Protein 9K3O (pdb70)

Structure (mmCIF, N/CA/C/O backbone):
data_9K3O
#
_entry.id   9K3O
#
_cell.length_a   68.550
_cell.length_b   88.460
_cell.length_c   95.950
_cell.angle_alpha   90.00
_cell.angle_beta   90.00
_cell.angle_gamma   90.00
#
_symmetry.space_group_name_H-M   'P 21 21 21'
#
loop_
_entity.id
_entity.type
_entity.pdbx_description
1 polymer 'Cysteate synthase'
2 non-polymer '(2S)-2-[(E)-[2-methyl-3-oxidanyl-5-(phosphonooxymethyl)pyridin-4-yl]methylideneamino]-3-phosphonooxy-propanoic acid'
3 water water
#
loop_
_atom_site.group_PDB
_atom_site.id
_atom_site.type_symbol
_atom_site.label_atom_id
_atom_site.label_alt_id
_atom_site.label_comp_id
_atom_site.label_asym_id
_atom_site.label_entity_id
_atom_site.label_seq_id
_atom_site.pdbx_PDB_ins_code
_atom_site.Cartn_x
_atom_site.Cartn_y
_atom_site.Cartn_z
_atom_site.occupancy
_atom_site.B_iso_or_equiv
_atom_site.auth_seq_id
_atom_site.auth_comp_id
_atom_site.auth_asym_id
_atom_site.auth_atom_id
_atom_site.pdbx_PDB_model_num
ATOM 1 N N . MET A 1 1 ? -50.041 -20.112 27.466 1.00 47.30 1 MET A N 1
ATOM 2 C CA . MET A 1 1 ? -49.091 -21.012 26.820 1.00 51.78 1 MET A CA 1
ATOM 3 C C . MET A 1 1 ? -49.747 -22.335 26.419 1.00 51.01 1 MET A C 1
ATOM 4 O O . MET A 1 1 ? -49.132 -23.159 25.740 1.00 46.62 1 MET A O 1
ATOM 9 N N . LYS A 1 2 ? -50.996 -22.529 26.843 1.00 56.17 2 LYS A N 1
ATOM 10 C CA . LYS A 1 2 ? -51.737 -23.757 26.572 1.00 53.42 2 LYS A CA 1
ATOM 11 C C . LYS A 1 2 ? -50.849 -24.996 26.576 1.00 53.76 2 LYS A C 1
ATOM 12 O O . LYS A 1 2 ? -50.499 -25.516 27.634 1.00 53.33 2 LYS A O 1
ATOM 18 N N . ASP A 1 3 ? -50.464 -25.461 25.392 1.00 48.37 3 ASP A N 1
ATOM 19 C CA . ASP A 1 3 ? -49.831 -26.759 25.209 1.00 41.08 3 ASP A CA 1
ATOM 20 C C . ASP A 1 3 ? -48.366 -26.608 24.813 1.00 38.89 3 ASP A C 1
ATOM 21 O O . ASP A 1 3 ? -47.866 -27.361 23.981 1.00 39.07 3 ASP A O 1
ATOM 26 N N . PHE A 1 4 ? -47.655 -25.675 25.419 1.00 27.59 4 PHE A N 1
ATOM 27 C CA . PHE A 1 4 ? -46.297 -25.328 25.012 1.00 23.79 4 PHE A CA 1
ATOM 28 C C . PHE A 1 4 ? -45.304 -25.963 25.982 1.00 20.19 4 PHE A C 1
ATOM 29 O O . PHE A 1 4 ? -45.559 -26.023 27.187 1.00 20.41 4 PHE A O 1
ATOM 37 N N . THR A 1 5 ? -44.175 -26.446 25.458 1.00 16.10 5 THR A N 1
ATOM 38 C CA . THR A 1 5 ? -43.025 -26.810 26.277 1.00 14.89 5 THR A CA 1
ATOM 39 C C . THR A 1 5 ? -41.775 -26.185 25.676 1.00 13.89 5 THR A C 1
ATOM 40 O O . THR A 1 5 ? -41.712 -25.977 24.463 1.00 13.30 5 THR A O 1
ATOM 44 N N . PRO A 1 6 ? -40.774 -25.874 26.498 1.00 13.11 6 PRO A N 1
ATOM 45 C CA . PRO A 1 6 ? -39.546 -25.261 25.975 1.00 13.35 6 PRO A CA 1
ATOM 46 C C . PRO A 1 6 ? -38.945 -26.104 24.863 1.00 11.92 6 PRO A C 1
ATOM 47 O O . PRO A 1 6 ? -38.920 -27.335 24.924 1.00 13.24 6 PRO A O 1
ATOM 51 N N . THR A 1 7 ? -38.457 -25.433 23.832 1.00 11.14 7 THR A N 1
ATOM 52 C CA . THR A 1 7 ? -38.020 -26.153 22.648 1.00 10.23 7 THR A CA 1
ATOM 53 C C . THR A 1 7 ? -36.788 -26.986 22.956 1.00 9.83 7 THR A C 1
ATOM 54 O O . THR A 1 7 ? -35.814 -26.465 23.517 1.00 10.51 7 THR A O 1
ATOM 58 N N . PRO A 1 8 ? -36.779 -28.265 22.589 1.00 9.68 8 PRO A N 1
ATOM 59 C CA . PRO A 1 8 ? -35.601 -29.112 22.819 1.00 10.36 8 PRO A CA 1
ATOM 60 C C . PRO A 1 8 ? -34.576 -28.963 21.701 1.00 9.96 8 PRO A C 1
ATOM 61 O O . PRO A 1 8 ? -34.903 -29.065 20.515 1.00 10.42 8 PRO A O 1
ATOM 65 N N . TYR A 1 9 ? -33.322 -28.726 22.082 1.00 10.29 9 TYR A N 1
ATOM 66 C CA . TYR A 1 9 ? -32.248 -28.626 21.100 1.00 9.30 9 TYR A CA 1
ATOM 67 C C . TYR A 1 9 ? -30.920 -28.866 21.798 1.00 10.52 9 TYR A C 1
ATOM 68 O O . TYR A 1 9 ? -30.818 -28.809 23.030 1.00 10.80 9 TYR A O 1
ATOM 77 N N . THR A 1 10 ? -29.908 -29.154 20.988 1.00 11.55 10 THR A N 1
ATOM 78 C CA . THR A 1 10 ? -28.509 -29.076 21.387 1.00 10.34 10 THR A CA 1
ATOM 79 C C . THR A 1 10 ? -27.815 -28.118 20.433 1.00 11.11 10 THR A C 1
ATOM 80 O O . THR A 1 10 ? -28.414 -27.637 19.470 1.00 10.69 10 THR A O 1
ATOM 84 N N . LEU A 1 11 ? -26.553 -27.815 20.716 1.00 10.72 11 LEU A N 1
ATOM 85 C CA . LEU A 1 11 ? -25.770 -26.939 19.859 1.00 9.39 11 LEU A CA 1
ATOM 86 C C . LEU A 1 11 ? -24.706 -27.745 19.136 1.00 11.01 11 LEU A C 1
ATOM 87 O O . LEU A 1 11 ? -24.189 -28.736 19.661 1.00 10.89 11 LEU A O 1
ATOM 92 N N . GLU A 1 12 ? -24.368 -27.298 17.932 1.00 10.81 12 GLU A N 1
ATOM 93 C CA . GLU A 1 12 ? -23.276 -27.857 17.151 1.00 10.97 12 GLU A CA 1
ATOM 94 C C . GLU A 1 12 ? -22.312 -26.737 16.809 1.00 10.36 12 GLU A C 1
ATOM 95 O O . GLU A 1 12 ? -22.732 -25.653 16.387 1.00 11.53 12 GLU A O 1
ATOM 101 N N . CYS A 1 13 ? -21.026 -26.987 17.005 1.00 9.90 13 CYS A N 1
ATOM 102 C CA . CYS A 1 13 ? -20.010 -26.075 16.499 1.00 10.83 13 CYS A CA 1
ATOM 103 C C . CYS A 1 13 ? -19.892 -26.278 14.991 1.00 10.29 13 CYS A C 1
ATOM 104 O O . CYS A 1 13 ? -19.638 -27.391 14.527 1.00 10.53 13 CYS A O 1
ATOM 107 N N . VAL A 1 14 ? -20.084 -25.219 14.205 1.00 9.71 14 VAL A N 1
ATOM 108 C CA . VAL A 1 14 ? -20.095 -25.409 12.756 1.00 9.74 14 VAL A CA 1
ATOM 109 C C . VAL A 1 14 ? -18.734 -25.894 12.256 1.00 10.35 14 VAL A C 1
ATOM 110 O O . VAL A 1 14 ? -18.661 -26.741 11.360 1.00 12.01 14 VAL A O 1
ATOM 114 N N . ALA A 1 15 ? -17.639 -25.397 12.845 1.00 10.12 15 ALA A N 1
ATOM 115 C CA . ALA A 1 15 ? -16.297 -25.739 12.361 1.00 10.09 15 ALA A CA 1
ATOM 116 C C . ALA A 1 15 ? -15.962 -27.218 12.540 1.00 12.03 15 ALA A C 1
ATOM 117 O O . ALA A 1 15 ? -15.280 -27.803 11.688 1.00 13.74 15 ALA A O 1
ATOM 119 N N . THR A 1 16 ? -16.387 -27.831 13.648 1.00 10.96 16 THR A N 1
ATOM 120 C CA . THR A 1 16 ? -15.957 -29.176 14.015 1.00 12.50 16 THR A CA 1
ATOM 121 C C . THR A 1 16 ? -17.079 -30.193 14.044 1.00 14.37 16 THR A C 1
ATOM 122 O O . THR A 1 16 ? -16.791 -31.399 14.083 1.00 15.88 16 THR A O 1
ATOM 126 N N . GLY A 1 17 ? -18.333 -29.763 14.067 1.00 11.85 17 GLY A N 1
ATOM 127 C CA . GLY A 1 17 ? -19.434 -30.679 14.272 1.00 11.18 17 GLY A CA 1
ATOM 128 C C . GLY A 1 17 ? -19.653 -31.098 15.707 1.00 13.11 17 GLY A C 1
ATOM 129 O O . GLY A 1 17 ? -20.582 -31.876 15.974 1.00 15.03 17 GLY A O 1
ATOM 130 N N . ARG A 1 18 ? -18.848 -30.613 16.646 1.00 11.86 18 ARG A N 1
ATOM 131 C CA . ARG A 1 18 ? -19.010 -31.034 18.032 1.00 11.50 18 ARG A CA 1
ATOM 132 C C . ARG A 1 18 ? -20.390 -30.650 18.553 1.00 11.78 18 ARG A C 1
ATOM 133 O O . ARG A 1 18 ? -20.838 -29.515 18.382 1.00 11.91 18 ARG A O 1
ATOM 141 N N . GLU A 1 19 ? -21.057 -31.596 19.208 1.00 12.32 19 GLU A N 1
ATOM 142 C CA . GLU A 1 19 ? -22.421 -31.416 19.685 1.00 12.41 19 GLU A CA 1
ATOM 143 C C . GLU A 1 19 ? -22.429 -31.386 21.207 1.00 13.08 19 GLU A C 1
ATOM 144 O O . GLU A 1 19 ? -21.819 -32.249 21.852 1.00 14.43 19 GLU A O 1
ATOM 150 N N . PHE A 1 20 ? -23.121 -30.404 21.780 1.00 10.98 20 PHE A N 1
ATOM 151 C CA . PHE A 1 20 ? -23.114 -30.211 23.220 1.00 11.61 20 PHE A CA 1
ATOM 152 C C . PHE A 1 20 ? -24.393 -29.511 23.659 1.00 11.76 20 PHE A C 1
ATOM 153 O O . PHE A 1 20 ? -25.058 -28.823 22.874 1.00 11.99 20 PHE A O 1
ATOM 161 N N . GLU A 1 21 ? -24.733 -29.690 24.935 1.00 10.82 21 GLU A N 1
ATOM 162 C CA . GLU A 1 21 ? -25.876 -28.998 25.513 1.00 11.02 21 GLU A CA 1
ATOM 163 C C . GLU A 1 21 ? -25.586 -27.508 25.667 1.00 12.49 21 GLU A C 1
ATOM 164 O O . GLU A 1 21 ? -24.470 -27.098 26.010 1.00 12.02 21 GLU A O 1
ATOM 170 N N . ASP A 1 22 ? -26.610 -26.688 25.424 1.00 10.79 22 ASP A N 1
ATOM 171 C CA . ASP A 1 22 ? -26.528 -25.260 25.709 1.00 10.84 22 ASP A CA 1
ATOM 172 C C . ASP A 1 22 ? -26.698 -25.077 27.211 1.00 12.96 22 ASP A C 1
ATOM 173 O O . ASP A 1 22 ? -27.804 -25.235 27.738 1.00 16.28 22 ASP A O 1
ATOM 178 N N . THR A 1 23 ? -25.607 -24.737 27.897 1.00 14.62 23 THR A N 1
ATOM 179 C CA . THR A 1 23 ? -25.654 -24.501 29.335 1.00 17.84 23 THR A CA 1
ATOM 180 C C . THR A 1 23 ? -26.353 -23.200 29.689 1.00 18.61 23 THR A C 1
ATOM 181 O O . THR A 1 23 ? -26.584 -22.940 30.876 1.00 23.06 23 THR A O 1
ATOM 185 N N . GLY A 1 24 ? -26.693 -22.383 28.703 1.00 16.09 24 GLY A N 1
ATOM 186 C CA . GLY A 1 24 ? -27.327 -21.115 28.982 1.00 17.27 24 GLY A CA 1
ATOM 187 C C . GLY A 1 24 ? -26.620 -20.006 28.243 1.00 15.75 24 GLY A C 1
ATOM 188 O O . GLY A 1 24 ? -25.517 -19.596 28.615 1.00 19.46 24 GLY A O 1
ATOM 189 N N . TRP A 1 25 ? -27.244 -19.542 27.166 1.00 12.83 25 TRP A N 1
ATOM 190 C CA . TRP A 1 25 ? -26.760 -18.387 26.413 1.00 12.08 25 TRP A CA 1
ATOM 191 C C . TRP A 1 25 ? -25.396 -18.627 25.780 1.00 11.25 25 TRP A C 1
ATOM 192 O O . TRP A 1 25 ? -24.597 -17.695 25.638 1.00 12.99 25 TRP A O 1
ATOM 203 N N . MET A 1 26 ? -25.109 -19.857 25.360 1.00 11.39 26 MET A N 1
ATOM 204 C CA . MET A 1 26 ? -23.838 -20.094 24.688 1.00 10.65 26 MET A CA 1
ATOM 205 C C . MET A 1 26 ? -23.845 -19.430 23.318 1.00 11.79 26 MET A C 1
ATOM 206 O O . MET A 1 26 ? -24.780 -19.617 22.532 1.00 11.28 26 MET A O 1
ATOM 211 N N . LEU A 1 27 ? -22.813 -18.626 23.055 1.00 10.99 27 LEU A N 1
ATOM 212 C CA . LEU A 1 27 ? -22.639 -17.916 21.793 1.00 9.92 27 LEU A CA 1
ATOM 213 C C . LEU A 1 27 ? -21.499 -18.484 20.961 1.00 11.40 27 LEU A C 1
ATOM 214 O O . LEU A 1 27 ? -21.299 -18.048 19.813 1.00 13.02 27 LEU A O 1
ATOM 219 N N . ALA A 1 28 ? -20.760 -19.450 21.498 1.00 11.19 28 ALA A N 1
ATOM 220 C CA . ALA A 1 28 ? -19.609 -20.041 20.836 1.00 11.95 28 ALA A CA 1
ATOM 221 C C . ALA A 1 28 ? -19.313 -21.364 21.523 1.00 11.67 28 ALA A C 1
ATOM 222 O O . ALA A 1 28 ? -19.806 -21.638 22.620 1.00 12.86 28 ALA A O 1
ATOM 224 N N . ASP A 1 29 ? -18.519 -22.195 20.854 1.00 11.47 29 ASP A N 1
ATOM 225 C CA . ASP A 1 29 ? -18.022 -23.421 21.466 1.00 12.10 29 ASP A CA 1
ATOM 226 C C . ASP A 1 29 ? -16.697 -23.091 22.141 1.00 13.33 29 ASP A C 1
ATOM 227 O O . ASP A 1 29 ? -15.726 -22.759 21.442 1.00 12.76 29 ASP A O 1
ATOM 232 N N . PRO A 1 30 ? -16.604 -23.157 23.469 1.00 13.45 30 PRO A N 1
ATOM 233 C CA . PRO A 1 30 ? -15.336 -22.820 24.135 1.00 15.07 30 PRO A CA 1
ATOM 234 C C . PRO A 1 30 ? -14.191 -23.753 23.782 1.00 15.93 30 PRO A C 1
ATOM 235 O O . PRO A 1 30 ? -13.030 -23.400 24.023 1.00 18.79 30 PRO A O 1
ATOM 239 N N . GLN A 1 31 ? -14.474 -24.921 23.212 1.00 13.68 31 GLN A N 1
ATOM 240 C CA . GLN A 1 31 ? -13.448 -25.889 22.842 1.00 14.36 31 GLN A CA 1
ATOM 241 C C . GLN A 1 31 ? -12.923 -25.698 21.425 1.00 16.95 31 GLN A C 1
ATOM 242 O O . GLN A 1 31 ? -11.986 -26.397 21.028 1.00 18.61 31 GLN A O 1
ATOM 248 N N . CYS A 1 32 ? -13.486 -24.768 20.663 1.00 12.82 32 CYS A N 1
ATOM 249 C CA . CYS A 1 32 ? -13.069 -24.509 19.292 1.00 13.07 32 CYS A CA 1
ATOM 250 C C . CYS A 1 32 ? -12.271 -23.213 19.241 1.00 13.33 32 CYS A C 1
ATOM 251 O O . CYS A 1 32 ? -12.753 -22.168 19.688 1.00 15.06 32 CYS A O 1
ATOM 254 N N . LYS A 1 33 ? -11.045 -23.284 18.710 1.00 12.00 33 LYS A N 1
ATOM 255 C CA . LYS A 1 33 ? -10.210 -22.092 18.618 1.00 12.03 33 LYS A CA 1
ATOM 256 C C . LYS A 1 33 ? -10.571 -21.227 17.413 1.00 12.88 33 LYS A C 1
ATOM 257 O O . LYS A 1 33 ? -10.705 -20.005 17.541 1.00 15.71 33 LYS A O 1
ATOM 263 N N . THR A 1 34 ? -10.719 -21.828 16.233 1.00 12.15 34 THR A N 1
ATOM 264 C CA . THR A 1 34 ? -11.025 -21.028 15.053 1.00 12.71 34 THR A CA 1
ATOM 265 C C . THR A 1 34 ? -12.385 -20.350 15.227 1.00 12.69 34 THR A C 1
ATOM 266 O O . THR A 1 34 ? -13.304 -20.939 15.811 1.00 12.24 34 THR A O 1
ATOM 270 N N . PRO A 1 35 ? -12.551 -19.116 14.753 1.00 12.08 35 PRO A N 1
ATOM 271 C CA . PRO A 1 35 ? -13.857 -18.457 14.882 1.00 11.81 35 PRO A CA 1
ATOM 272 C C . PRO A 1 35 ? -14.941 -19.271 14.189 1.00 11.16 35 PRO A C 1
ATOM 273 O O . PRO A 1 35 ? -14.803 -19.668 13.026 1.00 12.15 35 PRO A O 1
ATOM 277 N N . SER A 1 36 ? -16.031 -19.530 14.913 1.00 10.02 36 SER A N 1
ATOM 278 C CA . SER A 1 36 ? -17.090 -20.358 14.363 1.00 9.83 36 SER A CA 1
ATOM 279 C C . SER A 1 36 ? -18.419 -20.013 15.008 1.00 11.14 36 SER A C 1
ATOM 280 O O . SER A 1 36 ? -18.507 -19.845 16.227 1.00 11.38 36 SER A O 1
ATOM 283 N N . LEU A 1 37 ? -19.456 -19.951 14.184 1.00 8.79 37 LEU A N 1
ATOM 284 C CA . LEU A 1 37 ? -20.798 -19.930 14.733 1.00 8.87 37 LEU A CA 1
ATOM 285 C C . LEU A 1 37 ? -21.125 -21.282 15.357 1.00 10.05 37 LEU A C 1
ATOM 286 O O . LEU A 1 37 ? -20.539 -22.320 15.018 1.00 10.26 37 LEU A O 1
ATOM 291 N N . VAL A 1 38 ? -22.068 -21.256 16.293 1.00 9.66 38 VAL A N 1
ATOM 292 C CA . VAL A 1 38 ? -22.752 -22.457 16.763 1.00 9.76 38 VAL A CA 1
ATOM 293 C C . VAL A 1 38 ? -24.154 -22.444 16.176 1.00 9.91 38 VAL A C 1
ATOM 294 O O . VAL A 1 38 ? -24.689 -21.382 15.843 1.00 9.64 38 VAL A O 1
ATOM 298 N N . ARG A 1 39 ? -24.743 -23.629 16.034 1.00 9.01 39 ARG A N 1
ATOM 299 C CA . ARG A 1 39 ? -26.014 -23.796 15.346 1.00 10.31 39 ARG A CA 1
ATOM 300 C C . ARG A 1 39 ? -26.867 -24.795 16.110 1.00 10.51 39 ARG A C 1
ATOM 301 O O . ARG A 1 39 ? -26.368 -25.835 16.554 1.00 10.98 39 ARG A O 1
ATOM 309 N N . ALA A 1 40 ? -28.147 -24.484 16.275 1.00 10.50 40 ALA A N 1
ATOM 310 C CA . ALA A 1 40 ? -29.028 -25.395 16.993 1.00 10.32 40 ALA A CA 1
ATOM 311 C C . ALA A 1 40 ? -29.303 -26.649 16.179 1.00 12.08 40 ALA A C 1
ATOM 312 O O . ALA A 1 40 ? -29.474 -26.603 14.957 1.00 12.72 40 ALA A O 1
ATOM 314 N N . LYS A 1 41 ? -29.331 -27.780 16.871 1.00 12.35 41 LYS A N 1
ATOM 315 C CA . LYS A 1 41 ? -29.834 -29.042 16.340 1.00 11.02 41 LYS A CA 1
ATOM 316 C C . LYS A 1 41 ? -31.138 -29.314 17.083 1.00 10.15 41 LYS A C 1
ATOM 317 O O . LYS A 1 41 ? -31.123 -29.657 18.273 1.00 11.61 41 LYS A O 1
ATOM 323 N N . TYR A 1 42 ? -32.268 -29.108 16.407 1.00 9.49 42 TYR A N 1
ATOM 324 C CA . TYR A 1 42 ? -33.565 -29.226 17.064 1.00 9.07 42 TYR A CA 1
ATOM 325 C C . TYR A 1 42 ? -33.981 -30.690 17.161 1.00 10.56 42 TYR A C 1
ATOM 326 O O . TYR A 1 42 ? -33.872 -31.440 16.188 1.00 12.62 42 TYR A O 1
ATOM 335 N N . ALA A 1 43 ? -34.455 -31.096 18.345 1.00 9.76 43 ALA A N 1
ATOM 336 C CA . ALA A 1 43 ? -34.900 -32.479 18.507 1.00 10.93 43 ALA A CA 1
ATOM 337 C C . ALA A 1 43 ? -36.198 -32.753 17.769 1.00 12.06 43 ALA A C 1
ATOM 338 O O . ALA A 1 43 ? -36.455 -33.907 17.403 1.00 13.16 43 ALA A O 1
ATOM 340 N N . ARG A 1 44 ? -37.019 -31.729 17.538 1.00 10.23 44 ARG A N 1
ATOM 341 C CA . ARG A 1 44 ? -38.220 -31.865 16.717 1.00 10.51 44 ARG A CA 1
ATOM 342 C C . ARG A 1 44 ? -37.781 -31.717 15.268 1.00 12.80 44 ARG A C 1
ATOM 343 O O . ARG A 1 44 ? -37.728 -30.616 14.721 1.00 15.60 44 ARG A 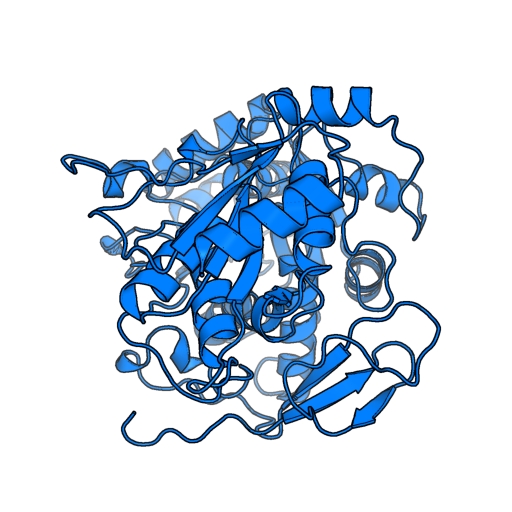O 1
ATOM 351 N N . ARG A 1 45 ? -37.449 -32.845 14.641 1.00 11.53 45 ARG A N 1
ATOM 352 C CA . ARG A 1 45 ? -36.836 -32.838 13.319 1.00 13.01 45 ARG A CA 1
ATOM 353 C C . ARG A 1 45 ? -37.789 -32.343 12.242 1.00 14.35 45 ARG A C 1
ATOM 354 O O . ARG A 1 45 ? -37.348 -31.729 11.261 1.00 14.27 45 ARG A O 1
ATOM 362 N N . GLN A 1 46 ? -39.079 -32.607 12.383 1.00 12.11 46 GLN A N 1
ATOM 363 C CA . GLN A 1 46 ? -40.064 -32.174 11.404 1.00 12.69 46 GLN A CA 1
ATOM 364 C C . GLN A 1 46 ? -40.918 -31.058 11.988 1.00 13.94 46 GLN A C 1
ATOM 365 O O . GLN A 1 46 ? -41.493 -31.201 13.074 1.00 17.59 46 GLN A O 1
ATOM 371 N N . LEU A 1 47 ? -40.992 -29.952 11.254 1.00 12.66 47 LEU A N 1
ATOM 372 C CA . LEU A 1 47 ? -41.668 -28.751 11.718 1.00 12.81 47 LEU A CA 1
ATOM 373 C C . LEU A 1 47 ? -43.179 -28.960 11.742 1.00 13.12 47 LEU A C 1
ATOM 374 O O . LEU A 1 47 ? -43.770 -29.393 10.750 1.00 15.96 47 LEU A O 1
ATOM 379 N N . GLU A 1 48 ? -43.809 -28.631 12.869 1.00 11.06 48 GLU A N 1
ATOM 380 C CA . GLU A 1 48 ? -45.267 -28.610 12.971 1.00 12.70 48 GLU A CA 1
ATOM 381 C C . GLU A 1 48 ? -45.678 -27.185 13.309 1.00 12.73 48 GLU A C 1
ATOM 382 O O . GLU A 1 48 ? -45.476 -26.729 14.439 1.00 14.35 48 GLU A O 1
ATOM 388 N N . VAL A 1 49 ? -46.234 -26.475 12.329 1.00 12.72 49 VAL A N 1
ATOM 389 C CA . VAL A 1 49 ? -46.648 -25.096 12.558 1.00 12.73 49 VAL A CA 1
ATOM 390 C C . VAL A 1 49 ? -47.850 -25.089 13.494 1.00 14.10 49 VAL A C 1
ATOM 391 O O . VAL A 1 49 ? -48.832 -25.815 13.276 1.00 16.43 49 VAL A O 1
ATOM 395 N N . LYS A 1 50 ? -47.768 -24.297 14.554 1.00 13.14 50 LYS A N 1
ATOM 396 C CA . LYS A 1 50 ? -48.846 -24.212 15.531 1.00 13.93 50 LYS A CA 1
ATOM 397 C C . LYS A 1 50 ? -49.947 -23.293 15.015 1.00 15.18 50 LYS A C 1
ATOM 398 O O . LYS A 1 50 ? -49.787 -22.604 14.008 1.00 14.30 50 LYS A O 1
ATOM 404 N N . PRO A 1 51 ? -51.093 -23.264 15.693 1.00 16.25 51 PRO A N 1
ATOM 405 C CA . PRO A 1 51 ? -52.194 -22.403 15.246 1.00 19.21 51 PRO A CA 1
ATOM 406 C C . PRO A 1 51 ? -51.805 -20.930 15.256 1.00 18.56 51 PRO A C 1
ATOM 407 O O . PRO A 1 51 ? -50.872 -20.504 15.940 1.00 18.22 51 PRO A O 1
ATOM 411 N N . ASP A 1 52 ? -52.570 -20.141 14.495 1.00 22.45 52 ASP A N 1
ATOM 412 C CA . ASP A 1 52 ? -52.249 -18.728 14.303 1.00 22.46 52 ASP A CA 1
ATOM 413 C C . ASP A 1 52 ? -52.168 -17.962 15.618 1.00 20.65 52 ASP A C 1
ATOM 414 O O . ASP A 1 52 ? -51.451 -16.958 15.704 1.00 22.52 52 ASP A O 1
ATOM 419 N N . GLU A 1 53 ? -52.898 -18.396 16.645 1.00 21.90 53 GLU A N 1
ATOM 420 C CA . GLU A 1 53 ? -52.886 -17.681 17.918 1.00 21.82 53 GLU A CA 1
ATOM 421 C C . GLU A 1 53 ? -51.504 -17.652 18.562 1.00 19.11 53 GLU A C 1
ATOM 422 O O . GLU A 1 53 ? -51.263 -16.829 19.453 1.00 22.94 53 GLU A O 1
ATOM 428 N N . TYR A 1 54 ? -50.594 -18.532 18.136 1.00 17.06 54 TYR A N 1
ATOM 429 C CA . TYR A 1 54 ? -49.222 -18.500 18.632 1.00 15.99 54 TYR A CA 1
ATOM 430 C C . TYR A 1 54 ? -48.424 -17.331 18.065 1.00 14.47 54 TYR A C 1
ATOM 431 O O . TYR A 1 54 ? -47.328 -17.052 18.561 1.00 14.22 54 TYR A O 1
ATOM 440 N N . GLY A 1 55 ? -48.930 -16.657 17.037 1.00 14.53 55 GLY A N 1
ATOM 441 C CA . GLY A 1 55 ? -48.193 -15.539 16.475 1.00 15.13 55 GLY A CA 1
ATOM 442 C C . GLY A 1 55 ? -46.856 -15.983 15.920 1.00 13.32 55 GLY A C 1
ATOM 443 O O . GLY A 1 55 ? -46.744 -17.013 15.247 1.00 12.94 55 GLY A O 1
ATOM 444 N N . PHE A 1 56 ? -45.820 -15.194 16.216 1.00 11.31 56 PHE A N 1
ATOM 445 C CA . PHE A 1 56 ? -44.474 -15.535 15.769 1.00 11.40 56 PHE A CA 1
ATOM 446 C C . PHE A 1 56 ? -44.063 -16.919 16.256 1.00 11.56 56 PHE A C 1
ATOM 447 O O . PHE A 1 56 ? -43.355 -17.649 15.549 1.00 11.05 56 PHE A O 1
ATOM 455 N N . TYR A 1 57 ? -44.517 -17.309 17.445 1.00 11.10 57 TYR A N 1
ATOM 456 C CA . TYR A 1 57 ? -44.120 -18.580 18.032 1.00 11.32 57 TYR A CA 1
ATOM 457 C C . TYR A 1 57 ? -44.785 -19.782 17.377 1.00 11.33 57 TYR A C 1
ATOM 458 O O . TYR A 1 57 ? -44.550 -20.909 17.831 1.00 11.80 57 TYR A O 1
ATOM 467 N N . LYS A 1 58 ? -45.580 -19.598 16.320 1.00 10.58 58 LYS A N 1
ATOM 468 C CA . LYS A 1 58 ? -46.100 -20.759 15.610 1.00 11.76 58 LYS A CA 1
ATOM 469 C C . LYS A 1 58 ? -44.978 -21.617 15.041 1.00 11.16 58 LYS A C 1
ATOM 470 O O . LYS A 1 58 ? -45.202 -22.794 14.736 1.00 11.38 58 LYS A O 1
ATOM 476 N N . PHE A 1 59 ? -43.774 -21.062 14.907 1.00 9.97 59 PHE A N 1
ATOM 477 C CA . PHE A 1 59 ? -42.606 -21.790 14.426 1.00 9.34 59 PHE A CA 1
ATOM 478 C C . PHE A 1 59 ? -41.699 -22.279 15.557 1.00 10.92 59 PHE A C 1
ATOM 479 O O . PHE A 1 59 ? -40.531 -22.598 15.309 1.00 10.01 59 PHE A O 1
ATOM 487 N N . CYS A 1 60 ? -42.222 -22.372 16.787 1.00 9.24 60 CYS A N 1
ATOM 488 C CA . CYS A 1 60 ? -41.371 -22.609 17.956 1.00 10.35 60 CYS A CA 1
ATOM 489 C C . CYS A 1 60 ? -40.626 -23.942 17.938 1.00 9.61 60 CYS A C 1
ATOM 490 O O . CYS A 1 60 ? -39.665 -24.087 18.695 1.00 10.46 60 CYS A O 1
ATOM 493 N N . ASP A 1 61 ? -41.037 -24.914 17.120 1.00 9.49 61 ASP A N 1
ATOM 494 C CA . ASP A 1 61 ? -40.271 -26.159 17.047 1.00 10.46 61 ASP A CA 1
ATOM 495 C C . ASP A 1 61 ? -38.816 -25.899 16.692 1.00 9.48 61 ASP A C 1
ATOM 496 O O . ASP A 1 61 ? -37.930 -26.669 17.085 1.00 9.93 61 ASP A O 1
ATOM 501 N N . TRP A 1 62 ? -38.551 -24.838 15.924 1.00 9.47 62 TRP A N 1
ATOM 502 C CA . TRP A 1 62 ? -37.215 -24.499 15.453 1.00 9.94 62 TRP A CA 1
ATOM 503 C C . TRP A 1 62 ? -36.809 -23.112 15.938 1.00 9.48 62 TRP A C 1
ATOM 504 O O . TRP A 1 62 ? -36.117 -22.360 15.238 1.00 10.00 62 TRP A O 1
ATOM 515 N N . LEU A 1 63 ? -37.234 -22.763 17.151 1.00 8.86 63 LEU A N 1
ATOM 516 C CA . LEU A 1 63 ? -36.787 -21.564 17.850 1.00 9.25 63 LEU A CA 1
ATOM 517 C C . LEU A 1 63 ? -36.301 -21.971 19.232 1.00 10.52 63 LEU A C 1
ATOM 518 O O . LEU A 1 63 ? -36.927 -22.820 19.876 1.00 10.34 63 LEU A O 1
ATOM 523 N N . PRO A 1 64 ? -35.212 -21.391 19.723 1.00 9.29 64 PRO A N 1
ATOM 524 C CA . PRO A 1 64 ? -34.623 -21.864 20.994 1.00 9.76 64 PRO A CA 1
ATOM 525 C C . PRO A 1 64 ? -35.237 -21.155 22.198 1.00 11.33 64 PRO A C 1
ATOM 526 O O . PRO A 1 64 ? -34.552 -20.481 22.975 1.00 13.81 64 PRO A O 1
ATOM 530 N N . VAL A 1 65 ? -36.545 -21.307 22.356 1.00 11.42 65 VAL A N 1
ATOM 531 C CA . VAL A 1 65 ? -37.314 -20.477 23.276 1.00 11.61 65 VAL A CA 1
ATOM 532 C C . VAL A 1 65 ? -37.728 -21.287 24.497 1.00 12.17 65 VAL A C 1
ATOM 533 O O . VAL A 1 65 ? -38.043 -22.483 24.397 1.00 12.92 65 VAL A O 1
ATOM 537 N N . ARG A 1 66 ? -37.724 -20.627 25.654 1.00 12.88 66 ARG A N 1
ATOM 538 C CA . ARG A 1 66 ? -38.093 -21.245 26.922 1.00 13.53 66 ARG A CA 1
ATOM 539 C C . ARG A 1 66 ? -39.489 -20.851 27.367 1.00 17.69 66 ARG A C 1
ATOM 540 O O . ARG A 1 66 ? -39.998 -21.407 28.348 1.00 17.42 66 ARG A O 1
ATOM 548 N N . ARG A 1 67 ? -40.108 -19.902 26.675 1.00 13.57 67 ARG A N 1
ATOM 549 C CA . ARG A 1 67 ? -41.444 -19.411 26.974 1.00 15.23 67 ARG A CA 1
ATOM 550 C C . ARG A 1 67 ? -41.925 -18.674 25.737 1.00 15.57 67 ARG A C 1
ATOM 551 O O . ARG A 1 67 ? -41.180 -18.498 24.767 1.00 13.72 67 ARG A O 1
ATOM 559 N N . MET A 1 68 ? -43.179 -18.246 25.773 1.00 15.98 68 MET A N 1
ATOM 560 C CA . MET A 1 68 ? -43.739 -17.384 24.748 1.00 15.00 68 MET A CA 1
ATOM 561 C C . MET A 1 68 ? -44.068 -16.043 25.375 1.00 17.11 68 MET A C 1
ATOM 562 O O . MET A 1 68 ? -44.483 -15.977 26.536 1.00 22.56 68 MET A O 1
ATOM 567 N N . LEU A 1 69 ? -43.864 -14.978 24.616 1.00 12.42 69 LEU A N 1
ATOM 568 C CA . LEU A 1 69 ? -44.263 -13.643 25.037 1.00 12.43 69 LEU A CA 1
ATOM 569 C C . LEU A 1 69 ? -45.515 -13.232 24.273 1.00 14.16 69 LEU A C 1
ATOM 570 O O . LEU A 1 69 ? -45.790 -13.731 23.177 1.00 14.84 69 LEU A O 1
ATOM 575 N N . LYS A 1 70 ? -46.288 -12.328 24.864 1.00 14.14 70 LYS A N 1
ATOM 576 C CA . LYS A 1 70 ? -47.564 -11.936 24.287 1.00 14.52 70 LYS A CA 1
ATOM 577 C C . LYS A 1 70 ? -47.385 -10.957 23.133 1.00 13.12 70 LYS A C 1
ATOM 578 O O . LYS A 1 70 ? -46.415 -10.199 23.076 1.00 14.00 70 LYS A O 1
ATOM 584 N N . GLY A 1 71 ? -48.335 -10.997 22.198 1.00 13.92 71 GLY A N 1
ATOM 585 C CA . GLY A 1 71 ? -48.484 -9.933 21.228 1.00 15.38 71 GLY A CA 1
ATOM 586 C C . GLY A 1 71 ? -47.565 -9.988 20.031 1.00 15.29 71 GLY A C 1
ATOM 587 O O . GLY A 1 71 ? -47.342 -8.952 19.400 1.00 16.41 71 GLY A O 1
ATOM 588 N N . SER A 1 72 ? -47.034 -11.156 19.689 1.00 13.90 72 SER A N 1
ATOM 589 C CA . SER A 1 72 ? -46.129 -11.281 18.555 1.00 12.12 72 SER A CA 1
ATOM 590 C C . SER A 1 72 ? -46.898 -11.579 17.272 1.00 12.39 72 SER A C 1
ATOM 591 O O . SER A 1 72 ? -48.052 -12.018 17.289 1.00 14.37 72 SER A O 1
ATOM 594 N N . SER A 1 73 ? -46.218 -11.358 16.147 1.00 13.36 73 SER A N 1
ATOM 595 C CA . SER A 1 73 ? -46.779 -11.579 14.822 1.00 12.45 73 SER A CA 1
ATOM 596 C C . SER A 1 73 ? -45.744 -12.276 13.949 1.00 13.90 73 SER A C 1
ATOM 597 O O . SER A 1 73 ? -44.542 -12.027 14.061 1.00 13.23 73 SER A O 1
ATOM 600 N N . ALA A 1 74 ? -46.221 -13.148 13.073 1.00 13.70 74 ALA A N 1
ATOM 601 C CA . ALA A 1 74 ? -45.340 -13.891 12.183 1.00 13.32 74 ALA A CA 1
ATOM 602 C C . ALA A 1 74 ? -45.208 -13.191 10.840 1.00 12.04 74 ALA A C 1
ATOM 603 O O . ALA A 1 74 ? -46.072 -12.404 10.438 1.00 13.97 74 ALA A O 1
ATOM 605 N N . PRO A 1 75 ? -44.139 -13.480 10.103 1.00 10.60 75 PRO A N 1
ATOM 606 C CA . PRO A 1 75 ? -44.080 -13.060 8.699 1.00 10.40 75 PRO A CA 1
ATOM 607 C C . PRO A 1 75 ? -45.290 -13.582 7.935 1.00 11.60 75 PRO A C 1
ATOM 608 O O . PRO A 1 75 ? -45.891 -14.594 8.301 1.00 15.07 75 PRO A O 1
ATOM 612 N N . VAL A 1 76 ? -45.648 -12.870 6.871 1.00 10.71 76 VAL A N 1
ATOM 613 C CA . VAL A 1 76 ? -46.734 -13.245 5.968 1.00 11.88 76 VAL A CA 1
ATOM 614 C C . VAL A 1 76 ? -46.136 -13.451 4.585 1.00 11.70 76 VAL A C 1
ATOM 615 O O . VAL A 1 76 ? -45.394 -12.592 4.097 1.00 12.49 76 VAL A O 1
ATOM 619 N N . THR A 1 77 ? -46.473 -14.565 3.939 1.00 9.37 77 THR A N 1
ATOM 620 C CA . THR A 1 77 ? -46.066 -14.810 2.561 1.00 9.16 77 THR A CA 1
ATOM 621 C C . THR A 1 77 ? -47.297 -14.880 1.674 1.00 9.66 77 THR A C 1
ATOM 622 O O . THR A 1 77 ? -48.254 -15.596 1.989 1.00 11.25 77 THR A O 1
ATOM 626 N N . TYR A 1 78 ? -47.257 -14.158 0.556 1.00 9.80 78 TYR A N 1
ATOM 627 C CA . TYR A 1 78 ? -48.338 -14.208 -0.418 1.00 10.30 78 TYR A CA 1
ATOM 628 C C . TYR A 1 78 ? -47.748 -14.214 -1.823 1.00 11.22 78 TYR A C 1
ATOM 629 O O . TYR A 1 78 ? -46.592 -13.835 -2.044 1.00 10.53 78 TYR A O 1
ATOM 638 N N . LYS A 1 79 ? -48.549 -14.672 -2.781 1.00 11.69 79 LYS A N 1
ATOM 639 C CA . LYS A 1 79 ? -48.126 -14.732 -4.174 1.00 11.75 79 LYS A CA 1
ATOM 640 C C . LYS A 1 79 ? -48.385 -13.380 -4.832 1.00 11.32 79 LYS A C 1
ATOM 641 O O . LYS A 1 79 ? -49.515 -12.871 -4.806 1.00 12.71 79 LYS A O 1
ATOM 647 N N . SER A 1 80 ? -47.337 -12.791 -5.403 1.00 10.56 80 SER A N 1
ATOM 648 C CA . SER A 1 80 ? -47.456 -11.476 -6.013 1.00 11.10 80 SER A CA 1
ATOM 649 C C . SER A 1 80 ? -48.275 -11.544 -7.296 1.00 10.80 80 SER A C 1
ATOM 650 O O . SER A 1 80 ? -48.107 -12.452 -8.118 1.00 12.22 80 SER A O 1
ATOM 653 N N . LYS A 1 81 ? -49.143 -10.547 -7.473 1.00 12.73 81 LYS A N 1
ATOM 654 C CA . LYS A 1 81 ? -49.840 -10.332 -8.734 1.00 14.91 81 LYS A CA 1
ATOM 655 C C . LYS A 1 81 ? -49.204 -9.192 -9.520 1.00 13.63 81 LYS A C 1
ATOM 656 O O . LYS A 1 81 ? -48.651 -9.418 -10.600 1.00 15.71 81 LYS A O 1
ATOM 662 N N . GLY A 1 82 ? -49.240 -7.976 -8.972 1.00 15.64 82 GLY A N 1
ATOM 663 C CA . GLY A 1 82 ? -48.808 -6.804 -9.726 1.00 15.61 82 GLY A CA 1
ATOM 664 C C . GLY A 1 82 ? -47.313 -6.766 -9.997 1.00 14.99 82 GLY A C 1
ATOM 665 O O . GLY A 1 82 ? -46.883 -6.552 -11.134 1.00 14.67 82 GLY A O 1
ATOM 666 N N . LEU A 1 83 ? -46.495 -6.935 -8.957 1.00 12.36 83 LEU A N 1
ATOM 667 C CA . LEU A 1 83 ? -45.054 -6.918 -9.173 1.00 12.42 83 LEU A CA 1
ATOM 668 C C . LEU A 1 83 ? -44.622 -8.065 -10.075 1.00 11.95 83 LEU A C 1
ATOM 669 O O . LEU A 1 83 ? -43.761 -7.891 -10.947 1.00 13.02 83 LEU A O 1
ATOM 674 N N . ALA A 1 84 ? -45.221 -9.245 -9.895 1.00 10.97 84 ALA A N 1
ATOM 675 C CA . ALA A 1 84 ? -44.864 -10.383 -10.729 1.00 11.62 84 ALA A CA 1
ATOM 676 C C . ALA A 1 84 ? -45.148 -10.093 -12.198 1.00 12.86 84 ALA A C 1
ATOM 677 O O . ALA A 1 84 ? -44.318 -10.387 -13.066 1.00 13.07 84 ALA A O 1
ATOM 679 N N . ARG A 1 85 ? -46.312 -9.507 -12.492 1.00 12.87 85 ARG A N 1
ATOM 680 C CA . ARG A 1 85 ? -46.638 -9.179 -13.876 1.00 14.94 85 ARG A CA 1
ATOM 681 C C . ARG A 1 85 ? -45.660 -8.155 -14.441 1.00 15.29 85 ARG A C 1
ATOM 682 O O . ARG A 1 85 ? -45.221 -8.271 -15.592 1.00 15.91 85 ARG A O 1
ATOM 690 N N . HIS A 1 86 ? -45.285 -7.160 -13.636 1.00 13.40 86 HIS A N 1
ATOM 691 C CA . HIS A 1 86 ? -44.332 -6.156 -14.093 1.00 12.66 86 HIS A CA 1
ATOM 692 C C . HIS A 1 86 ? -43.002 -6.788 -14.486 1.00 14.62 86 HIS A C 1
ATOM 693 O O . HIS A 1 86 ? -42.367 -6.370 -15.465 1.00 16.08 86 HIS A O 1
ATOM 700 N N . LEU A 1 87 ? -42.564 -7.806 -13.739 1.00 13.39 87 LEU A N 1
ATOM 701 C CA . LEU A 1 87 ? -41.284 -8.462 -13.975 1.00 13.82 87 LEU A CA 1
ATOM 702 C C . LEU A 1 87 ? -41.389 -9.651 -14.918 1.00 14.30 87 LEU A C 1
ATOM 703 O O . LEU A 1 87 ? -40.360 -10.248 -15.264 1.00 16.80 87 LEU A O 1
ATOM 708 N N . GLY A 1 88 ? -42.598 -10.014 -15.333 1.00 12.96 88 GLY A N 1
ATOM 709 C CA . GLY A 1 88 ? -42.773 -11.181 -16.176 1.00 15.09 88 GLY A CA 1
ATOM 710 C C . GLY A 1 88 ? -42.564 -12.500 -15.472 1.00 16.67 88 GLY A C 1
ATOM 711 O O . GLY A 1 88 ? -42.223 -13.495 -16.118 1.00 17.45 88 GLY A O 1
ATOM 712 N N . LEU A 1 89 ? -42.771 -12.544 -14.162 1.00 13.99 89 LEU A N 1
ATOM 713 C CA . LEU A 1 89 ? -42.519 -13.745 -13.381 1.00 13.17 89 LEU A CA 1
ATOM 714 C C . LEU A 1 89 ? -43.830 -14.460 -13.082 1.00 12.67 89 LEU A C 1
ATOM 715 O O . LEU A 1 89 ? -44.848 -13.821 -12.795 1.00 15.04 89 LEU A O 1
ATOM 720 N N . GLU A 1 90 ? -43.796 -15.790 -13.144 1.00 11.27 90 GLU A N 1
ATOM 721 C CA . GLU A 1 90 ? -44.975 -16.610 -12.903 1.00 12.98 90 GLU A CA 1
ATOM 722 C C . GLU A 1 90 ? -45.101 -17.089 -11.464 1.00 13.42 90 GLU A C 1
ATOM 723 O O . GLU A 1 90 ? -46.200 -17.468 -11.051 1.00 13.32 90 GLU A O 1
ATOM 729 N N . ASN A 1 91 ? -44.012 -17.093 -10.697 1.00 11.55 91 ASN A N 1
ATOM 730 C CA . ASN A 1 91 ? -43.987 -17.714 -9.374 1.00 11.79 91 ASN A CA 1
ATOM 731 C C . ASN A 1 91 ? -43.222 -16.835 -8.394 1.00 9.89 91 ASN A C 1
ATOM 732 O O . ASN A 1 91 ? -42.298 -17.283 -7.709 1.00 11.18 91 ASN A O 1
ATOM 737 N N . LEU A 1 92 ? -43.608 -15.569 -8.309 1.00 10.32 92 LEU A N 1
ATOM 738 C CA . LEU A 1 92 ? -42.979 -14.632 -7.386 1.00 9.81 92 LEU A CA 1
ATOM 739 C C . LEU A 1 92 ? -43.790 -14.559 -6.105 1.00 10.00 92 LEU A C 1
ATOM 740 O O . LEU A 1 92 ? -44.976 -14.204 -6.131 1.00 11.03 92 LEU A O 1
ATOM 745 N N . TYR A 1 93 ? -43.143 -14.873 -4.988 1.00 9.70 93 TYR A N 1
ATOM 746 C CA . TYR A 1 93 ? -43.755 -14.779 -3.675 1.00 9.31 93 TYR A CA 1
ATOM 747 C C . TYR A 1 93 ? -43.070 -13.691 -2.872 1.00 9.32 93 TYR A C 1
ATOM 748 O O . TYR A 1 93 ? -41.845 -13.535 -2.928 1.00 10.96 93 TYR A O 1
ATOM 757 N N . ILE A 1 94 ? -43.875 -12.932 -2.145 1.00 9.02 94 ILE A N 1
ATOM 758 C CA . ILE A 1 94 ? -43.397 -11.859 -1.287 1.00 8.60 94 ILE A CA 1
ATOM 759 C C . ILE A 1 94 ? -43.588 -12.302 0.151 1.00 9.13 94 ILE A C 1
ATOM 760 O O . ILE A 1 94 ? -44.695 -12.688 0.545 1.00 9.89 94 ILE A O 1
ATOM 765 N N . THR A 1 95 ? -42.511 -12.280 0.929 1.00 8.99 95 THR A N 1
ATOM 766 C CA . THR A 1 95 ? -42.621 -12.453 2.369 1.00 8.92 95 THR A CA 1
ATOM 767 C C . THR A 1 95 ? -42.498 -11.066 2.977 1.00 8.96 95 THR A C 1
ATOM 768 O O . THR A 1 95 ? -41.471 -10.397 2.807 1.00 10.04 95 THR A O 1
ATOM 772 N N . PHE A 1 96 ? -43.562 -10.618 3.627 1.00 9.72 96 PHE A N 1
ATOM 773 C CA . PHE A 1 96 ? -43.670 -9.241 4.078 1.00 9.65 96 PHE A CA 1
ATOM 774 C C . PHE A 1 96 ? -43.582 -9.187 5.595 1.00 10.28 96 PHE A C 1
ATOM 775 O O . PHE A 1 96 ? -44.344 -9.868 6.292 1.00 10.91 96 PHE A O 1
ATOM 783 N N . ASN A 1 97 ? -42.651 -8.372 6.093 1.00 9.55 97 ASN A N 1
ATOM 784 C CA . ASN A 1 97 ? -42.374 -8.234 7.523 1.00 9.37 97 ASN A CA 1
ATOM 785 C C . ASN A 1 97 ? -42.617 -6.785 7.907 1.00 10.38 97 ASN A C 1
ATOM 786 O O . ASN A 1 97 ? -41.735 -5.935 7.745 1.00 12.49 97 ASN A O 1
ATOM 791 N N . GLY A 1 98 ? -43.810 -6.497 8.404 1.00 9.70 98 GLY A N 1
ATOM 792 C CA . GLY A 1 98 ? -44.122 -5.116 8.736 1.00 10.83 98 GLY A CA 1
ATOM 793 C C . GLY A 1 98 ? -45.602 -4.937 8.966 1.00 10.89 98 GLY A C 1
ATOM 794 O O . GLY A 1 98 ? -46.301 -5.872 9.369 1.00 10.67 98 GLY A O 1
ATOM 795 N N . TYR A 1 99 ? -46.072 -3.720 8.702 1.00 12.51 99 TYR A N 1
ATOM 796 C CA . TYR A 1 99 ? -47.447 -3.341 9.001 1.00 11.79 99 TYR A CA 1
ATOM 797 C C . TYR A 1 99 ? -48.222 -3.217 7.698 1.00 11.88 99 TYR A C 1
ATOM 798 O O . TYR A 1 99 ? -48.007 -2.275 6.931 1.00 12.97 99 TYR A O 1
ATOM 807 N N . TYR A 1 100 ? -49.112 -4.168 7.447 1.00 12.22 100 TYR A N 1
ATOM 808 C CA . TYR A 1 100 ? -49.981 -4.149 6.278 1.00 13.25 100 TYR A CA 1
ATOM 809 C C . TYR A 1 100 ? -51.195 -4.997 6.634 1.00 14.39 100 TYR A C 1
ATOM 810 O O . TYR A 1 100 ? -51.278 -6.168 6.243 1.00 14.08 100 TYR A O 1
ATOM 819 N N . PRO A 1 101 ? -52.141 -4.453 7.401 1.00 15.44 101 PRO A N 1
ATOM 820 C CA . PRO A 1 101 ? -53.255 -5.288 7.884 1.00 16.85 101 PRO A CA 1
ATOM 821 C C . PRO A 1 101 ? -54.037 -5.987 6.785 1.00 17.28 101 PRO A C 1
ATOM 822 O O . PRO A 1 101 ? -54.555 -7.086 7.023 1.00 19.18 101 PRO A O 1
ATOM 826 N N . ALA A 1 102 ? -54.125 -5.402 5.588 1.00 18.55 102 ALA A N 1
ATOM 827 C CA . ALA A 1 102 ? -54.926 -6.007 4.525 1.00 20.80 102 ALA A CA 1
ATOM 828 C C . ALA A 1 102 ? -54.408 -7.383 4.127 1.00 19.79 102 ALA A C 1
ATOM 829 O O . ALA A 1 102 ? -55.175 -8.213 3.623 1.00 22.21 102 ALA A O 1
ATOM 831 N N . ILE A 1 103 ? -53.121 -7.653 4.337 1.00 17.28 103 ILE A N 1
ATOM 832 C CA . ILE A 1 103 ? -52.551 -8.964 4.045 1.00 16.66 103 ILE A CA 1
ATOM 833 C C . ILE A 1 103 ? -52.294 -9.772 5.310 1.00 15.47 103 ILE A C 1
ATOM 834 O O . ILE A 1 103 ? -51.702 -10.852 5.242 1.00 18.74 103 ILE A O 1
ATOM 839 N N . GLY A 1 104 ? -52.716 -9.271 6.466 1.00 15.42 104 GLY A N 1
ATOM 840 C CA . GLY A 1 104 ? -52.464 -9.962 7.712 1.00 16.73 104 GLY A CA 1
ATOM 841 C C . GLY A 1 104 ? -51.116 -9.682 8.340 1.00 16.79 104 GLY A C 1
ATOM 842 O O . GLY A 1 104 ? -50.716 -10.405 9.263 1.00 19.75 104 GLY A O 1
ATOM 843 N N . ALA A 1 105 ? -50.394 -8.671 7.862 1.00 13.61 105 ALA A N 1
ATOM 844 C CA . ALA A 1 105 ? -49.078 -8.339 8.392 1.00 13.17 105 ALA A CA 1
ATOM 845 C C . ALA A 1 105 ? -49.248 -7.332 9.520 1.00 11.96 105 ALA A C 1
ATOM 846 O O . ALA A 1 105 ? -49.717 -6.212 9.294 1.00 13.09 105 ALA A O 1
ATOM 848 N N . THR A 1 106 ? -48.873 -7.733 10.731 1.00 11.45 106 THR A N 1
ATOM 849 C CA . THR A 1 106 ? -49.133 -6.918 11.913 1.00 12.37 106 THR A CA 1
ATOM 850 C C . THR A 1 106 ? -47.892 -6.754 12.777 1.00 12.50 106 THR A C 1
ATOM 851 O O . THR A 1 106 ? -47.995 -6.682 14.007 1.00 14.40 106 THR A O 1
ATOM 855 N N . MET A 1 107 ? -46.713 -6.680 12.162 1.00 10.90 107 MET A N 1
ATOM 856 C CA . MET A 1 107 ? -45.505 -6.352 12.916 1.00 11.31 107 MET A CA 1
ATOM 857 C C . MET A 1 107 ? -45.488 -4.843 13.094 1.00 11.20 107 MET A C 1
ATOM 858 O O . MET A 1 107 ? -45.054 -4.102 12.205 1.00 12.42 107 MET A O 1
ATOM 863 N N . SER A 1 108 ? -45.961 -4.387 14.253 1.00 13.37 108 SER A N 1
ATOM 864 C CA . SER A 1 108 ? -46.186 -2.964 14.466 1.00 14.71 108 SER A CA 1
ATOM 865 C C . SER A 1 108 ? -44.901 -2.146 14.476 1.00 12.83 108 SER A C 1
ATOM 866 O O . SER A 1 108 ? -44.968 -0.934 14.230 1.00 14.15 108 SER A O 1
ATOM 869 N N . THR A 1 109 ? -43.747 -2.755 14.768 1.00 12.78 109 THR A N 1
ATOM 870 C CA . THR A 1 109 ? -42.504 -1.996 14.671 1.00 11.71 109 THR A CA 1
ATOM 871 C C . THR A 1 109 ? -41.987 -1.903 13.246 1.00 11.11 109 THR A C 1
ATOM 872 O O . THR A 1 109 ? -41.004 -1.197 13.008 1.00 11.08 109 THR A O 1
ATOM 876 N N . CYS A 1 110 ? -42.633 -2.589 12.306 1.00 10.31 110 CYS A N 1
ATOM 877 C CA . CYS A 1 110 ? -42.477 -2.371 10.871 1.00 10.14 110 CYS A CA 1
ATOM 878 C C . CYS A 1 110 ? -41.240 -3.011 10.257 1.00 9.97 110 CYS A C 1
ATOM 879 O O . CYS A 1 110 ? -40.864 -2.648 9.137 1.00 12.28 110 CYS A O 1
ATOM 882 N N . SER A 1 111 ? -40.618 -3.984 10.915 1.00 9.64 111 SER A N 1
ATOM 883 C CA . SER A 1 111 ? -39.514 -4.690 10.279 1.00 9.74 111 SER A CA 1
ATOM 884 C C . SER A 1 111 ? -39.404 -6.105 10.815 1.00 9.78 111 SER A C 1
ATOM 885 O O . SER A 1 111 ? -39.904 -6.432 11.899 1.00 10.42 111 SER A O 1
ATOM 888 N N . PHE A 1 112 ? -38.694 -6.930 10.042 1.00 9.28 112 PHE A N 1
ATOM 889 C CA . PHE A 1 112 ? -38.446 -8.316 10.422 1.00 9.43 112 PHE A CA 1
ATOM 890 C C . PHE A 1 112 ? -37.560 -8.453 11.641 1.00 11.02 112 PHE A C 1
ATOM 891 O O . PHE A 1 112 ? -37.425 -9.564 12.156 1.00 10.67 112 PHE A O 1
ATOM 899 N N . LYS A 1 113 ? -36.970 -7.364 12.133 1.00 9.54 113 LYS A N 1
ATOM 900 C CA . LYS A 1 113 ? -36.198 -7.479 13.356 1.00 9.70 113 LYS A CA 1
ATOM 901 C C . LYS A 1 113 ? -37.077 -7.758 14.567 1.00 10.20 113 LYS A C 1
ATOM 902 O O . LYS A 1 113 ? -36.556 -8.141 15.616 1.00 9.88 113 LYS A O 1
ATOM 908 N N . GLU A 1 114 ? -38.397 -7.614 14.437 1.00 10.08 114 GLU A N 1
ATOM 909 C CA . GLU A 1 114 ? -39.286 -8.087 15.488 1.00 11.47 114 GLU A CA 1
ATOM 910 C C . GLU A 1 114 ? -39.099 -9.572 15.755 1.00 12.93 114 GLU A C 1
ATOM 911 O O . GLU A 1 114 ? -39.239 -10.017 16.901 1.00 13.54 114 GLU A O 1
ATOM 917 N N . THR A 1 115 ? -38.797 -10.357 14.716 1.00 11.27 115 THR A N 1
ATOM 918 C CA . THR A 1 115 ? -38.573 -11.785 14.929 1.00 10.64 115 THR A CA 1
ATOM 919 C C . THR A 1 115 ? -37.372 -12.019 15.833 1.00 12.96 115 THR A C 1
ATOM 920 O O . THR A 1 115 ? -37.403 -12.908 16.698 1.00 14.63 115 THR A O 1
ATOM 924 N N . GLU A 1 116 ? -36.305 -11.231 15.658 1.00 10.99 116 GLU A N 1
ATOM 925 C CA . GLU A 1 116 ? -35.146 -11.341 16.544 1.00 10.75 116 GLU A CA 1
ATOM 926 C C . GLU A 1 116 ? -35.546 -11.061 17.985 1.00 11.91 116 GLU A C 1
ATOM 927 O O . GLU A 1 116 ? -35.156 -11.786 18.905 1.00 11.35 116 GLU A O 1
ATOM 933 N N . ALA A 1 117 ? -36.294 -9.979 18.205 1.00 10.50 117 ALA A N 1
ATOM 934 C CA . ALA A 1 117 ? -36.627 -9.577 19.568 1.00 10.35 117 ALA A CA 1
ATOM 935 C C . ALA A 1 117 ? -37.460 -10.638 20.275 1.00 10.39 117 ALA A C 1
ATOM 936 O O . ALA A 1 117 ? -37.167 -11.010 21.416 1.00 11.18 117 ALA A O 1
ATOM 938 N N . PHE A 1 118 ? -38.504 -11.136 19.621 1.00 9.66 118 PHE A N 1
ATOM 939 C CA . PHE A 1 118 ? -39.348 -12.129 20.278 1.00 9.43 118 PHE A CA 1
ATOM 940 C C . PHE A 1 118 ? -38.623 -13.454 20.478 1.00 11.25 118 PHE A C 1
ATOM 941 O O . PHE A 1 118 ? -38.906 -14.177 21.440 1.00 12.25 118 PHE A O 1
ATOM 949 N N . SER A 1 119 ? -37.694 -13.794 19.590 1.00 9.20 119 SER A N 1
ATOM 950 C CA . SER A 1 119 ? -36.937 -15.031 19.748 1.00 9.33 119 SER A CA 1
ATOM 951 C C . SER A 1 119 ? -35.887 -14.901 20.847 1.00 9.49 119 SER A C 1
ATOM 952 O O . SER A 1 119 ? -35.853 -15.699 21.788 1.00 9.89 119 SER A O 1
ATOM 955 N N . VAL A 1 120 ? -35.046 -13.872 20.772 1.00 8.75 120 VAL A N 1
ATOM 956 C CA . VAL A 1 120 ? -33.981 -13.696 21.755 1.00 8.87 120 VAL A CA 1
ATOM 957 C C . VAL A 1 120 ? -34.562 -13.508 23.152 1.00 9.72 120 VAL A C 1
ATOM 958 O O . VAL A 1 120 ? -34.089 -14.101 24.131 1.00 11.19 120 VAL A O 1
ATOM 962 N N . CYS A 1 121 ? -35.585 -12.667 23.272 1.00 9.59 121 CYS A N 1
ATOM 963 C CA . CYS A 1 121 ? -36.128 -12.407 24.598 1.00 10.67 121 CYS A CA 1
ATOM 964 C C . CYS A 1 121 ? -36.785 -13.646 25.191 1.00 12.51 121 CYS A C 1
ATOM 965 O O . CYS A 1 121 ? -36.825 -13.788 26.419 1.00 14.93 121 CYS A O 1
ATOM 968 N N . ALA A 1 122 ? -37.291 -14.559 24.356 1.00 10.22 122 ALA A N 1
ATOM 969 C CA . ALA A 1 122 ? -37.873 -15.798 24.862 1.00 10.77 122 ALA A CA 1
ATOM 970 C C . ALA A 1 122 ? -36.841 -16.887 25.111 1.00 11.04 122 ALA A C 1
ATOM 971 O O . ALA A 1 122 ? -37.164 -17.881 25.768 1.00 12.06 122 ALA A O 1
ATOM 973 N N . ARG A 1 123 ? -35.616 -16.727 24.603 1.00 10.65 123 ARG A N 1
ATOM 974 C CA . ARG A 1 123 ? -34.522 -17.616 24.978 1.00 10.53 123 ARG A CA 1
ATOM 975 C C . ARG A 1 123 ? -33.982 -17.268 26.357 1.00 13.46 123 ARG A C 1
ATOM 976 O O . ARG A 1 123 ? -33.480 -18.149 27.063 1.00 13.76 123 ARG A O 1
ATOM 984 N N . ALA A 1 124 ? -34.103 -16.001 26.757 1.00 13.60 124 ALA A N 1
ATOM 985 C CA . ALA A 1 124 ? -33.492 -15.520 27.989 1.00 15.68 124 ALA A CA 1
ATOM 986 C C . ALA A 1 124 ? -34.170 -16.142 29.204 1.00 21.30 124 ALA A C 1
ATOM 987 O O . ALA A 1 124 ? -35.348 -16.505 29.169 1.00 22.74 124 ALA A O 1
ATOM 989 N N . ALA A 1 125 ? -33.408 -16.277 30.285 1.00 22.01 125 ALA A N 1
ATOM 990 C CA . ALA A 1 125 ? -33.985 -16.755 31.535 1.00 29.54 125 ALA A CA 1
ATOM 991 C C . ALA A 1 125 ? -34.855 -15.656 32.128 1.00 30.46 125 ALA A C 1
ATOM 992 O O . ALA A 1 125 ? -34.457 -14.490 32.157 1.00 32.25 125 ALA A O 1
ATOM 994 N N . GLU A 1 126 ? -36.057 -16.009 32.584 1.00 37.11 126 GLU A N 1
ATOM 995 C CA . GLU A 1 126 ? -36.932 -14.971 33.118 1.00 38.15 126 GLU A CA 1
ATOM 996 C C . GLU A 1 126 ? -36.425 -14.448 34.452 1.00 37.25 126 GLU A C 1
ATOM 997 O O . GLU A 1 126 ? -36.735 -13.312 34.834 1.00 39.75 126 GLU A O 1
ATOM 1003 N N . ASP A 1 127 ? -35.683 -15.268 35.185 1.00 36.56 127 ASP A N 1
ATOM 1004 C CA . ASP A 1 127 ? -35.040 -14.832 36.411 1.00 40.03 127 ASP A CA 1
ATOM 1005 C C . ASP A 1 127 ? -33.708 -14.146 36.146 1.00 40.65 127 ASP A C 1
ATOM 1006 O O . ASP A 1 127 ? -32.973 -13.858 37.095 1.00 39.83 127 ASP A O 1
ATOM 1011 N N . GLU A 1 128 ? -33.379 -13.886 34.882 1.00 37.37 128 GLU A N 1
ATOM 1012 C CA . GLU A 1 128 ? -32.123 -13.227 34.549 1.00 29.54 128 GLU A CA 1
ATOM 1013 C C . GLU A 1 128 ? -32.001 -11.902 35.291 1.00 27.05 128 GLU A C 1
ATOM 1014 O O . GLU A 1 128 ? -32.913 -11.071 35.261 1.00 29.34 128 GLU A O 1
ATOM 1020 N N . GLU A 1 129 ? -30.858 -11.699 35.953 1.00 23.36 129 GLU A N 1
ATOM 1021 C CA . GLU A 1 129 ? -30.604 -10.453 36.668 1.00 25.37 129 GLU A CA 1
ATOM 1022 C C . GLU A 1 129 ? -29.650 -9.520 35.936 1.00 22.03 129 GLU A C 1
ATOM 1023 O O . GLU A 1 129 ? -29.564 -8.337 36.293 1.00 21.70 129 GLU A O 1
ATOM 1029 N N . ARG A 1 130 ? -28.928 -10.012 34.935 1.00 18.19 130 ARG A N 1
ATOM 1030 C CA . ARG A 1 130 ? -28.042 -9.146 34.175 1.00 16.93 130 ARG A CA 1
ATOM 1031 C C . ARG A 1 130 ? -28.832 -8.333 33.153 1.00 15.60 130 ARG A C 1
ATOM 1032 O O . ARG A 1 130 ? -29.940 -8.698 32.750 1.00 17.37 130 ARG A O 1
ATOM 1040 N N . VAL A 1 131 ? -28.241 -7.222 32.743 1.00 14.86 131 VAL A N 1
ATOM 1041 C CA . VAL A 1 131 ? -28.807 -6.348 31.716 1.00 13.85 131 VAL A CA 1
ATOM 1042 C C . VAL A 1 131 ? -28.367 -6.860 30.349 1.00 11.62 131 VAL A C 1
ATOM 1043 O O . VAL A 1 131 ? -27.170 -7.031 30.104 1.00 12.94 131 VAL A O 1
ATOM 1047 N N . LEU A 1 132 ? -29.333 -7.102 29.460 1.00 11.50 132 LEU A N 1
ATOM 1048 C CA . LEU A 1 132 ? -29.034 -7.523 28.093 1.00 11.79 132 LEU A CA 1
ATOM 1049 C C . LEU A 1 132 ? -28.537 -6.335 27.279 1.00 11.57 132 LEU A C 1
ATOM 1050 O O . LEU A 1 132 ? -29.145 -5.260 27.310 1.00 11.43 132 LEU A O 1
ATOM 1055 N N . VAL A 1 133 ? -27.456 -6.530 26.528 1.00 10.29 133 VAL A N 1
ATOM 1056 C CA . VAL A 1 133 ? -26.843 -5.467 25.733 1.00 10.75 133 VAL A CA 1
ATOM 1057 C C . VAL A 1 133 ? -27.016 -5.788 24.255 1.00 11.45 133 VAL A C 1
ATOM 1058 O O . VAL A 1 133 ? -26.573 -6.846 23.784 1.00 10.74 133 VAL A O 1
ATOM 1062 N N . VAL A 1 134 ? -27.629 -4.860 23.518 1.00 9.81 134 VAL A N 1
ATOM 1063 C CA . VAL A 1 134 ? -27.891 -5.004 22.089 1.00 9.24 134 VAL A CA 1
ATOM 1064 C C . VAL A 1 134 ? -27.341 -3.783 21.368 1.00 9.66 134 VAL A C 1
ATOM 1065 O O . VAL A 1 134 ? -27.654 -2.649 21.746 1.00 10.68 134 VAL A O 1
ATOM 1069 N N . ALA A 1 135 ? -26.555 -4.007 20.317 1.00 10.13 135 ALA A N 1
ATOM 1070 C CA . ALA A 1 135 ? -26.132 -2.942 19.414 1.00 9.73 135 ALA A CA 1
ATOM 1071 C C . ALA A 1 135 ? -26.947 -3.025 18.134 1.00 10.29 135 ALA A C 1
ATOM 1072 O O . ALA A 1 135 ? -27.255 -4.125 17.663 1.00 11.44 135 ALA A O 1
ATOM 1074 N N . SER A 1 136 ? -27.296 -1.868 17.565 1.00 9.61 136 SER A N 1
ATOM 1075 C CA . SER A 1 136 ? -28.190 -1.869 16.413 1.00 10.71 136 SER A CA 1
ATOM 1076 C C . SER A 1 136 ? -28.046 -0.578 15.621 1.00 11.45 136 SER A C 1
ATOM 1077 O O . SER A 1 136 ? -27.706 0.476 16.169 1.00 11.53 136 SER A O 1
ATOM 1080 N N . ALA A 1 137 ? -28.333 -0.674 14.326 1.00 10.54 137 ALA A N 1
ATOM 1081 C CA . ALA A 1 137 ? -28.446 0.484 13.450 1.00 11.19 137 ALA A CA 1
ATOM 1082 C C . ALA A 1 137 ? -29.835 1.108 13.470 1.00 11.80 137 ALA A C 1
ATOM 1083 O O . ALA A 1 137 ? -30.038 2.149 12.832 1.00 12.70 137 ALA A O 1
ATOM 1085 N N . GLY A 1 138 ? -30.793 0.506 14.171 1.00 10.74 138 GLY A N 1
ATOM 1086 C CA . GLY A 1 138 ? -32.067 1.158 14.407 1.00 11.82 138 GLY A CA 1
ATOM 1087 C C . GLY A 1 138 ? -33.269 0.240 14.513 1.00 10.26 138 GLY A C 1
ATOM 1088 O O . GLY A 1 138 ? -34.109 0.403 15.406 1.00 11.36 138 GLY A O 1
ATOM 1089 N N . ASN A 1 139 ? -33.392 -0.727 13.596 1.00 10.69 139 ASN A N 1
ATOM 1090 C CA . ASN A 1 139 ? -34.623 -1.510 13.544 1.00 10.21 139 ASN A CA 1
ATOM 1091 C C . ASN A 1 139 ? -34.634 -2.615 14.589 1.00 9.32 139 ASN A C 1
ATOM 1092 O O . ASN A 1 139 ? -35.661 -2.848 15.237 1.00 9.61 139 ASN A O 1
ATOM 1097 N N . THR A 1 140 ? -33.503 -3.298 14.766 1.00 9.25 140 THR A N 1
ATOM 1098 C CA . THR A 1 140 ? -33.376 -4.235 15.876 1.00 9.82 140 THR A CA 1
ATOM 1099 C C . THR A 1 140 ? -33.593 -3.519 17.203 1.00 9.46 140 THR A C 1
ATOM 1100 O O . THR A 1 140 ? -34.302 -4.023 18.083 1.00 10.27 140 THR A O 1
ATOM 1104 N N . ALA A 1 141 ? -33.015 -2.322 17.346 1.00 10.01 141 ALA A N 1
ATOM 1105 C CA . ALA A 1 141 ? -33.171 -1.566 18.585 1.00 9.95 141 ALA A CA 1
ATOM 1106 C C . ALA A 1 141 ? -34.633 -1.254 18.866 1.00 9.84 141 ALA A C 1
ATOM 1107 O O . ALA A 1 141 ? -35.103 -1.418 19.995 1.00 10.37 141 ALA A O 1
ATOM 1109 N N . ARG A 1 142 ? -35.373 -0.797 17.853 1.00 8.66 142 ARG A N 1
ATOM 1110 C CA . ARG A 1 142 ? -36.785 -0.495 18.060 1.00 9.24 142 ARG A CA 1
ATOM 1111 C C . ARG A 1 142 ? -37.559 -1.737 18.494 1.00 9.15 142 ARG A C 1
ATOM 1112 O O . ARG A 1 142 ? -38.370 -1.680 19.422 1.00 10.59 142 ARG A O 1
ATOM 1120 N N . ALA A 1 143 ? -37.301 -2.883 17.854 1.00 9.40 143 ALA A N 1
ATOM 1121 C CA . ALA A 1 143 ? -38.020 -4.103 18.206 1.00 9.69 143 ALA A CA 1
ATOM 1122 C C . ALA A 1 143 ? -37.682 -4.549 19.623 1.00 8.80 143 ALA A C 1
ATOM 1123 O O . ALA A 1 143 ? -38.576 -4.857 20.422 1.00 10.96 143 ALA A O 1
ATOM 1125 N N . PHE A 1 144 ? -36.393 -4.591 19.957 1.00 9.11 144 PHE A N 1
ATOM 1126 C CA . PHE A 1 144 ? -36.008 -5.003 21.309 1.00 9.25 144 PHE A CA 1
ATOM 1127 C C . PHE A 1 144 ? -36.533 -4.033 22.361 1.00 9.17 144 PHE A C 1
ATOM 1128 O O . PHE A 1 144 ? -36.975 -4.459 23.432 1.00 10.81 144 PHE A O 1
ATOM 1136 N N . ALA A 1 145 ? -36.459 -2.726 22.094 1.00 9.81 145 ALA A N 1
ATOM 1137 C CA . ALA A 1 145 ? -36.954 -1.759 23.070 1.00 9.51 145 ALA A CA 1
ATOM 1138 C C . ALA A 1 145 ? -38.418 -2.021 23.401 1.00 10.62 145 ALA A C 1
ATOM 1139 O O . ALA A 1 145 ? -38.817 -2.009 24.572 1.00 11.18 145 ALA A O 1
ATOM 1141 N N . LYS A 1 146 ? -39.241 -2.246 22.379 1.00 10.55 146 LYS A N 1
ATOM 1142 C CA . LYS A 1 146 ? -40.662 -2.479 22.615 1.00 11.26 146 LYS A CA 1
ATOM 1143 C C . LYS A 1 146 ? -40.889 -3.767 23.400 1.00 12.31 146 LYS A C 1
ATOM 1144 O O . LYS A 1 146 ? -41.633 -3.784 24.390 1.00 13.10 146 LYS A O 1
ATOM 1150 N N . VAL A 1 147 ? -40.262 -4.867 22.971 1.00 10.75 147 VAL A N 1
ATOM 1151 C CA . VAL A 1 147 ? -40.498 -6.148 23.634 1.00 11.38 147 VAL A CA 1
ATOM 1152 C C . VAL A 1 147 ? -39.961 -6.121 25.059 1.00 11.85 147 VAL A C 1
ATOM 1153 O O . VAL A 1 147 ? -40.611 -6.603 25.997 1.00 12.10 147 VAL A O 1
ATOM 1157 N N . CYS A 1 148 ? -38.775 -5.547 25.254 1.00 11.11 148 CYS A N 1
ATOM 1158 C CA . CYS A 1 148 ? -38.200 -5.501 26.594 1.00 11.08 148 CYS A CA 1
ATOM 1159 C C . CYS A 1 148 ? -38.980 -4.554 27.498 1.00 12.68 148 CYS A C 1
ATOM 1160 O O . CYS A 1 148 ? -39.204 -4.862 28.672 1.00 13.62 148 CYS A O 1
ATOM 1163 N N . SER A 1 149 ? -39.424 -3.411 26.977 1.00 10.99 149 SER A N 1
ATOM 1164 C CA . SER A 1 149 ? -40.256 -2.523 27.787 1.00 14.14 149 SER A CA 1
ATOM 1165 C C . SER A 1 149 ? -41.532 -3.232 28.225 1.00 14.66 149 SER A C 1
ATOM 1166 O O . SER A 1 149 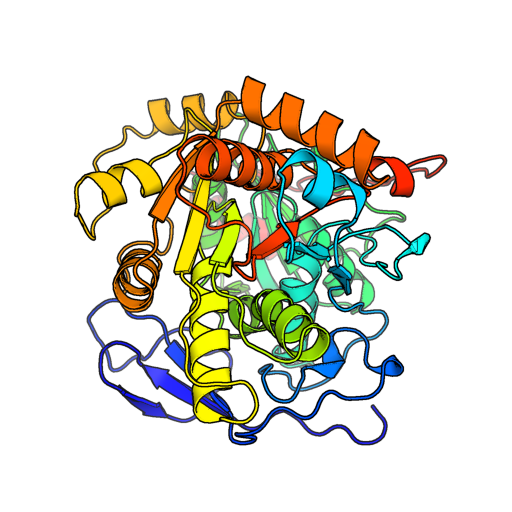? -41.890 -3.224 29.411 1.00 14.93 149 SER A O 1
ATOM 1169 N N . ASP A 1 150 ? -42.219 -3.878 27.279 1.00 12.49 150 ASP A N 1
ATOM 1170 C CA . ASP A 1 150 ? -43.487 -4.529 27.594 1.00 14.20 150 ASP A CA 1
ATOM 1171 C C . ASP A 1 150 ? -43.310 -5.635 28.622 1.00 16.06 150 ASP A C 1
ATOM 1172 O O . ASP A 1 150 ? -44.222 -5.895 29.419 1.00 17.58 150 ASP A O 1
ATOM 1177 N N . ASN A 1 151 ? -42.159 -6.304 28.618 1.00 14.69 151 ASN A N 1
ATOM 1178 C CA . ASN A 1 151 ? -41.924 -7.462 29.469 1.00 13.93 151 ASN A CA 1
ATOM 1179 C C . ASN A 1 151 ? -41.004 -7.174 30.648 1.00 16.91 151 ASN A C 1
ATOM 1180 O O . ASN A 1 151 ? -40.600 -8.108 31.349 1.00 16.03 151 ASN A O 1
ATOM 1185 N N . HIS A 1 152 ? -40.681 -5.905 30.889 1.00 15.11 152 HIS A N 1
ATOM 1186 C CA . HIS A 1 152 ? -39.865 -5.511 32.036 1.00 14.52 152 HIS A CA 1
ATOM 1187 C C . HIS A 1 152 ? -38.513 -6.219 32.035 1.00 16.27 152 HIS A C 1
ATOM 1188 O O . HIS A 1 152 ? -38.018 -6.672 33.071 1.00 18.09 152 HIS A O 1
ATOM 1195 N N . ILE A 1 153 ? -37.909 -6.308 30.851 1.00 13.98 153 ILE A N 1
ATOM 1196 C CA . ILE A 1 153 ? -36.582 -6.883 30.676 1.00 13.46 153 ILE A CA 1
ATOM 1197 C C . ILE A 1 153 ? -35.577 -5.745 30.616 1.00 13.20 153 ILE A C 1
ATOM 1198 O O . ILE A 1 153 ? -35.711 -4.832 29.789 1.00 13.01 153 ILE A O 1
ATOM 1203 N N . LYS A 1 154 ? -34.573 -5.794 31.487 1.00 14.15 154 LYS A N 1
ATOM 1204 C CA . LYS A 1 154 ? -33.549 -4.760 31.497 1.00 13.95 154 LYS A CA 1
ATOM 1205 C C . LYS A 1 154 ? -32.707 -4.859 30.232 1.00 11.93 154 LYS A C 1
ATOM 1206 O O . LYS A 1 154 ? -32.125 -5.913 29.940 1.00 13.24 154 LYS A O 1
ATOM 1212 N N . LEU A 1 155 ? -32.621 -3.748 29.503 1.00 12.00 155 LEU A N 1
ATOM 1213 C CA . LEU A 1 155 ? -31.988 -3.714 28.193 1.00 11.11 155 LEU A CA 1
ATOM 1214 C C . LEU A 1 155 ? -31.189 -2.432 28.048 1.00 11.22 155 LEU A C 1
ATOM 1215 O O . LEU A 1 155 ? -31.716 -1.340 28.284 1.00 12.08 155 LEU A O 1
ATOM 1220 N N . LEU A 1 156 ? -29.932 -2.574 27.637 1.00 10.60 156 LEU A N 1
ATOM 1221 C CA . LEU A 1 156 ? -29.083 -1.460 27.243 1.00 10.61 156 LEU A CA 1
ATOM 1222 C C . LEU A 1 156 ? -28.887 -1.544 25.739 1.00 9.97 156 LEU A C 1
ATOM 1223 O O . LEU A 1 156 ? -28.364 -2.547 25.234 1.00 10.52 156 LEU A O 1
ATOM 1228 N N . LEU A 1 157 ? -29.325 -0.509 25.035 1.00 9.34 157 LEU A N 1
ATOM 1229 C CA . LEU A 1 157 ? -29.163 -0.390 23.593 1.00 8.86 157 LEU A CA 1
ATOM 1230 C C . LEU A 1 157 ? -27.994 0.524 23.277 1.00 11.09 157 LEU A C 1
ATOM 1231 O O . LEU A 1 157 ? -27.782 1.535 23.950 1.00 10.31 157 LEU A O 1
ATOM 1236 N N . SER A 1 158 ? -27.244 0.178 22.237 1.00 10.33 158 SER A N 1
ATOM 1237 C CA . SER A 1 158 ? -26.207 1.041 21.693 1.00 9.43 158 SER A CA 1
ATOM 1238 C C . SER A 1 158 ? -26.536 1.287 20.230 1.00 9.96 158 SER A C 1
ATOM 1239 O O . SER A 1 158 ? -26.523 0.344 19.427 1.00 9.75 158 SER A O 1
ATOM 1242 N N . VAL A 1 159 ? -26.824 2.540 19.884 1.00 9.66 159 VAL A N 1
ATOM 1243 C CA . VAL A 1 159 ? -27.253 2.923 18.538 1.00 9.95 159 VAL A CA 1
ATOM 1244 C C . VAL A 1 159 ? -26.494 4.181 18.132 1.00 10.48 159 VAL A C 1
ATOM 1245 O O . VAL A 1 159 ? -26.332 5.090 18.966 1.00 10.51 159 VAL A O 1
ATOM 1249 N N . PRO A 1 160 ? -26.023 4.302 16.890 1.00 9.58 160 PRO A N 1
ATOM 1250 C CA . PRO A 1 160 ? -25.336 5.540 16.494 1.00 10.10 160 PRO A CA 1
ATOM 1251 C C . PRO A 1 160 ? -26.247 6.745 16.672 1.00 11.26 160 PRO A C 1
ATOM 1252 O O . PRO A 1 160 ? -27.441 6.694 16.368 1.00 10.71 160 PRO A O 1
ATOM 1256 N N . TYR A 1 161 ? -25.664 7.848 17.153 1.00 11.07 161 TYR A N 1
ATOM 1257 C CA . TYR A 1 161 ? -26.450 9.067 17.315 1.00 12.13 161 TYR A CA 1
ATOM 1258 C C . TYR A 1 161 ? -27.172 9.433 16.024 1.00 12.60 161 TYR A C 1
ATOM 1259 O O . TYR A 1 161 ? -28.330 9.868 16.045 1.00 13.26 161 TYR A O 1
ATOM 1268 N N . ASP A 1 162 ? -26.506 9.236 14.887 1.00 12.27 162 ASP A N 1
ATOM 1269 C CA . ASP A 1 162 ? -27.063 9.588 13.590 1.00 13.89 162 ASP A CA 1
ATOM 1270 C C . ASP A 1 162 ? -28.274 8.743 13.210 1.00 14.31 162 ASP A C 1
ATOM 1271 O O . ASP A 1 162 ? -28.959 9.083 12.241 1.00 15.65 162 ASP A O 1
ATOM 1276 N N . ASN A 1 163 ? -28.562 7.665 13.945 1.00 12.50 163 ASN A N 1
ATOM 1277 C CA . ASN A 1 163 ? -29.648 6.758 13.598 1.00 13.87 163 ASN A CA 1
ATOM 1278 C C . ASN A 1 163 ? -30.798 6.774 14.596 1.00 12.99 163 ASN A C 1
ATOM 1279 O O . ASN A 1 163 ? -31.736 5.985 14.448 1.00 13.10 163 ASN A O 1
ATOM 1284 N N . ILE A 1 164 ? -30.766 7.644 15.608 1.00 11.44 164 ILE A N 1
ATOM 1285 C CA . ILE A 1 164 ? -31.756 7.551 16.681 1.00 12.46 164 ILE A CA 1
ATOM 1286 C C . ILE A 1 164 ? -33.172 7.933 16.260 1.00 12.42 164 ILE A C 1
ATOM 1287 O O . ILE A 1 164 ? -34.114 7.688 17.018 1.00 12.74 164 ILE A O 1
ATOM 1292 N N . GLU A 1 165 ? -33.355 8.513 15.073 1.00 13.10 165 GLU A N 1
ATOM 1293 C CA . GLU A 1 165 ? -34.701 8.754 14.564 1.00 14.09 165 GLU A CA 1
ATOM 1294 C C . GLU A 1 165 ? -35.452 7.449 14.326 1.00 13.19 165 GLU A C 1
ATOM 1295 O O . GLU A 1 165 ? -36.680 7.455 14.202 1.00 14.22 165 GLU A O 1
ATOM 1301 N N . ALA A 1 166 ? -34.741 6.325 14.266 1.00 12.19 166 ALA A N 1
ATOM 1302 C CA . ALA A 1 166 ? -35.392 5.029 14.137 1.00 11.60 166 ALA A CA 1
ATOM 1303 C C . ALA A 1 166 ? -36.072 4.578 15.422 1.00 10.88 166 ALA A C 1
ATOM 1304 O O . ALA A 1 166 ? -36.825 3.596 15.402 1.00 10.80 166 ALA A O 1
ATOM 1306 N N . LEU A 1 167 ? -35.832 5.261 16.540 1.00 10.38 167 LEU A N 1
ATOM 1307 C CA . LEU A 1 167 ? -36.268 4.763 17.842 1.00 10.42 167 LEU A CA 1
ATOM 1308 C C . LEU A 1 167 ? -37.567 5.450 18.264 1.00 11.21 167 LEU A C 1
ATOM 1309 O O . LEU A 1 167 ? -37.634 6.196 19.248 1.00 10.19 167 LEU A O 1
ATOM 1314 N N . TRP A 1 168 ? -38.619 5.148 17.507 1.00 11.36 168 TRP A N 1
ATOM 1315 C CA . TRP A 1 168 ? -39.952 5.704 17.701 1.00 10.89 168 TRP A CA 1
ATOM 1316 C C . TRP A 1 168 ? -40.902 4.636 18.229 1.00 10.70 168 TRP A C 1
ATOM 1317 O O . TRP A 1 168 ? -40.767 3.445 17.913 1.00 10.47 168 TRP A O 1
ATOM 1328 N N . PHE A 1 169 ? -41.877 5.074 19.027 1.00 11.05 169 PHE A N 1
ATOM 1329 C CA . PHE A 1 169 ? -42.779 4.194 19.761 1.00 9.84 169 PHE A CA 1
ATOM 1330 C C . PHE A 1 169 ? -44.137 4.860 19.904 1.00 13.21 169 PHE A C 1
ATOM 1331 O O . PHE A 1 169 ? -44.257 6.084 19.874 1.00 13.06 169 PHE A O 1
ATOM 1339 N N . GLU A 1 170 ? -45.168 4.031 20.064 1.00 13.63 170 GLU A N 1
ATOM 1340 C CA . GLU A 1 170 ? -46.522 4.558 20.208 1.00 15.72 170 GLU A CA 1
ATOM 1341 C C . GLU A 1 170 ? -46.724 5.234 21.553 1.00 17.06 170 GLU A C 1
ATOM 1342 O O . GLU A 1 170 ? -47.542 6.155 21.658 1.00 18.41 170 GLU A O 1
ATOM 1348 N N . HIS A 1 171 ? -46.017 4.791 22.583 1.00 15.58 171 HIS A N 1
ATOM 1349 C CA . HIS A 1 171 ? -46.177 5.302 23.936 1.00 15.96 171 HIS A CA 1
ATOM 1350 C C . HIS A 1 171 ? -44.828 5.310 24.623 1.00 15.92 171 HIS A C 1
ATOM 1351 O O . HIS A 1 171 ? -43.908 4.589 24.214 1.00 14.88 171 HIS A O 1
ATOM 1358 N N . PRO A 1 172 ? -44.678 6.083 25.698 1.00 13.05 172 PRO A N 1
ATOM 1359 C CA . PRO A 1 172 ? -43.419 6.070 26.446 1.00 12.58 172 PRO A CA 1
ATOM 1360 C C . PRO A 1 172 ? -43.057 4.659 26.894 1.00 13.58 172 PRO A C 1
ATOM 1361 O O . PRO A 1 172 ? -43.918 3.858 27.268 1.00 16.17 172 PRO A O 1
ATOM 1365 N N . LEU A 1 173 ? -41.764 4.364 26.865 1.00 13.22 173 LEU A N 1
ATOM 1366 C CA . LEU A 1 173 ? -41.269 3.061 27.276 1.00 13.77 173 LEU A CA 1
ATOM 1367 C C . LEU A 1 173 ? -40.969 3.022 28.774 1.00 14.80 173 LEU A C 1
ATOM 1368 O O . LEU A 1 173 ? -40.729 4.049 29.418 1.00 17.27 173 LEU A O 1
ATOM 1373 N N . ASN A 1 174 ? -40.964 1.806 29.316 1.00 13.97 174 ASN A N 1
ATOM 1374 C CA . ASN A 1 174 ? -40.556 1.558 30.693 1.00 16.94 174 ASN A CA 1
ATOM 1375 C C . ASN A 1 174 ? -39.084 1.925 30.875 1.00 17.26 174 ASN A C 1
ATOM 1376 O O . ASN A 1 174 ? -38.271 1.738 29.966 1.00 15.70 174 ASN A O 1
ATOM 1381 N N . PRO A 1 175 ? -38.700 2.419 32.057 1.00 18.42 175 PRO A N 1
ATOM 1382 C CA . PRO A 1 175 ? -37.303 2.816 32.281 1.00 18.47 175 PRO A CA 1
ATOM 1383 C C . PRO A 1 175 ? -36.312 1.660 32.315 1.00 17.66 175 PRO A C 1
ATOM 1384 O O . PRO A 1 175 ? -35.102 1.911 32.407 1.00 19.56 175 PRO A O 1
ATOM 1388 N N . CYS A 1 176 ? -36.771 0.408 32.236 1.00 14.62 176 CYS A N 1
ATOM 1389 C CA . CYS A 1 176 ? -35.847 -0.717 32.144 1.00 14.79 176 CYS A CA 1
ATOM 1390 C C . CYS A 1 176 ? -35.097 -0.758 30.820 1.00 13.48 176 CYS A C 1
ATOM 1391 O O . CYS A 1 176 ? -34.154 -1.548 30.697 1.00 13.51 176 CYS A O 1
ATOM 1394 N N . VAL A 1 177 ? -35.480 0.073 29.853 1.00 13.19 177 VAL A N 1
ATOM 1395 C CA . VAL A 1 177 ? -34.788 0.202 28.574 1.00 11.65 177 VAL A CA 1
ATOM 1396 C C . VAL A 1 177 ? -34.024 1.519 28.584 1.00 11.75 177 VAL A C 1
ATOM 1397 O O . VAL A 1 177 ? -34.623 2.587 28.764 1.00 14.42 177 VAL A O 1
ATOM 1401 N N . LYS A 1 178 ? -32.708 1.449 28.389 1.00 11.23 178 LYS A N 1
ATOM 1402 C CA . LYS A 1 178 ? -31.859 2.632 28.328 1.00 11.98 178 LYS A CA 1
ATOM 1403 C C . LYS A 1 178 ? -31.028 2.593 27.056 1.00 12.34 178 LYS A C 1
ATOM 1404 O O . LYS A 1 178 ? -30.755 1.518 26.508 1.00 12.02 178 LYS A O 1
ATOM 1410 N N . LEU A 1 179 ? -30.619 3.770 26.594 1.00 11.94 179 LEU A N 1
ATOM 1411 C CA . LEU A 1 179 ? -29.902 3.925 25.336 1.00 10.38 179 LEU A CA 1
ATOM 1412 C C . LEU A 1 179 ? -28.624 4.725 25.534 1.00 10.72 179 LEU A C 1
ATOM 1413 O O . LEU A 1 179 ? -28.612 5.748 26.232 1.00 11.74 179 LEU A O 1
ATOM 1418 N N . ILE A 1 180 ? -27.546 4.254 24.915 1.00 10.69 180 ILE A N 1
ATOM 1419 C CA . ILE A 1 180 ? -26.324 5.028 24.741 1.00 9.74 180 ILE A CA 1
ATOM 1420 C C . ILE A 1 180 ? -26.002 5.070 23.252 1.00 10.89 180 ILE A C 1
ATOM 1421 O O . ILE A 1 180 ? -26.430 4.207 22.479 1.00 10.84 180 ILE A O 1
ATOM 1426 N N . SER A 1 181 ? -25.247 6.089 22.847 1.00 10.25 181 SER A N 1
ATOM 1427 C CA . SER A 1 181 ? -24.940 6.294 21.440 1.00 10.03 181 SER A CA 1
ATOM 1428 C C . SER A 1 181 ? -23.484 6.681 21.270 1.00 12.60 181 SER A C 1
ATOM 1429 O O . SER A 1 181 ? -22.891 7.315 22.144 1.00 12.82 181 SER A O 1
ATOM 1432 N N . CYS A 1 182 ? -22.909 6.291 20.137 1.00 10.30 182 CYS A N 1
ATOM 1433 C CA . CYS A 1 182 ? -21.668 6.907 19.690 1.00 11.63 182 CYS A CA 1
ATOM 1434 C C . CYS A 1 182 ? -21.976 8.239 19.018 1.00 13.37 182 CYS A C 1
ATOM 1435 O O . CYS A 1 182 ? -23.067 8.448 18.476 1.00 13.05 182 CYS A O 1
ATOM 1438 N N . GLU A 1 183 ? -20.990 9.137 19.045 1.00 12.27 183 GLU A N 1
ATOM 1439 C CA . GLU A 1 183 ? -21.185 10.508 18.594 1.00 13.49 183 GLU A CA 1
ATOM 1440 C C . GLU A 1 183 ? -21.559 10.577 17.112 1.00 13.49 183 GLU A C 1
ATOM 1441 O O . GLU A 1 183 ? -21.385 9.621 16.342 1.00 13.87 183 GLU A O 1
ATOM 1447 N N . LYS A 1 184 ? -22.077 11.746 16.717 1.00 15.11 184 LYS A N 1
ATOM 1448 C CA . LYS A 1 184 ? -22.385 12.027 15.321 1.00 15.06 184 LYS A CA 1
ATOM 1449 C C . LYS A 1 184 ? -21.189 11.702 14.435 1.00 15.96 184 LYS A C 1
ATOM 1450 O O . LYS A 1 184 ? -20.037 11.986 14.783 1.00 17.51 184 LYS A O 1
ATOM 1456 N N . GLY A 1 185 ? -21.473 11.109 13.275 1.00 15.37 185 GLY A N 1
ATOM 1457 C CA . GLY A 1 185 ? -20.442 10.635 12.384 1.00 17.15 185 GLY A CA 1
ATOM 1458 C C . GLY A 1 185 ? -20.068 9.184 12.585 1.00 15.93 185 GLY A C 1
ATOM 1459 O O . GLY A 1 185 ? -19.551 8.558 11.656 1.00 19.58 185 GLY A O 1
ATOM 1460 N N . GLY A 1 186 ? -20.317 8.639 13.769 1.00 13.47 186 GLY A N 1
ATOM 1461 C CA . GLY A 1 186 ? -20.071 7.229 13.993 1.00 12.84 186 GLY A CA 1
ATOM 1462 C C . GLY A 1 186 ? -21.101 6.360 13.296 1.00 13.34 186 GLY A C 1
ATOM 1463 O O . GLY A 1 186 ? -22.243 6.757 13.072 1.00 14.20 186 GLY A O 1
ATOM 1464 N N . ASP A 1 187 ? -20.675 5.155 12.933 1.00 11.86 187 ASP A N 1
ATOM 1465 C CA . ASP A 1 187 ? -21.511 4.211 12.205 1.00 12.39 187 ASP A CA 1
ATOM 1466 C C . ASP A 1 187 ? -21.901 3.029 13.095 1.00 10.87 187 ASP A C 1
ATOM 1467 O O . ASP A 1 187 ? -21.606 2.986 14.296 1.00 11.12 187 ASP A O 1
ATOM 1472 N N . TYR A 1 188 ? -22.551 2.042 12.478 1.00 11.67 188 TYR A N 1
ATOM 1473 C CA . TYR A 1 188 ? -23.044 0.891 13.222 1.00 10.80 188 TYR A CA 1
ATOM 1474 C C . TYR A 1 188 ? -21.916 0.183 13.965 1.00 11.34 188 TYR A C 1
ATOM 1475 O O . TYR A 1 188 ? -22.041 -0.124 15.156 1.00 11.83 188 TYR A O 1
ATOM 1484 N N . PHE A 1 189 ? -20.787 -0.062 13.295 1.00 11.22 189 PHE A N 1
ATOM 1485 C CA . PHE A 1 189 ? -19.710 -0.720 14.020 1.00 11.46 189 PHE A CA 1
ATOM 1486 C C . PHE A 1 189 ? -19.193 0.121 15.187 1.00 10.88 189 PHE A C 1
ATOM 1487 O O . PHE A 1 189 ? -18.806 -0.431 16.219 1.00 11.88 189 PHE A O 1
ATOM 1495 N N . ASP A 1 190 ? -19.189 1.450 15.071 1.00 11.51 190 ASP A N 1
ATOM 1496 C CA . ASP A 1 190 ? -18.819 2.238 16.244 1.00 12.02 190 ASP A CA 1
ATOM 1497 C C . ASP A 1 190 ? -19.758 1.957 17.412 1.00 12.18 190 ASP A C 1
ATOM 1498 O O . ASP A 1 190 ? -19.323 1.893 18.566 1.00 12.61 190 ASP A O 1
ATOM 1503 N N . ALA A 1 191 ? -21.054 1.785 17.131 1.00 11.26 191 ALA A N 1
ATOM 1504 C CA . ALA A 1 191 ? -21.992 1.443 18.194 1.00 10.42 191 ALA A CA 1
ATOM 1505 C C . ALA A 1 191 ? -21.754 0.032 18.716 1.00 11.19 191 ALA A C 1
ATOM 1506 O O . ALA A 1 191 ? -21.928 -0.236 19.908 1.00 11.01 191 ALA A O 1
ATOM 1508 N N . ILE A 1 192 ? -21.373 -0.895 17.834 1.00 10.91 192 ILE A N 1
ATOM 1509 C CA . ILE A 1 192 ? -21.015 -2.234 18.286 1.00 13.18 192 ILE A CA 1
ATOM 1510 C C . ILE A 1 192 ? -19.811 -2.168 19.214 1.00 12.32 192 ILE A C 1
ATOM 1511 O O . ILE A 1 192 ? -19.801 -2.759 20.301 1.00 12.49 192 ILE A O 1
ATOM 1516 N N . HIS A 1 193 ? -18.784 -1.425 18.808 1.00 11.67 193 HIS A N 1
ATOM 1517 C CA . HIS A 1 193 ? -17.604 -1.284 19.657 1.00 12.88 193 HIS A CA 1
ATOM 1518 C C . HIS A 1 193 ? -17.967 -0.679 21.008 1.00 13.30 193 HIS A C 1
ATOM 1519 O O . HIS A 1 193 ? -17.492 -1.141 22.051 1.00 12.86 193 HIS A O 1
ATOM 1526 N N . LEU A 1 194 ? -18.815 0.353 21.011 1.00 11.98 194 LEU A N 1
ATOM 1527 C CA . LEU A 1 194 ? -19.249 0.941 22.272 1.00 13.00 194 LEU A CA 1
ATOM 1528 C C . LEU A 1 194 ? -19.925 -0.098 23.155 1.00 12.55 194 LEU A C 1
ATOM 1529 O O . LEU A 1 194 ? -19.693 -0.142 24.369 1.00 12.49 194 LEU A O 1
ATOM 1534 N N . SER A 1 195 ? -20.775 -0.940 22.564 1.00 11.71 195 SER A N 1
ATOM 1535 C CA . SER A 1 195 ? -21.441 -1.975 23.347 1.00 11.45 195 SER A CA 1
ATOM 1536 C C . SER A 1 195 ? -20.436 -2.959 23.939 1.00 12.79 195 SER A C 1
ATOM 1537 O O . SER A 1 195 ? -20.608 -3.422 25.070 1.00 13.05 195 SER A O 1
ATOM 1540 N N . ASP A 1 196 ? -19.363 -3.260 23.203 1.00 12.28 196 ASP A N 1
ATOM 1541 C CA . ASP A 1 196 ? -18.316 -4.132 23.728 1.00 14.60 196 ASP A CA 1
ATOM 1542 C C . ASP A 1 196 ? -17.628 -3.509 24.936 1.00 14.51 196 ASP A C 1
ATOM 1543 O O . ASP A 1 196 ? -17.247 -4.217 25.874 1.00 16.39 196 ASP A O 1
ATOM 1548 N N . ILE A 1 197 ? -17.441 -2.189 24.925 1.00 12.64 197 ILE A N 1
ATOM 1549 C CA . ILE A 1 197 ? -16.849 -1.524 26.081 1.00 14.29 197 ILE A CA 1
ATOM 1550 C C . ILE A 1 197 ? -17.790 -1.609 27.274 1.00 15.39 197 ILE A C 1
ATOM 1551 O O . ILE A 1 197 ? -17.374 -1.930 28.392 1.00 15.70 197 ILE A O 1
ATOM 1556 N N . ALA A 1 198 ? -19.081 -1.344 27.048 1.00 14.87 198 ALA A N 1
ATOM 1557 C CA . ALA A 1 198 ? -20.050 -1.423 28.136 1.00 14.03 198 ALA A CA 1
ATOM 1558 C C . ALA A 1 198 ? -20.099 -2.819 28.733 1.00 16.43 198 ALA A C 1
ATOM 1559 O O . ALA A 1 198 ? -20.324 -2.976 29.941 1.00 17.27 198 ALA A O 1
ATOM 1561 N N . LEU A 1 199 ? -19.881 -3.840 27.906 1.00 15.16 199 LEU A N 1
ATOM 1562 C CA . LEU A 1 199 ? -19.928 -5.227 28.344 1.00 15.56 199 LEU A CA 1
ATOM 1563 C C . LEU A 1 199 ? -18.775 -5.603 29.266 1.00 18.40 199 LEU A C 1
ATOM 1564 O O . LEU A 1 199 ? -18.812 -6.685 29.863 1.00 20.40 199 LEU A O 1
ATOM 1569 N N . LYS A 1 200 ? -17.759 -4.749 29.399 1.00 17.36 200 LYS A N 1
ATOM 1570 C CA . LYS A 1 200 ? -16.728 -4.992 30.401 1.00 18.74 200 LYS A CA 1
ATOM 1571 C C . LYS A 1 200 ? -17.264 -4.812 31.812 1.00 24.24 200 LYS A C 1
ATOM 1572 O O . LYS A 1 200 ? -16.614 -5.237 32.772 1.00 26.58 200 LYS A O 1
ATOM 1578 N N . GLY A 1 201 ? -18.426 -4.188 31.960 1.00 21.35 201 GLY A N 1
ATOM 1579 C CA . GLY A 1 201 ? -19.032 -4.042 33.256 1.00 27.27 201 GLY A CA 1
ATOM 1580 C C . GLY A 1 201 ? -19.678 -5.330 33.715 1.00 26.26 201 GLY A C 1
ATOM 1581 O O . GLY A 1 201 ? -20.352 -6.035 32.951 1.00 26.26 201 GLY A O 1
ATOM 1582 N N . PRO A 1 202 ? -19.471 -5.676 34.980 1.00 30.93 202 PRO A N 1
ATOM 1583 C CA . PRO A 1 202 ? -20.237 -6.777 35.556 1.00 30.09 202 PRO A CA 1
ATOM 1584 C C . PRO A 1 202 ? -21.701 -6.383 35.622 1.00 26.37 202 PRO A C 1
ATOM 1585 O O . PRO A 1 202 ? -22.051 -5.207 35.770 1.00 31.05 202 PRO A O 1
ATOM 1589 N N . GLY A 1 203 ? -22.561 -7.381 35.488 1.00 23.08 203 GLY A N 1
ATOM 1590 C CA . GLY A 1 203 ? -23.984 -7.154 35.479 1.00 20.07 203 GLY A CA 1
ATOM 1591 C C . GLY A 1 203 ? -24.590 -6.975 34.104 1.00 18.27 203 GLY A C 1
ATOM 1592 O O . GLY A 1 203 ? -25.800 -6.747 34.012 1.00 18.94 203 GLY A O 1
ATOM 1593 N N . PHE A 1 204 ? -23.788 -7.063 33.043 1.00 17.30 204 PHE A N 1
ATOM 1594 C CA . PHE A 1 204 ? -24.261 -6.932 31.673 1.00 15.84 204 PHE A CA 1
ATOM 1595 C C . PHE A 1 204 ? -23.893 -8.191 30.907 1.00 16.46 204 PHE A C 1
ATOM 1596 O O . PHE A 1 204 ? -22.857 -8.808 31.170 1.00 20.00 204 PHE A O 1
ATOM 1604 N N . TYR A 1 205 ? -24.745 -8.578 29.958 1.00 13.89 205 TYR A N 1
ATOM 1605 C CA . TYR A 1 205 ? -24.427 -9.719 29.110 1.00 14.30 205 TYR A CA 1
ATOM 1606 C C . TYR A 1 205 ? -24.820 -9.427 27.669 1.00 13.42 205 TYR A C 1
ATOM 1607 O O . TYR A 1 205 ? -25.770 -8.686 27.401 1.00 12.94 205 TYR A O 1
ATOM 1616 N N . ALA A 1 206 ? -24.056 -10.007 26.746 1.00 13.00 206 ALA A N 1
ATOM 1617 C CA . ALA A 1 206 ? -24.167 -9.668 25.333 1.00 11.35 206 ALA A CA 1
ATOM 1618 C C . ALA A 1 206 ? -25.276 -10.464 24.660 1.00 11.98 206 ALA A C 1
ATOM 1619 O O . ALA A 1 206 ? -25.346 -11.688 24.792 1.00 12.78 206 ALA A O 1
ATOM 1621 N N . GLU A 1 207 ? -26.129 -9.766 23.913 1.00 11.17 207 GLU A N 1
ATOM 1622 C CA . GLU A 1 207 ? -27.033 -10.461 23.004 1.00 9.76 207 GLU A CA 1
ATOM 1623 C C . GLU A 1 207 ? -26.240 -11.245 21.959 1.00 10.45 207 GLU A C 1
ATOM 1624 O O . GLU A 1 207 ? -26.599 -12.380 21.619 1.00 12.02 207 GLU A O 1
ATOM 1630 N N . GLY A 1 208 ? -25.148 -10.672 21.453 1.00 9.79 208 GLY A N 1
ATOM 1631 C CA . GLY A 1 208 ? -24.199 -11.419 20.651 1.00 11.19 208 GLY A CA 1
ATOM 1632 C C . GLY A 1 208 ? -24.349 -11.288 19.150 1.00 10.52 208 GLY A C 1
ATOM 1633 O O . GLY A 1 208 ? -23.546 -11.883 18.417 1.00 11.40 208 GLY A O 1
ATOM 1634 N N . GLY A 1 209 ? -25.334 -10.533 18.667 1.00 10.43 209 GLY A N 1
ATOM 1635 C CA . GLY A 1 209 ? -25.469 -10.378 17.225 1.00 10.51 209 GLY A CA 1
ATOM 1636 C C . GLY A 1 209 ? -25.706 -11.708 16.541 1.00 11.54 209 GLY A C 1
ATOM 1637 O O . GLY A 1 209 ? -26.447 -12.566 17.033 1.00 10.03 209 GLY A O 1
ATOM 1638 N N . ALA A 1 210 ? -25.040 -11.894 15.398 1.00 10.33 210 ALA A N 1
ATOM 1639 C CA . ALA A 1 210 ? -25.211 -13.107 14.612 1.00 10.52 210 ALA A CA 1
ATOM 1640 C C . ALA A 1 210 ? -24.812 -14.360 15.368 1.00 9.12 210 ALA A C 1
ATOM 1641 O O . ALA A 1 210 ? -25.219 -15.458 14.978 1.00 10.84 210 ALA A O 1
ATOM 1643 N N . LYS A 1 211 ? -24.016 -14.235 16.432 1.00 9.24 211 LYS A N 1
ATOM 1644 C CA . LYS A 1 211 ? -23.653 -15.414 17.204 1.00 8.50 211 LYS A CA 1
ATOM 1645 C C . LYS A 1 211 ? -24.835 -15.995 17.971 1.00 9.22 211 LYS A C 1
ATOM 1646 O O . LYS A 1 211 ? -24.770 -17.154 18.395 1.00 10.21 211 LYS A O 1
ATOM 1652 N N . ASN A 1 212 ? -25.906 -15.227 18.166 1.00 9.28 212 ASN A N 1
ATOM 1653 C CA . ASN A 1 212 ? -27.056 -15.698 18.932 1.00 8.23 212 ASN A CA 1
ATOM 1654 C C . ASN A 1 212 ? -27.974 -16.524 18.034 1.00 9.45 212 ASN A C 1
ATOM 1655 O O . ASN A 1 212 ? -28.583 -15.995 17.097 1.00 9.34 212 ASN A O 1
ATOM 1660 N N . ILE A 1 213 ? -28.095 -17.824 18.327 1.00 8.98 213 ILE A N 1
ATOM 1661 C CA . ILE A 1 213 ? -28.947 -18.689 17.507 1.00 9.41 213 ILE A CA 1
ATOM 1662 C C . ILE A 1 213 ? -30.396 -18.227 17.526 1.00 8.79 213 ILE A C 1
ATOM 1663 O O . ILE A 1 213 ? -31.140 -18.465 16.572 1.00 9.79 213 ILE A O 1
ATOM 1668 N N . ALA A 1 214 ? -30.829 -17.553 18.596 1.00 8.20 214 ALA A N 1
ATOM 1669 C CA . ALA A 1 214 ? -32.208 -17.074 18.627 1.00 9.12 214 ALA A CA 1
ATOM 1670 C C . ALA A 1 214 ? -32.428 -15.953 17.624 1.00 9.05 214 ALA A C 1
ATOM 1671 O O . ALA A 1 214 ? -33.506 -15.849 17.033 1.00 8.98 214 ALA A O 1
ATOM 1673 N N . ARG A 1 215 ? -31.423 -15.102 17.423 1.00 9.08 215 ARG A N 1
ATOM 1674 C CA . ARG A 1 215 ? -31.547 -14.060 16.407 1.00 8.94 215 ARG A CA 1
ATOM 1675 C C . ARG A 1 215 ? -31.664 -14.680 15.020 1.00 9.08 215 ARG A C 1
ATOM 1676 O O . ARG A 1 215 ? -32.557 -14.333 14.239 1.00 9.35 215 ARG A O 1
ATOM 1684 N N . ARG A 1 216 ? -30.773 -15.626 14.705 1.00 8.71 216 ARG A N 1
ATOM 1685 C CA . ARG A 1 216 ? -30.794 -16.238 13.380 1.00 8.71 216 ARG A CA 1
ATOM 1686 C C . ARG A 1 216 ? -32.073 -17.031 13.163 1.00 7.96 216 ARG A C 1
ATOM 1687 O O . ARG A 1 216 ? -32.752 -16.871 12.143 1.00 9.17 216 ARG A O 1
ATOM 1695 N N . ASP A 1 217 ? -32.433 -17.879 14.126 1.00 8.86 217 ASP A N 1
ATOM 1696 C CA . ASP A 1 217 ? -33.595 -18.732 13.915 1.00 8.19 217 ASP A CA 1
ATOM 1697 C C . ASP A 1 217 ? -34.892 -17.931 13.913 1.00 8.75 217 ASP A C 1
ATOM 1698 O O . ASP A 1 217 ? -35.854 -18.305 13.228 1.00 9.43 217 ASP A O 1
ATOM 1703 N N . GLY A 1 218 ? -34.923 -16.798 14.618 1.00 8.42 218 GLY A N 1
ATOM 1704 C CA . GLY A 1 218 ? -36.057 -15.895 14.487 1.00 9.62 218 GLY A CA 1
ATOM 1705 C C . GLY A 1 218 ? -36.203 -15.347 13.078 1.00 9.20 218 GLY A C 1
ATOM 1706 O O . GLY A 1 218 ? -37.285 -15.394 12.483 1.00 9.48 218 GLY A O 1
ATOM 1707 N N . MET A 1 219 ? -35.117 -14.792 12.528 1.00 8.73 219 MET A N 1
ATOM 1708 C CA . MET A 1 219 ? -35.205 -14.256 11.172 1.00 8.65 219 MET A CA 1
ATOM 1709 C C . MET A 1 219 ? -35.577 -15.334 10.178 1.00 9.13 219 MET A C 1
ATOM 1710 O O . MET A 1 219 ? -36.305 -15.054 9.212 1.00 11.23 219 MET A O 1
ATOM 1715 N N . ALA A 1 220 ? -35.108 -16.566 10.414 1.00 8.74 220 ALA A N 1
ATOM 1716 C CA . ALA A 1 220 ? -35.369 -17.677 9.508 1.00 9.48 220 ALA A CA 1
ATOM 1717 C C . ALA A 1 220 ? -36.850 -17.993 9.389 1.00 8.99 220 ALA A C 1
ATOM 1718 O O . ALA A 1 220 ? -37.240 -18.687 8.444 1.00 9.00 220 ALA A O 1
ATOM 1720 N N . THR A 1 221 ? -37.687 -17.508 10.315 1.00 8.51 221 THR A N 1
ATOM 1721 C CA . THR A 1 221 ? -39.122 -17.730 10.167 1.00 8.24 221 THR A CA 1
ATOM 1722 C C . THR A 1 221 ? -39.676 -17.092 8.904 1.00 9.03 221 THR A C 1
ATOM 1723 O O . THR A 1 221 ? -40.773 -17.460 8.470 1.00 9.69 221 THR A O 1
ATOM 1727 N N . THR A 1 222 ? -38.955 -16.143 8.300 1.00 9.05 222 THR A N 1
ATOM 1728 C CA . THR A 1 222 ? -39.386 -15.641 6.998 1.00 8.38 222 THR A CA 1
ATOM 1729 C C . THR A 1 222 ? -39.389 -16.769 5.971 1.00 8.20 222 THR A C 1
ATOM 1730 O O . THR A 1 222 ? -40.354 -16.938 5.213 1.00 8.90 222 THR A O 1
ATOM 1734 N N . VAL A 1 223 ? -38.313 -17.564 5.945 1.00 8.48 223 VAL A N 1
ATOM 1735 C CA . VAL A 1 223 ? -38.232 -18.705 5.039 1.00 8.08 223 VAL A CA 1
ATOM 1736 C C . VAL A 1 223 ? -39.219 -19.795 5.445 1.00 9.81 223 VAL A C 1
ATOM 1737 O O . VAL A 1 223 ? -39.840 -20.435 4.587 1.00 9.32 223 VAL A O 1
ATOM 1741 N N . LEU A 1 224 ? -39.385 -20.031 6.750 1.00 7.82 224 LEU A N 1
ATOM 1742 C CA . LEU A 1 224 ? -40.357 -21.040 7.166 1.00 8.80 224 LEU A CA 1
ATOM 1743 C C . LEU A 1 224 ? -41.764 -20.642 6.747 1.00 9.41 224 LEU A C 1
ATOM 1744 O O . LEU A 1 224 ? -42.552 -21.488 6.291 1.00 8.81 224 LEU A O 1
ATOM 1749 N N . SER A 1 225 ? -42.104 -19.360 6.901 1.00 8.48 225 SER A N 1
ATOM 1750 C CA . SER A 1 225 ? -43.373 -18.861 6.395 1.00 8.34 225 SER A CA 1
ATOM 1751 C C . SER A 1 225 ? -43.502 -19.124 4.901 1.00 8.32 225 SER A C 1
ATOM 1752 O O . SER A 1 225 ? -44.512 -19.668 4.440 1.00 9.43 225 SER A O 1
ATOM 1755 N N . ALA A 1 226 ? -42.468 -18.788 4.130 1.00 8.28 226 ALA A N 1
ATOM 1756 C CA . ALA A 1 226 ? -42.572 -18.928 2.681 1.00 8.28 226 ALA A CA 1
ATOM 1757 C C . ALA A 1 226 ? -42.725 -20.389 2.276 1.00 9.46 226 ALA A C 1
ATOM 1758 O O . ALA A 1 226 ? -43.592 -20.729 1.464 1.00 9.07 226 ALA A O 1
ATOM 1760 N N . VAL A 1 227 ? -41.892 -21.272 2.829 1.00 9.03 227 VAL A N 1
ATOM 1761 C CA . VAL A 1 227 ? -41.932 -22.666 2.396 1.00 8.43 227 VAL A CA 1
ATOM 1762 C C . VAL A 1 227 ? -43.243 -23.332 2.796 1.00 10.35 227 VAL A C 1
ATOM 1763 O O . VAL A 1 227 ? -43.814 -24.113 2.024 1.00 10.09 227 VAL A O 1
ATOM 1767 N N . THR A 1 228 ? -43.731 -23.071 4.008 1.00 10.12 228 THR A N 1
ATOM 1768 C CA . THR A 1 228 ? -44.989 -23.684 4.422 1.00 10.76 228 THR A CA 1
ATOM 1769 C C . THR A 1 228 ? -46.186 -23.080 3.703 1.00 12.24 228 THR A C 1
ATOM 1770 O O . THR A 1 228 ? -47.229 -23.737 3.602 1.00 15.12 228 THR A O 1
ATOM 1774 N N . THR A 1 229 ? -46.061 -21.857 3.187 1.00 10.36 229 THR A N 1
ATOM 1775 C CA . THR A 1 229 ? -47.117 -21.282 2.364 1.00 10.87 229 THR A CA 1
ATOM 1776 C C . THR A 1 229 ? -47.078 -21.854 0.948 1.00 11.53 229 THR A C 1
ATOM 1777 O O . THR A 1 229 ? -48.092 -22.343 0.439 1.00 13.16 229 THR A O 1
ATOM 1781 N N . ILE A 1 230 ? -45.907 -21.821 0.311 1.00 9.85 230 ILE A N 1
ATOM 1782 C CA . ILE A 1 230 ? -45.768 -22.264 -1.073 1.00 10.74 230 ILE A CA 1
ATOM 1783 C C . ILE A 1 230 ? -45.970 -23.766 -1.173 1.00 11.47 230 ILE A C 1
ATOM 1784 O O . ILE A 1 230 ? -46.564 -24.262 -2.141 1.00 12.60 230 ILE A O 1
ATOM 1789 N N . GLY A 1 231 ? -45.483 -24.514 -0.189 1.00 10.20 231 GLY A N 1
ATOM 1790 C CA . GLY A 1 231 ? -45.518 -25.962 -0.258 1.00 11.37 231 GLY A CA 1
ATOM 1791 C C . GLY A 1 231 ? -44.291 -26.588 -0.876 1.00 11.70 231 GLY A C 1
ATOM 1792 O O . GLY A 1 231 ? -44.285 -27.803 -1.118 1.00 11.75 231 GLY A O 1
ATOM 1793 N N . ARG A 1 232 ? -43.253 -25.798 -1.143 1.00 11.20 232 ARG A N 1
ATOM 1794 C CA . ARG A 1 232 ? -41.974 -26.304 -1.613 1.00 11.71 232 ARG A CA 1
ATOM 1795 C C . ARG A 1 232 ? -40.936 -25.225 -1.343 1.00 10.89 232 ARG A C 1
ATOM 1796 O O . ARG A 1 232 ? -41.263 -24.100 -0.961 1.00 10.90 232 ARG A O 1
ATOM 1804 N N . ILE A 1 233 ? -39.675 -25.583 -1.547 1.00 10.91 233 ILE A N 1
ATOM 1805 C CA . ILE A 1 233 ? -38.561 -24.678 -1.267 1.00 10.80 233 ILE A CA 1
ATOM 1806 C C . ILE A 1 233 ? -38.298 -23.812 -2.496 1.00 11.34 233 ILE A C 1
ATOM 1807 O O . ILE A 1 233 ? -38.184 -24.342 -3.610 1.00 11.44 233 ILE A O 1
ATOM 1812 N N . PRO A 1 234 ? -38.199 -22.491 -2.354 1.00 9.65 234 PRO A N 1
ATOM 1813 C CA . PRO A 1 234 ? -37.929 -21.629 -3.513 1.00 9.77 234 PRO A CA 1
ATOM 1814 C C . PRO A 1 234 ? -36.615 -21.946 -4.217 1.00 10.60 234 PRO A C 1
ATOM 1815 O O . PRO A 1 234 ? -35.699 -22.574 -3.671 1.00 11.71 234 PRO A O 1
ATOM 1819 N N . ASP A 1 235 ? -36.533 -21.479 -5.463 1.00 10.27 235 ASP A N 1
ATOM 1820 C CA . ASP A 1 235 ? -35.280 -21.535 -6.202 1.00 10.46 235 ASP A CA 1
ATOM 1821 C C . ASP A 1 235 ? -34.351 -20.382 -5.837 1.00 10.37 235 ASP A C 1
ATOM 1822 O O . ASP A 1 235 ? -33.123 -20.552 -5.868 1.00 10.84 235 ASP A O 1
ATOM 1827 N N . TYR A 1 236 ? -34.906 -19.213 -5.485 1.00 9.18 236 TYR A N 1
ATOM 1828 C CA . TYR A 1 236 ? -34.127 -18.014 -5.193 1.00 10.39 236 TYR A CA 1
ATOM 1829 C C . TYR A 1 236 ? -34.666 -17.327 -3.949 1.00 10.27 236 TYR A C 1
ATOM 1830 O O . TYR A 1 236 ? -35.881 -17.277 -3.730 1.00 11.04 236 TYR A O 1
ATOM 1839 N N . TYR A 1 237 ? -33.747 -16.755 -3.171 1.00 10.05 237 TYR A N 1
ATOM 1840 C CA . TYR A 1 237 ? -34.055 -15.972 -1.977 1.00 9.74 237 TYR A CA 1
ATOM 1841 C C . TYR A 1 237 ? -33.392 -14.611 -2.133 1.00 9.80 237 TYR A C 1
ATOM 1842 O O . TYR A 1 237 ? -32.162 -14.534 -2.224 1.00 10.52 237 TYR A O 1
ATOM 1851 N N . PHE A 1 238 ? -34.185 -13.538 -2.159 1.00 8.83 238 PHE A N 1
ATOM 1852 C CA . PHE A 1 238 ? -33.657 -12.179 -2.300 1.00 8.18 238 PHE A CA 1
ATOM 1853 C C . PHE A 1 238 ? -33.790 -11.431 -0.978 1.00 9.43 238 PHE A C 1
ATOM 1854 O O . PHE A 1 238 ? -34.894 -11.330 -0.433 1.00 9.80 238 PHE A O 1
ATOM 1862 N N . GLN A 1 239 ? -32.671 -10.893 -0.478 1.00 8.32 239 GLN A N 1
ATOM 1863 C CA . GLN A 1 239 ? -32.665 -10.104 0.748 1.00 7.83 239 GLN A CA 1
ATOM 1864 C C . GLN A 1 239 ? -31.500 -9.124 0.708 1.00 8.56 239 GLN A C 1
ATOM 1865 O O . GLN A 1 239 ? -30.396 -9.488 0.295 1.00 9.36 239 GLN A O 1
ATOM 1871 N N . ALA A 1 240 ? -31.749 -7.891 1.161 1.00 8.82 240 ALA A N 1
ATOM 1872 C CA . ALA A 1 240 ? -30.678 -6.915 1.337 1.00 8.67 240 ALA A CA 1
ATOM 1873 C C . ALA A 1 240 ? -29.973 -7.181 2.657 1.00 9.05 240 ALA A C 1
ATOM 1874 O O . ALA A 1 240 ? -30.617 -7.506 3.659 1.00 8.48 240 ALA A O 1
ATOM 1876 N N . VAL A 1 241 ? -28.647 -7.035 2.660 1.00 9.20 241 VAL A N 1
ATOM 1877 C CA . VAL A 1 241 ? -27.827 -7.446 3.798 1.00 8.89 241 VAL A CA 1
ATOM 1878 C C . VAL A 1 241 ? -26.920 -6.325 4.283 1.00 9.83 241 VAL A C 1
ATOM 1879 O O . VAL A 1 241 ? -26.345 -5.567 3.490 1.00 10.92 241 VAL A O 1
ATOM 1883 N N . GLY A 1 242 ? -26.786 -6.242 5.606 1.00 9.49 242 GLY A N 1
ATOM 1884 C CA . GLY A 1 242 ? -25.801 -5.388 6.242 1.00 10.25 242 GLY A CA 1
ATOM 1885 C C . GLY A 1 242 ? -24.768 -6.233 6.957 1.00 11.14 242 GLY A C 1
ATOM 1886 O O . GLY A 1 242 ? -23.563 -6.117 6.717 1.00 13.11 242 GLY A O 1
ATOM 1887 N N . SER A 1 243 ? -25.240 -7.092 7.856 1.00 10.78 243 SER A N 1
ATOM 1888 C CA . SER A 1 243 ? -24.393 -8.121 8.444 1.00 10.69 243 SER A CA 1
ATOM 1889 C C . SER A 1 243 ? -24.446 -9.425 7.671 1.00 9.79 243 SER A C 1
ATOM 1890 O O . SER A 1 243 ? -23.463 -10.172 7.664 1.00 11.07 243 SER A O 1
ATOM 1893 N N . GLY A 1 244 ? -25.575 -9.721 7.036 1.00 9.65 244 GLY A N 1
ATOM 1894 C CA . GLY A 1 244 ? -25.752 -10.978 6.344 1.00 9.52 244 GLY A CA 1
ATOM 1895 C C . GLY A 1 244 ? -26.432 -12.050 7.161 1.00 9.21 244 GLY A C 1
ATOM 1896 O O . GLY A 1 244 ? -26.674 -13.145 6.636 1.00 9.87 244 GLY A O 1
ATOM 1897 N N . THR A 1 245 ? -26.781 -11.748 8.415 1.00 8.84 245 THR A N 1
ATOM 1898 C CA . THR A 1 245 ? -27.312 -12.757 9.323 1.00 8.57 245 THR A CA 1
ATOM 1899 C C . THR A 1 245 ? -28.610 -13.364 8.811 1.00 9.33 245 THR A C 1
ATOM 1900 O O . THR A 1 245 ? -28.860 -14.560 9.010 1.00 8.86 245 THR A O 1
ATOM 1904 N N . GLY A 1 246 ? -29.464 -12.560 8.175 1.00 8.83 246 GLY A N 1
ATOM 1905 C CA . GLY A 1 246 ? -30.711 -13.102 7.650 1.00 8.59 246 GLY A CA 1
ATOM 1906 C C . GLY A 1 246 ? -30.498 -14.086 6.519 1.00 9.38 246 GLY A C 1
ATOM 1907 O O . GLY A 1 246 ? -31.295 -15.018 6.340 1.00 10.60 246 GLY A O 1
ATOM 1908 N N . ALA A 1 247 ? -29.422 -13.901 5.742 1.00 8.61 247 ALA A N 1
ATOM 1909 C CA . ALA A 1 247 ? -29.114 -14.826 4.661 1.00 8.35 247 ALA A CA 1
ATOM 1910 C C . ALA A 1 247 ? -28.464 -16.096 5.192 1.00 8.56 247 ALA A C 1
ATOM 1911 O O . ALA A 1 247 ? -28.772 -17.198 4.718 1.00 9.43 247 ALA A O 1
ATOM 1913 N N . ILE A 1 248 ? -27.576 -15.973 6.187 1.00 8.41 248 ILE A N 1
ATOM 1914 C CA . ILE A 1 248 ? -27.098 -17.155 6.906 1.00 8.74 248 ILE A CA 1
ATOM 1915 C C . ILE A 1 248 ? -28.283 -17.944 7.447 1.00 9.25 248 ILE A C 1
ATOM 1916 O O . ILE A 1 248 ? -28.364 -19.173 7.300 1.00 9.70 248 ILE A O 1
ATOM 1921 N N . ALA A 1 249 ? -29.226 -17.234 8.073 1.00 8.33 249 ALA A N 1
ATOM 1922 C CA . ALA A 1 249 ? -30.388 -17.875 8.672 1.00 7.93 249 ALA A CA 1
ATOM 1923 C C . ALA A 1 249 ? -31.251 -18.566 7.626 1.00 8.67 249 ALA A C 1
ATOM 1924 O O . ALA A 1 249 ? -31.792 -19.651 7.879 1.00 9.34 249 ALA A O 1
ATOM 1926 N N . ALA A 1 250 ? -31.414 -17.941 6.455 1.00 8.48 250 ALA A N 1
ATOM 1927 C CA . ALA A 1 250 ? -32.208 -18.553 5.392 1.00 8.99 250 ALA A CA 1
ATOM 1928 C C . ALA A 1 250 ? -31.583 -19.865 4.937 1.00 9.11 250 ALA A C 1
ATOM 1929 O O . ALA A 1 250 ? -32.282 -20.870 4.751 1.00 10.07 250 ALA A O 1
ATOM 1931 N N . TRP A 1 251 ? -30.259 -19.879 4.789 1.00 9.63 251 TRP A N 1
ATOM 1932 C CA . TRP A 1 251 ? -29.543 -21.102 4.442 1.00 8.94 251 TRP A CA 1
ATOM 1933 C C . TRP A 1 251 ? -29.741 -22.174 5.511 1.00 9.08 251 TRP A C 1
ATOM 1934 O O . TRP A 1 251 ? -30.017 -23.343 5.199 1.00 9.68 251 TRP A O 1
ATOM 1945 N N . GLU A 1 252 ? -29.605 -21.790 6.783 1.00 9.01 252 GLU A N 1
ATOM 1946 C CA . GLU A 1 252 ? -29.797 -22.740 7.873 1.00 9.35 252 GLU A CA 1
ATOM 1947 C C . GLU A 1 252 ? -31.221 -23.291 7.890 1.00 9.01 252 GLU A C 1
ATOM 1948 O O . GLU A 1 252 ? -31.418 -24.499 8.095 1.00 10.18 252 GLU A O 1
ATOM 1954 N N . ALA A 1 253 ? -32.224 -22.438 7.653 1.00 9.39 253 ALA A N 1
ATOM 1955 C CA . ALA A 1 253 ? -33.596 -22.927 7.549 1.00 8.96 253 ALA A CA 1
ATOM 1956 C C . ALA A 1 253 ? -33.727 -23.921 6.407 1.00 8.88 253 ALA A C 1
ATOM 1957 O O . ALA A 1 253 ? -34.394 -24.962 6.544 1.00 9.36 253 ALA A O 1
ATOM 1959 N N . ASN A 1 254 ? -33.100 -23.616 5.271 1.00 9.27 254 ASN A N 1
ATOM 1960 C CA . ASN A 1 254 ? -33.123 -24.526 4.128 1.00 8.82 254 ASN A CA 1
ATOM 1961 C C . ASN A 1 254 ? -32.530 -25.880 4.502 1.00 10.84 254 ASN A C 1
ATOM 1962 O O . ASN A 1 254 ? -33.083 -26.927 4.145 1.00 9.88 254 ASN A O 1
ATOM 1967 N N . MET A 1 255 ? -31.407 -25.888 5.227 1.00 10.38 255 MET A N 1
ATOM 1968 C CA . MET A 1 255 ? -30.810 -27.162 5.618 1.00 10.31 255 MET A CA 1
ATOM 1969 C C . MET A 1 255 ? -31.744 -27.950 6.529 1.00 9.95 255 MET A C 1
ATOM 1970 O O . MET A 1 255 ? -31.885 -29.173 6.380 1.00 11.51 255 MET A O 1
ATOM 1975 N N . ARG A 1 256 ? -32.401 -27.273 7.475 1.00 10.36 256 ARG A N 1
ATOM 1976 C CA . ARG A 1 256 ? -33.349 -27.953 8.352 1.00 10.54 256 ARG A CA 1
ATOM 1977 C C . ARG A 1 256 ? -34.544 -28.481 7.573 1.00 10.39 256 ARG A C 1
ATOM 1978 O O . ARG A 1 256 ? -35.042 -29.578 7.859 1.00 10.67 256 ARG A O 1
ATOM 1986 N N . LEU A 1 257 ? -35.023 -27.713 6.596 1.00 10.15 257 LEU A N 1
ATOM 1987 C CA . LEU A 1 257 ? -36.155 -28.153 5.790 1.00 9.34 257 LEU A CA 1
ATOM 1988 C C . LEU A 1 257 ? -35.790 -29.370 4.950 1.00 11.63 257 LEU A C 1
ATOM 1989 O O . LEU A 1 257 ? -36.608 -30.283 4.788 1.00 12.21 257 LEU A O 1
ATOM 1994 N N . ILE A 1 258 ? -34.566 -29.409 4.418 1.00 11.35 258 ILE A N 1
ATOM 1995 C CA . ILE A 1 258 ? -34.123 -30.584 3.667 1.00 11.89 258 ILE A CA 1
ATOM 1996 C C . ILE A 1 258 ? -34.084 -31.813 4.569 1.00 12.75 258 ILE A C 1
ATOM 1997 O O . ILE A 1 258 ? -34.484 -32.916 4.163 1.00 13.37 258 ILE A O 1
ATOM 2002 N N . GLU A 1 259 ? -33.618 -31.645 5.809 1.00 13.10 259 GLU A N 1
ATOM 2003 C CA . GLU A 1 259 ? -33.571 -32.768 6.741 1.00 13.22 259 GLU A CA 1
ATOM 2004 C C . GLU A 1 259 ? -34.971 -33.233 7.125 1.00 15.05 259 GLU A C 1
ATOM 2005 O O . GLU A 1 259 ? -35.203 -34.436 7.308 1.00 17.36 259 GLU A O 1
ATOM 2011 N N . ASP A 1 260 ? -35.905 -32.296 7.280 1.00 12.25 260 ASP A N 1
ATOM 2012 C CA . ASP A 1 260 ? -37.315 -32.626 7.476 1.00 12.50 260 ASP A CA 1
ATOM 2013 C C . ASP A 1 260 ? -37.801 -33.506 6.328 1.00 13.06 260 ASP A C 1
ATOM 2014 O O . ASP A 1 260 ? -38.393 -34.575 6.547 1.00 16.48 260 ASP A O 1
ATOM 2019 N N . GLY A 1 261 ? -37.540 -33.079 5.093 1.00 13.05 261 GLY A N 1
ATOM 2020 C CA . GLY A 1 261 ? -37.725 -33.886 3.909 1.00 15.03 261 GLY A CA 1
ATOM 2021 C C . GLY A 1 261 ? -39.041 -33.681 3.185 1.00 17.65 261 GLY A C 1
ATOM 2022 O O . GLY A 1 261 ? -39.124 -33.972 1.983 1.00 21.58 261 GLY A O 1
ATOM 2023 N N . ARG A 1 262 ? -40.057 -33.160 3.863 1.00 12.77 262 ARG A N 1
ATOM 2024 C CA . ARG A 1 262 ? -41.388 -33.133 3.271 1.00 12.63 262 ARG A CA 1
ATOM 2025 C C . ARG A 1 262 ? -41.571 -32.063 2.207 1.00 14.72 262 ARG A C 1
ATOM 2026 O O . ARG A 1 262 ? -42.592 -32.082 1.512 1.00 14.31 262 ARG A O 1
ATOM 2034 N N . PHE A 1 263 ? -40.615 -31.149 2.047 1.00 14.06 263 PHE A N 1
ATOM 2035 C CA . PHE A 1 263 ? -40.775 -29.995 1.177 1.00 13.32 263 PHE A CA 1
ATOM 2036 C C . PHE A 1 263 ? -39.830 -30.022 -0.009 1.00 15.19 263 PHE A C 1
ATOM 2037 O O . PHE A 1 263 ? -39.724 -29.016 -0.718 1.00 15.17 263 PHE A O 1
ATOM 2045 N N . GLY A 1 264 ? -39.151 -31.140 -0.246 1.00 15.32 264 GLY A N 1
ATOM 2046 C CA . GLY A 1 264 ? -38.174 -31.239 -1.313 1.00 15.87 264 GLY A CA 1
ATOM 2047 C C . GLY A 1 264 ? -36.755 -31.203 -0.770 1.00 13.90 264 GLY A C 1
ATOM 2048 O O . GLY A 1 264 ? -36.514 -31.041 0.427 1.00 15.10 264 GLY A O 1
ATOM 2049 N N . SER A 1 265 ? -35.806 -31.369 -1.690 1.00 14.02 265 SER A N 1
ATOM 2050 C CA . SER A 1 265 ? -34.402 -31.538 -1.330 1.00 13.16 265 SER A CA 1
ATOM 2051 C C . SER A 1 265 ? -33.496 -30.461 -1.914 1.00 14.81 265 SER A C 1
ATOM 2052 O O . SER A 1 265 ? -32.266 -30.589 -1.827 1.00 15.09 265 SER A O 1
ATOM 2055 N N . ASN A 1 266 ? -34.059 -29.408 -2.502 1.00 11.74 266 ASN A N 1
ATOM 2056 C CA . ASN A 1 266 ? -33.284 -28.402 -3.212 1.00 11.72 266 ASN A CA 1
ATOM 2057 C C . ASN A 1 266 ? -32.818 -27.294 -2.274 1.00 11.19 266 ASN A C 1
ATOM 2058 O O . ASN A 1 266 ? -33.402 -27.043 -1.214 1.00 11.46 266 ASN A O 1
ATOM 2063 N N . THR A 1 267 ? -31.743 -26.634 -2.688 1.00 11.86 267 THR A N 1
ATOM 2064 C CA . THR A 1 267 ? -31.142 -25.535 -1.938 1.00 12.16 267 THR A CA 1
ATOM 2065 C C . THR A 1 267 ? -31.413 -24.228 -2.676 1.00 12.31 267 THR A C 1
ATOM 2066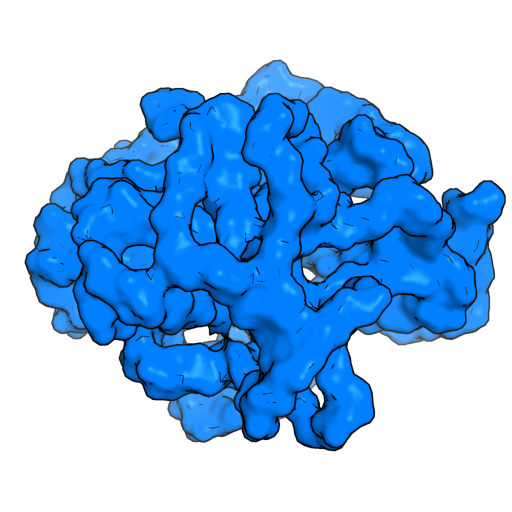 O O . THR A 1 267 ? -31.000 -24.063 -3.833 1.00 13.27 267 THR A O 1
ATOM 2070 N N . MET A 1 268 ? -32.111 -23.307 -2.008 1.00 10.94 268 MET A N 1
ATOM 2071 C CA . MET A 1 268 ? -32.347 -21.973 -2.554 1.00 11.44 268 MET A CA 1
ATOM 2072 C C . MET A 1 268 ? -31.022 -21.271 -2.806 1.00 10.99 268 MET A C 1
ATOM 2073 O O . MET A 1 268 ? -30.120 -21.299 -1.962 1.00 11.99 268 MET A O 1
ATOM 2078 N N . LYS A 1 269 ? -30.920 -20.592 -3.942 1.00 9.97 269 LYS A N 1
ATOM 2079 C CA . LYS A 1 269 ? -29.781 -19.717 -4.200 1.00 11.06 269 LYS A CA 1
ATOM 2080 C C . LYS A 1 269 ? -29.998 -18.399 -3.467 1.00 10.62 269 LYS A C 1
ATOM 2081 O O . LYS A 1 269 ? -31.016 -17.730 -3.679 1.00 10.93 269 LYS A O 1
ATOM 2087 N N . LEU A 1 270 ? -29.038 -18.011 -2.625 1.00 9.41 270 LEU A N 1
ATOM 2088 C CA . LEU A 1 270 ? -29.114 -16.728 -1.928 1.00 9.04 270 LEU A CA 1
ATOM 2089 C C . LEU A 1 270 ? -28.726 -15.618 -2.893 1.00 10.41 270 LEU A C 1
ATOM 2090 O O . LEU A 1 270 ? -27.678 -15.693 -3.541 1.00 11.90 270 LEU A O 1
ATOM 2095 N N . MET A 1 271 ? -29.573 -14.602 -3.001 1.00 9.06 271 MET A N 1
ATOM 2096 C CA . MET A 1 271 ? -29.344 -13.468 -3.890 1.00 9.38 271 MET A CA 1
ATOM 2097 C C . MET A 1 271 ? -29.373 -12.243 -2.995 1.00 9.23 271 MET A C 1
ATOM 2098 O O . MET A 1 271 ? -30.444 -11.718 -2.686 1.00 10.32 271 MET A O 1
ATOM 2103 N N . VAL A 1 272 ? -28.196 -11.817 -2.546 1.00 8.68 272 VAL A N 1
ATOM 2104 C CA . VAL A 1 272 ? -28.093 -10.798 -1.509 1.00 8.18 272 VAL A CA 1
ATOM 2105 C C . VAL A 1 272 ? -27.577 -9.499 -2.119 1.00 9.33 272 VAL A C 1
ATOM 2106 O O . VAL A 1 272 ? -26.949 -9.485 -3.184 1.00 10.59 272 VAL A O 1
ATOM 2110 N N . SER A 1 273 ? -27.837 -8.390 -1.427 1.00 9.05 273 SER A N 1
ATOM 2111 C CA . SER A 1 273 ? -27.548 -7.080 -2.006 1.00 9.40 273 SER A CA 1
ATOM 2112 C C . SER A 1 273 ? -27.100 -6.075 -0.947 1.00 10.53 273 SER A C 1
ATOM 2113 O O . SER A 1 273 ? -27.534 -6.123 0.210 1.00 10.07 273 SER A O 1
ATOM 2116 N N . GLN A 1 274 ? -26.250 -5.134 -1.374 1.00 9.75 274 GLN A N 1
ATOM 2117 C CA . GLN A 1 274 ? -25.881 -3.975 -0.571 1.00 9.72 274 GLN A CA 1
ATOM 2118 C C . GLN A 1 274 ? -26.134 -2.694 -1.360 1.00 10.20 274 GLN A C 1
ATOM 2119 O O . GLN A 1 274 ? -26.328 -2.714 -2.579 1.00 11.23 274 GLN A O 1
ATOM 2125 N N . ASN A 1 275 ? -26.130 -1.580 -0.633 1.00 10.47 275 ASN A N 1
ATOM 2126 C CA . ASN A 1 275 ? -26.450 -0.252 -1.154 1.00 10.63 275 ASN A CA 1
ATOM 2127 C C . ASN A 1 275 ? -25.138 0.476 -1.436 1.00 11.55 275 ASN A C 1
ATOM 2128 O O . ASN A 1 275 ? -24.365 0.745 -0.513 1.00 12.77 275 ASN A O 1
ATOM 2133 N N . ALA A 1 276 ? -24.892 0.802 -2.699 1.00 13.08 276 ALA A N 1
ATOM 2134 C CA . ALA A 1 276 ? -23.715 1.602 -3.015 1.00 13.40 276 ALA A CA 1
ATOM 2135 C C . ALA A 1 276 ? -23.835 2.980 -2.366 1.00 14.43 276 ALA A C 1
ATOM 2136 O O . ALA A 1 276 ? -24.930 3.553 -2.317 1.00 14.64 276 ALA A O 1
ATOM 2138 N N . PRO A 1 277 ? -22.726 3.562 -1.876 1.00 14.11 277 PRO A N 1
ATOM 2139 C CA . PRO A 1 277 ? -21.348 3.078 -1.975 1.00 14.22 277 PRO A CA 1
ATOM 2140 C C . PRO A 1 277 ? -20.817 2.265 -0.789 1.00 15.84 277 PRO A C 1
ATOM 2141 O O . PRO A 1 277 ? -19.600 2.134 -0.679 1.00 18.23 277 PRO A O 1
ATOM 2145 N N . PHE A 1 278 ? -21.675 1.726 0.076 1.00 12.95 278 PHE A N 1
ATOM 2146 C CA . PHE A 1 278 ? -21.207 0.897 1.192 1.00 13.21 278 PHE A CA 1
ATOM 2147 C C . PHE A 1 278 ? -21.433 -0.564 0.812 1.00 13.05 278 PHE A C 1
ATOM 2148 O O . PHE A 1 278 ? -22.466 -1.152 1.126 1.00 13.02 278 PHE A O 1
ATOM 2156 N N . VAL A 1 279 ? -20.454 -1.153 0.132 1.00 12.20 279 VAL A N 1
ATOM 2157 C CA . VAL A 1 279 ? -20.610 -2.494 -0.432 1.00 11.50 279 VAL A CA 1
ATOM 2158 C C . VAL A 1 279 ? -19.430 -3.398 -0.075 1.00 11.50 279 VAL A C 1
ATOM 2159 O O . VAL A 1 279 ? -18.953 -4.148 -0.933 1.00 11.86 279 VAL A O 1
ATOM 2163 N N . PRO A 1 280 ? -18.941 -3.390 1.170 1.00 11.45 280 PRO A N 1
ATOM 2164 C CA . PRO A 1 280 ? -17.728 -4.170 1.462 1.00 12.54 280 PRO A CA 1
ATOM 2165 C C . PRO A 1 280 ? -17.915 -5.676 1.376 1.00 11.23 280 PRO A C 1
ATOM 2166 O O . PRO A 1 280 ? -16.973 -6.385 0.998 1.00 12.18 280 PRO A O 1
ATOM 2170 N N . MET A 1 281 ? -19.090 -6.208 1.727 1.00 11.28 281 MET A N 1
ATOM 2171 C CA . MET A 1 281 ? -19.264 -7.650 1.597 1.00 11.47 281 MET A CA 1
ATOM 2172 C C . MET A 1 281 ? -19.398 -8.050 0.134 1.00 11.07 281 MET A C 1
ATOM 2173 O O . MET A 1 281 ? -18.875 -9.092 -0.272 1.00 11.61 281 MET A O 1
ATOM 2178 N N . TYR A 1 282 ? -20.073 -7.225 -0.675 1.00 11.12 282 TYR A N 1
ATOM 2179 C CA . TYR A 1 282 ? -20.101 -7.459 -2.113 1.00 11.45 282 TYR A CA 1
ATOM 2180 C C . TYR A 1 282 ? -18.685 -7.487 -2.670 1.00 12.08 282 TYR A C 1
ATOM 2181 O O . TYR A 1 282 ? -18.327 -8.383 -3.444 1.00 12.43 282 TYR A O 1
ATOM 2190 N N . ASP A 1 283 ? -17.861 -6.510 -2.268 1.00 12.72 283 ASP A N 1
ATOM 2191 C CA . ASP A 1 283 ? -16.504 -6.420 -2.801 1.00 13.75 283 ASP A CA 1
ATOM 2192 C C . ASP A 1 283 ? -15.674 -7.633 -2.405 1.00 14.17 283 ASP A C 1
ATOM 2193 O O . ASP A 1 283 ? -14.943 -8.193 -3.232 1.00 13.79 283 ASP A O 1
ATOM 2198 N N . ALA A 1 284 ? -15.773 -8.062 -1.146 1.00 12.05 284 ALA A N 1
ATOM 2199 C CA . ALA A 1 284 ? -15.038 -9.249 -0.723 1.00 11.36 284 ALA A CA 1
ATOM 2200 C C . ALA A 1 284 ? -15.498 -10.479 -1.494 1.00 11.62 284 ALA A C 1
ATOM 2201 O O . ALA A 1 284 ? -14.676 -11.293 -1.926 1.00 12.94 284 ALA A O 1
ATOM 2203 N N . TRP A 1 285 ? -16.813 -10.631 -1.673 1.00 11.23 285 TRP A N 1
ATOM 2204 C CA . TRP A 1 285 ? -17.342 -11.788 -2.381 1.00 11.68 285 TRP A CA 1
ATOM 2205 C C . TRP A 1 285 ? -16.875 -11.805 -3.830 1.00 13.54 285 TRP A C 1
ATOM 2206 O O . TRP A 1 285 ? -16.443 -12.846 -4.344 1.00 13.25 285 TRP A O 1
ATOM 2217 N N . GLN A 1 286 ? -16.953 -10.657 -4.508 1.00 12.82 286 GLN A N 1
ATOM 2218 C CA . GLN A 1 286 ? -16.526 -10.607 -5.904 1.00 13.61 286 GLN A CA 1
ATOM 2219 C C . GLN A 1 286 ? -15.032 -10.868 -6.039 1.00 15.51 286 GLN A C 1
ATOM 2220 O O . GLN A 1 286 ? -14.583 -11.345 -7.087 1.00 16.84 286 GLN A O 1
ATOM 2226 N N . ALA A 1 287 ? -14.254 -10.561 -5.000 1.00 13.22 287 ALA A N 1
ATOM 2227 C CA . ALA A 1 287 ? -12.821 -10.833 -5.003 1.00 14.02 287 ALA A CA 1
ATOM 2228 C C . ALA A 1 287 ? -12.507 -12.298 -4.751 1.00 15.85 287 ALA A C 1
ATOM 2229 O O . ALA A 1 287 ? -11.371 -12.727 -5.000 1.00 15.78 287 ALA A O 1
ATOM 2231 N N . GLY A 1 288 ? -13.478 -13.070 -4.262 1.00 14.03 288 GLY A N 1
ATOM 2232 C CA . GLY A 1 288 ? -13.245 -14.450 -3.887 1.00 14.35 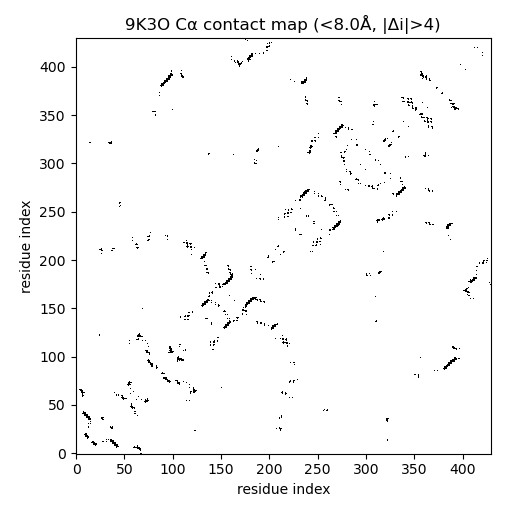288 GLY A CA 1
ATOM 2233 C C . GLY A 1 288 ? -12.644 -14.640 -2.513 1.00 13.51 288 GLY A C 1
ATOM 2234 O O . GLY A 1 288 ? -12.204 -15.749 -2.186 1.00 17.00 288 GLY A O 1
ATOM 2235 N N . SER A 1 289 ? -12.590 -13.594 -1.702 1.00 13.84 289 SER A N 1
ATOM 2236 C CA . SER A 1 289 ? -11.904 -13.644 -0.423 1.00 15.61 289 SER A CA 1
ATOM 2237 C C . SER A 1 289 ? -12.901 -14.008 0.667 1.00 13.33 289 SER A C 1
ATOM 2238 O O . SER A 1 289 ? -14.015 -13.483 0.691 1.00 14.31 289 SER A O 1
ATOM 2241 N N . ARG A 1 290 ? -12.508 -14.911 1.571 1.00 12.03 290 ARG A N 1
ATOM 2242 C CA . ARG A 1 290 ? -13.315 -15.096 2.774 1.00 11.15 290 ARG A CA 1
ATOM 2243 C C . ARG A 1 290 ? -13.028 -14.045 3.850 1.00 13.89 290 ARG A C 1
ATOM 2244 O O . ARG A 1 290 ? -13.749 -13.999 4.854 1.00 16.78 290 ARG A O 1
ATOM 2252 N N . LYS A 1 291 ? -12.007 -13.217 3.667 1.00 15.72 291 LYS A N 1
ATOM 2253 C CA . LYS A 1 291 ? -11.694 -12.123 4.578 1.00 17.48 291 LYS A CA 1
ATOM 2254 C C . LYS A 1 291 ? -12.201 -10.808 3.997 1.00 17.02 291 LYS A C 1
ATOM 2255 O O . LYS A 1 291 ? -12.081 -10.556 2.794 1.00 16.18 291 LYS A O 1
ATOM 2261 N N . MET A 1 292 ? -12.775 -9.969 4.855 1.00 15.53 292 MET A N 1
ATOM 2262 C CA . MET A 1 292 ? -13.140 -8.633 4.415 1.00 13.71 292 MET A CA 1
ATOM 2263 C C . MET A 1 292 ? -11.884 -7.899 3.961 1.00 17.63 292 MET A C 1
ATOM 2264 O O . MET A 1 292 ? -10.798 -8.088 4.515 1.00 18.59 292 MET A O 1
ATOM 2269 N N . LEU A 1 293 ? -12.037 -7.067 2.936 1.00 13.43 293 LEU A N 1
ATOM 2270 C CA . LEU A 1 293 ? -10.913 -6.337 2.370 1.00 17.31 293 LEU A CA 1
ATOM 2271 C C . LEU A 1 293 ? -10.609 -5.082 3.190 1.00 16.86 293 LEU A C 1
ATOM 2272 O O . LEU A 1 293 ? -11.390 -4.650 4.044 1.00 17.66 293 LEU A O 1
ATOM 2277 N N . ALA A 1 294 ? -9.443 -4.493 2.926 1.00 19.51 294 ALA A N 1
ATOM 2278 C CA . ALA A 1 294 ? -9.082 -3.247 3.590 1.00 22.40 294 ALA A CA 1
ATOM 2279 C C . ALA A 1 294 ? -10.087 -2.158 3.240 1.00 21.15 294 ALA A C 1
ATOM 2280 O O . ALA A 1 294 ? -10.486 -2.007 2.083 1.00 23.04 294 ALA A O 1
ATOM 2282 N N . TYR A 1 295 ? -10.498 -1.397 4.253 1.00 20.44 295 TYR A N 1
ATOM 2283 C CA . TYR A 1 295 ? -11.518 -0.362 4.089 1.00 20.36 295 TYR A CA 1
ATOM 2284 C C . TYR A 1 295 ? -11.224 0.700 5.136 1.00 22.88 295 TYR A C 1
ATOM 2285 O O . TYR A 1 295 ? -11.491 0.485 6.323 1.00 20.61 295 TYR A O 1
ATOM 2294 N N . GLU A 1 296 ? -10.677 1.836 4.705 1.00 21.84 296 GLU A N 1
ATOM 2295 C CA . GLU A 1 296 ? -10.295 2.879 5.649 1.00 25.78 296 GLU A CA 1
ATOM 2296 C C . GLU A 1 296 ? -11.505 3.325 6.457 1.00 22.27 296 GLU A C 1
ATOM 2297 O O . GLU A 1 296 ? -12.576 3.586 5.902 1.00 21.17 296 GLU A O 1
ATOM 2303 N N . ASP A 1 297 ? -11.324 3.429 7.775 1.00 21.25 297 ASP A N 1
ATOM 2304 C CA . ASP A 1 297 ? -12.460 3.649 8.663 1.00 25.32 297 ASP A CA 1
ATOM 2305 C C . ASP A 1 297 ? -13.203 4.939 8.330 1.00 24.86 297 ASP A C 1
ATOM 2306 O O . ASP A 1 297 ? -14.439 4.964 8.317 1.00 21.65 297 ASP A O 1
ATOM 2311 N N . ASP A 1 298 ? -12.475 6.023 8.059 1.00 21.84 298 ASP A N 1
ATOM 2312 C CA . ASP A 1 298 ? -13.147 7.290 7.791 1.00 23.42 298 ASP A CA 1
ATOM 2313 C C . ASP A 1 298 ? -13.913 7.248 6.474 1.00 20.07 298 ASP A C 1
ATOM 2314 O O . ASP A 1 298 ? -15.021 7.785 6.380 1.00 19.81 298 ASP A O 1
ATOM 2319 N N . LYS A 1 299 ? -13.342 6.615 5.447 1.00 20.24 299 LYS A N 1
ATOM 2320 C CA . LYS A 1 299 ? -14.066 6.483 4.187 1.00 22.68 299 LYS A CA 1
ATOM 2321 C C . LYS A 1 299 ? -15.320 5.640 4.373 1.00 19.35 299 LYS A C 1
ATOM 2322 O O 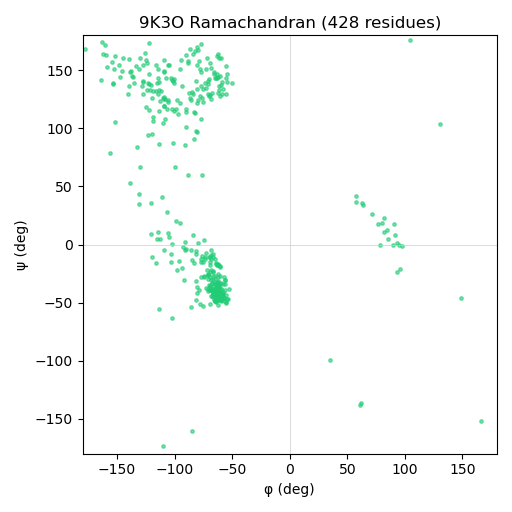. LYS A 1 299 ? -16.386 5.970 3.841 1.00 18.76 299 LYS A O 1
ATOM 2328 N N . ALA A 1 300 ? -15.210 4.553 5.135 1.00 17.96 300 ALA A N 1
ATOM 2329 C CA . ALA A 1 300 ? -16.369 3.706 5.398 1.00 17.43 300 ALA A CA 1
ATOM 2330 C C . ALA A 1 300 ? -17.480 4.482 6.092 1.00 18.23 300 ALA A C 1
ATOM 2331 O O . ALA A 1 300 ? -18.654 4.369 5.719 1.00 16.74 300 ALA A O 1
ATOM 2333 N N . ARG A 1 301 ? -17.129 5.288 7.099 1.00 17.77 301 ARG A N 1
ATOM 2334 C CA . ARG A 1 301 ? -18.135 6.091 7.786 1.00 17.21 301 ARG A CA 1
ATOM 2335 C C . ARG A 1 301 ? -18.796 7.086 6.841 1.00 18.03 301 ARG A C 1
ATOM 2336 O O . ARG A 1 301 ? -20.005 7.330 6.932 1.00 19.75 301 ARG A O 1
ATOM 2344 N N . ARG A 1 302 ? -18.011 7.698 5.947 1.00 18.65 302 ARG A N 1
ATOM 2345 C CA . ARG A 1 302 ? -18.589 8.622 4.977 1.00 19.31 302 ARG A CA 1
ATOM 2346 C C . ARG A 1 302 ? -19.517 7.894 4.013 1.00 17.98 302 ARG A C 1
ATOM 2347 O O . ARG A 1 302 ? -20.595 8.401 3.679 1.00 18.31 302 ARG A O 1
ATOM 2355 N N . ASP A 1 303 ? -19.117 6.702 3.564 1.00 16.35 303 ASP A N 1
ATOM 2356 C CA . ASP A 1 303 ? -19.974 5.913 2.683 1.00 18.45 303 ASP A CA 1
ATOM 2357 C C . ASP A 1 303 ? -21.278 5.546 3.379 1.00 17.19 303 ASP A C 1
ATOM 2358 O O . ASP A 1 303 ? -22.351 5.564 2.760 1.00 16.10 303 ASP A O 1
ATOM 2363 N N . ALA A 1 304 ? -21.207 5.216 4.674 1.00 16.76 304 ALA A N 1
ATOM 2364 C CA . ALA A 1 304 ? -22.417 4.909 5.430 1.00 16.87 304 ALA A CA 1
ATOM 2365 C C . ALA A 1 304 ? -23.360 6.102 5.496 1.00 19.07 304 ALA A C 1
ATOM 2366 O O . ALA A 1 304 ? -24.578 5.924 5.630 1.00 19.30 304 ALA A O 1
ATOM 2368 N N . GLU A 1 305 ? -22.818 7.320 5.423 1.00 17.87 305 GLU A N 1
ATOM 2369 C CA . GLU A 1 305 ? -23.647 8.519 5.413 1.00 19.60 305 GLU A CA 1
ATOM 2370 C C . GLU A 1 305 ? -24.343 8.716 4.073 1.00 19.42 305 GLU A C 1
ATOM 2371 O O . GLU A 1 305 ? -25.417 9.323 4.020 1.00 20.47 305 GLU A O 1
ATOM 2377 N N . ILE A 1 306 ? -23.761 8.201 2.992 1.00 15.68 306 ILE A N 1
ATOM 2378 C CA . ILE A 1 306 ? -24.315 8.432 1.661 1.00 15.31 306 ILE A CA 1
ATOM 2379 C C . ILE A 1 306 ? -25.484 7.493 1.366 1.00 16.24 306 ILE A C 1
ATOM 2380 O O . ILE A 1 306 ? -26.451 7.879 0.700 1.00 16.29 306 ILE A O 1
ATOM 2385 N N . ILE A 1 307 ? -25.423 6.246 1.841 1.00 14.52 307 ILE A N 1
ATOM 2386 C CA . ILE A 1 307 ? -26.447 5.270 1.473 1.00 13.25 307 ILE A CA 1
ATOM 2387 C C . ILE A 1 307 ? -27.810 5.663 2.035 1.00 13.68 307 ILE A C 1
ATOM 2388 O O . ILE A 1 307 ? -27.925 6.221 3.138 1.00 15.75 307 ILE A O 1
ATOM 2393 N N . ASP A 1 308 ? -28.860 5.334 1.273 1.00 13.52 308 ASP A N 1
ATOM 2394 C CA . ASP A 1 308 ? -30.231 5.522 1.738 1.00 14.86 308 ASP A CA 1
ATOM 2395 C C . ASP A 1 308 ? -30.576 4.528 2.838 1.00 14.68 308 ASP A C 1
ATOM 2396 O O . ASP A 1 308 ? -31.285 4.865 3.794 1.00 15.61 308 ASP A O 1
ATOM 2401 N N . ALA A 1 309 ? -30.118 3.284 2.697 1.00 13.56 309 ALA A N 1
ATOM 2402 C CA . ALA A 1 309 ? -30.506 2.194 3.595 1.00 12.62 309 ALA A CA 1
ATOM 2403 C C . ALA A 1 309 ? -29.507 2.118 4.745 1.00 13.83 309 ALA A C 1
ATOM 2404 O O . ALA A 1 309 ? -28.548 1.345 4.719 1.00 13.00 309 ALA A O 1
ATOM 2406 N N . LYS A 1 310 ? -29.756 2.923 5.784 1.00 13.91 310 LYS A N 1
ATOM 2407 C CA . LYS A 1 310 ? -28.821 3.109 6.892 1.00 14.43 310 LYS A CA 1
ATOM 2408 C C . LYS A 1 310 ? -28.596 1.846 7.709 1.00 15.29 310 LYS A C 1
ATOM 2409 O O . LYS A 1 310 ? -27.681 1.817 8.542 1.00 18.97 310 LYS A O 1
ATOM 2415 N N . VAL A 1 311 ? -29.423 0.814 7.523 1.00 13.05 311 VAL A N 1
ATOM 2416 C CA . VAL A 1 311 ? -29.262 -0.430 8.266 1.00 13.22 311 VAL A CA 1
ATOM 2417 C C . VAL A 1 311 ? -28.373 -1.443 7.554 1.00 16.21 311 VAL A C 1
ATOM 2418 O O . VAL A 1 311 ? -28.178 -2.555 8.067 1.00 16.67 311 VAL A O 1
ATOM 2422 N N . LEU A 1 312 ? -27.818 -1.102 6.394 1.00 12.38 312 LEU A N 1
ATOM 2423 C CA . LEU A 1 312 ? -27.056 -2.051 5.592 1.00 12.21 312 LEU A CA 1
ATOM 2424 C C . LEU A 1 312 ? -25.553 -1.793 5.638 1.00 12.48 312 LEU A C 1
ATOM 2425 O O . LEU A 1 312 ? -24.838 -2.157 4.697 1.00 15.46 312 LEU A O 1
ATOM 2430 N N . SER A 1 313 ? -25.043 -1.208 6.721 1.00 13.68 313 SER A N 1
ATOM 2431 C CA . SER A 1 313 ? -23.642 -0.764 6.757 1.00 13.49 313 SER A CA 1
ATOM 2432 C C . SER A 1 313 ? -22.940 -1.208 8.039 1.00 14.22 313 SER A C 1
ATOM 2433 O O . SER A 1 313 ? -22.797 -0.436 8.990 1.00 16.64 313 SER A O 1
ATOM 2436 N N . ASN A 1 314 ? -22.440 -2.437 8.035 1.00 12.78 314 ASN A N 1
ATOM 2437 C CA . ASN A 1 314 ? -21.646 -2.982 9.133 1.00 11.14 314 ASN A CA 1
ATOM 2438 C C . ASN A 1 314 ? -20.230 -3.214 8.618 1.00 12.21 314 ASN A C 1
ATOM 2439 O O . ASN A 1 314 ? -20.013 -4.044 7.730 1.00 12.73 314 ASN A O 1
ATOM 2444 N N . ARG A 1 315 ? -19.261 -2.477 9.166 1.00 10.93 315 ARG A N 1
ATOM 2445 C CA . ARG A 1 315 ? -17.873 -2.661 8.758 1.00 12.80 315 ARG A CA 1
ATOM 2446 C C . ARG A 1 315 ? -17.297 -4.003 9.186 1.00 14.05 315 ARG A C 1
ATOM 2447 O O . ARG A 1 315 ? -16.299 -4.439 8.600 1.00 14.48 315 ARG A O 1
ATOM 2455 N N . ARG A 1 316 ? -17.869 -4.654 10.202 1.00 11.94 316 ARG A N 1
ATOM 2456 C CA . ARG A 1 316 ? -17.311 -5.887 10.770 1.00 13.05 316 ARG A CA 1
ATOM 2457 C C . ARG A 1 316 ? -18.388 -6.965 10.871 1.00 12.57 316 ARG A C 1
ATOM 2458 O O . ARG A 1 316 ? -18.762 -7.403 11.968 1.00 13.00 316 ARG A O 1
ATOM 2466 N N . PRO A 1 317 ? -18.876 -7.448 9.735 1.00 11.53 317 PRO A N 1
ATOM 2467 C CA . PRO A 1 317 ? -19.996 -8.399 9.733 1.00 11.13 317 PRO A CA 1
ATOM 2468 C C . PRO A 1 317 ? -19.515 -9.832 9.876 1.00 10.82 317 PRO A C 1
ATOM 2469 O O . PRO A 1 317 ? -18.317 -10.113 9.744 1.00 11.94 317 PRO A O 1
ATOM 2473 N N . PRO A 1 318 ? -20.433 -10.774 10.121 1.00 9.95 318 PRO A N 1
ATOM 2474 C CA . PRO A 1 318 ? -20.108 -12.214 10.180 1.00 10.13 318 PRO A CA 1
ATOM 2475 C C . PRO A 1 318 ? -19.916 -12.805 8.787 1.00 9.41 318 PRO A C 1
ATOM 2476 O O . PRO A 1 318 ? -20.623 -13.730 8.362 1.00 10.79 318 PRO A O 1
ATOM 2480 N N . TYR A 1 319 ? -18.944 -12.254 8.064 1.00 10.75 319 TYR A N 1
ATOM 2481 C CA . TYR A 1 319 ? -18.688 -12.644 6.685 1.00 9.28 319 TYR A CA 1
ATOM 2482 C C . TYR A 1 319 ? -17.774 -13.860 6.600 1.00 9.84 319 TYR A C 1
ATOM 2483 O O . TYR A 1 319 ? -18.131 -14.858 5.968 1.00 9.62 319 TYR A O 1
ATOM 2492 N N . GLY A 1 320 ? -16.607 -13.803 7.248 1.00 10.24 320 GLY A N 1
ATOM 2493 C CA . GLY A 1 320 ? -15.621 -14.867 7.125 1.00 10.52 320 GLY A CA 1
ATOM 2494 C C . GLY A 1 320 ? -15.640 -15.927 8.216 1.00 11.65 320 GLY A C 1
ATOM 2495 O O . GLY A 1 320 ? -15.028 -16.990 8.064 1.00 12.13 320 GLY A O 1
ATOM 2496 N N . ILE A 1 321 ? -16.325 -15.664 9.327 1.00 10.15 321 ILE A N 1
ATOM 2497 C CA . ILE A 1 321 ? -16.440 -16.640 10.406 1.00 10.17 321 ILE A CA 1
ATOM 2498 C C . ILE A 1 321 ? -16.990 -17.952 9.848 1.00 9.41 321 ILE A C 1
ATOM 2499 O O . ILE A 1 321 ? -17.800 -17.952 8.918 1.00 9.60 321 ILE A O 1
ATOM 2504 N N . THR A 1 322 ? -16.559 -19.088 10.402 1.00 9.55 322 THR A N 1
ATOM 2505 C CA . THR A 1 322 ? -17.099 -20.359 9.930 1.00 9.19 322 THR A CA 1
ATOM 2506 C C . THR A 1 322 ? -18.607 -20.407 10.149 1.00 8.30 322 THR A C 1
ATOM 2507 O O . THR A 1 322 ? -19.098 -20.158 11.255 1.00 10.26 322 THR A O 1
ATOM 2511 N N . GLY A 1 323 ? -19.340 -20.730 9.080 1.00 9.46 323 GLY A N 1
ATOM 2512 C CA . GLY A 1 323 ? -20.787 -20.693 9.097 1.00 10.27 323 GLY A CA 1
ATOM 2513 C C . GLY A 1 323 ? -21.383 -19.364 8.692 1.00 10.32 323 GLY A C 1
ATOM 2514 O O . GLY A 1 323 ? -22.615 -19.242 8.654 1.00 11.06 323 GLY A O 1
ATOM 2515 N N . GLY A 1 324 ? -20.548 -18.372 8.381 1.00 9.24 324 GLY A N 1
ATOM 2516 C CA . GLY A 1 324 ? -20.984 -17.028 8.066 1.00 9.82 324 GLY A CA 1
ATOM 2517 C C . GLY A 1 324 ? -21.370 -16.868 6.611 1.00 8.78 324 GLY A C 1
ATOM 2518 O O . GLY A 1 324 ? -21.643 -17.837 5.899 1.00 9.69 324 GLY A O 1
ATOM 2519 N N . LEU A 1 325 ? -21.393 -15.609 6.161 1.00 8.72 325 LEU A N 1
ATOM 2520 C CA . LEU A 1 325 ? -22.003 -15.313 4.867 1.00 8.50 325 LEU A CA 1
ATOM 2521 C C . LEU A 1 325 ? -21.196 -15.873 3.699 1.00 8.58 325 LEU A C 1
ATOM 2522 O O . LEU A 1 325 ? -21.783 -16.371 2.730 1.00 9.29 325 LEU A O 1
ATOM 2527 N N . TYR A 1 326 ? -19.860 -15.805 3.758 1.00 8.78 326 TYR A N 1
ATOM 2528 C CA . TYR A 1 326 ? -19.067 -16.433 2.702 1.00 9.39 326 TYR A CA 1
ATOM 2529 C C . TYR A 1 326 ? -19.444 -17.904 2.561 1.00 9.30 326 TYR A C 1
ATOM 2530 O O . TYR A 1 326 ? -19.715 -18.385 1.454 1.00 9.12 326 TYR A O 1
ATOM 2539 N N . ASP A 1 327 ? -19.478 -18.631 3.683 1.00 9.10 327 ASP A N 1
ATOM 2540 C CA . ASP A 1 327 ? -19.811 -20.052 3.631 1.00 8.99 327 ASP A CA 1
ATOM 2541 C C . ASP A 1 327 ? -21.228 -20.278 3.118 1.00 9.63 327 ASP A C 1
ATOM 2542 O O . ASP A 1 327 ? -21.474 -21.219 2.351 1.00 10.23 327 ASP A O 1
ATOM 2547 N N . ALA A 1 328 ? -22.174 -19.422 3.516 1.00 8.89 328 ALA A N 1
ATOM 2548 C CA . ALA A 1 328 ? -23.553 -19.572 3.056 1.00 9.95 328 ALA A CA 1
ATOM 2549 C C . ALA A 1 328 ? -23.659 -19.356 1.552 1.00 9.02 328 ALA A C 1
ATOM 2550 O O . ALA A 1 328 ? -24.350 -20.108 0.854 1.00 10.38 328 ALA A O 1
ATOM 2552 N N . LEU A 1 329 ? -22.993 -18.322 1.036 1.00 9.70 329 LEU A N 1
ATOM 2553 C CA . LEU A 1 329 ? -23.030 -18.062 -0.400 1.00 9.50 329 LEU A CA 1
ATOM 2554 C C . LEU A 1 329 ? -22.353 -19.181 -1.179 1.00 10.45 329 LEU A C 1
ATOM 2555 O O . LEU A 1 329 ? -22.852 -19.604 -2.230 1.00 11.58 329 LEU A O 1
ATOM 2560 N N . LYS A 1 330 ? -21.227 -19.688 -0.679 1.00 9.88 330 LYS A N 1
ATOM 2561 C CA . LYS A 1 330 ? -20.565 -20.804 -1.352 1.00 11.46 330 LYS A CA 1
ATOM 2562 C C . LYS A 1 330 ? -21.464 -22.029 -1.383 1.00 11.63 330 LYS A C 1
ATOM 2563 O O . LYS A 1 330 ? -21.568 -22.712 -2.412 1.00 14.02 330 LYS A O 1
ATOM 2569 N N . ALA A 1 331 ? -22.125 -22.324 -0.264 1.00 9.59 331 ALA A N 1
ATOM 2570 C CA . ALA A 1 331 ? -22.907 -23.552 -0.162 1.00 10.75 331 ALA A CA 1
ATOM 2571 C C . ALA A 1 331 ? -24.169 -23.488 -1.010 1.00 12.73 331 ALA A C 1
ATOM 2572 O O . ALA A 1 331 ? -24.675 -24.528 -1.443 1.00 15.67 331 ALA A O 1
ATOM 2574 N N . THR A 1 332 ? -24.691 -22.295 -1.262 1.00 11.03 332 THR A N 1
ATOM 2575 C CA . THR A 1 332 ? -25.944 -22.157 -1.991 1.00 11.22 332 THR A CA 1
ATOM 2576 C C . THR A 1 332 ? -25.748 -21.743 -3.440 1.00 12.93 332 THR A C 1
ATOM 2577 O O . THR A 1 332 ? -26.737 -21.570 -4.156 1.00 13.73 332 THR A O 1
ATOM 2581 N N . GLY A 1 333 ? -24.509 -21.567 -3.888 1.00 11.68 333 GLY A N 1
ATOM 2582 C CA . GLY A 1 333 ? -24.299 -21.048 -5.227 1.00 12.64 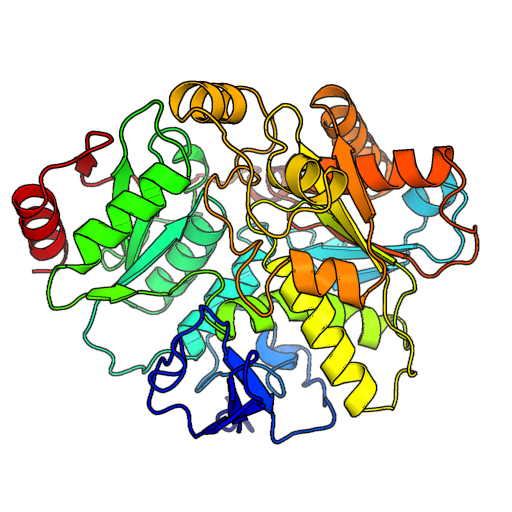333 GLY A CA 1
ATOM 2583 C C . GLY A 1 333 ? -24.857 -19.653 -5.376 1.00 12.81 333 GLY A C 1
ATOM 2584 O O . GLY A 1 333 ? -25.350 -19.287 -6.450 1.00 16.42 333 GLY A O 1
ATOM 2585 N N . GLY A 1 334 ? -24.767 -18.849 -4.317 1.00 12.30 334 GLY A N 1
ATOM 2586 C CA . GLY A 1 334 ? -25.416 -17.558 -4.307 1.00 12.97 334 GLY A CA 1
ATOM 2587 C C . GLY A 1 334 ? -24.689 -16.497 -5.115 1.00 12.29 334 GLY A C 1
ATOM 2588 O O . GLY A 1 334 ? -23.572 -16.687 -5.608 1.00 13.67 334 GLY A O 1
ATOM 2589 N N . GLU A 1 335 ? -25.357 -15.353 -5.243 1.00 11.53 335 GLU A N 1
ATOM 2590 C CA . GLU A 1 335 ? -24.853 -14.205 -5.978 1.00 12.06 335 GLU A CA 1
ATOM 2591 C C . GLU A 1 335 ? -25.058 -12.954 -5.144 1.00 12.51 335 GLU A C 1
ATOM 2592 O O . GLU A 1 335 ? -25.962 -12.883 -4.299 1.00 11.19 335 GLU A O 1
ATOM 2598 N N . PHE A 1 336 ? -24.204 -11.966 -5.393 1.00 11.46 336 PHE A N 1
ATOM 2599 C CA . PHE A 1 336 ? -24.181 -10.712 -4.654 1.00 9.49 336 PHE A CA 1
ATOM 2600 C C . PHE A 1 336 ? -24.388 -9.561 -5.627 1.00 10.93 336 PHE A C 1
ATOM 2601 O O . PHE A 1 336 ? -23.741 -9.510 -6.681 1.00 13.18 336 PHE A O 1
ATOM 2609 N N . PHE A 1 337 ? -25.286 -8.646 -5.271 1.00 9.84 337 PHE A N 1
ATOM 2610 C CA . PHE A 1 337 ? -25.690 -7.525 -6.108 1.00 9.71 337 PHE A CA 1
ATOM 2611 C C . PHE A 1 337 ? -25.495 -6.199 -5.382 1.00 12.67 337 PHE A C 1
ATOM 2612 O O . PHE A 1 337 ? -25.438 -6.135 -4.149 1.00 11.55 337 PHE A O 1
ATOM 2620 N N . VAL A 1 338 ? -25.410 -5.127 -6.166 1.00 11.71 338 VAL A N 1
ATOM 2621 C CA . VAL A 1 338 ? -25.358 -3.772 -5.637 1.00 12.25 338 VAL A CA 1
ATOM 2622 C C . VAL A 1 338 ? -26.515 -2.981 -6.226 1.00 11.02 338 VAL A C 1
ATOM 2623 O O . VAL A 1 338 ? -26.820 -3.102 -7.416 1.00 13.62 338 VAL A O 1
ATOM 2627 N N . ALA A 1 339 ? -27.161 -2.177 -5.392 1.00 10.86 339 ALA A N 1
ATOM 2628 C CA . ALA A 1 339 ? -28.141 -1.203 -5.853 1.00 11.55 339 ALA A CA 1
ATOM 2629 C C . ALA A 1 339 ? -27.689 0.195 -5.453 1.00 14.04 339 ALA A C 1
ATOM 2630 O O . ALA A 1 339 ? -27.225 0.408 -4.326 1.00 13.60 339 ALA A O 1
ATOM 2632 N N . THR A 1 340 ? -27.826 1.148 -6.374 1.00 13.33 340 THR A N 1
ATOM 2633 C CA . THR A 1 340 ? -27.595 2.541 -6.022 1.00 12.80 340 THR A CA 1
ATOM 2634 C C . THR A 1 340 ? -28.819 3.112 -5.315 1.00 12.95 340 THR A C 1
ATOM 2635 O O . THR A 1 340 ? -29.914 2.530 -5.324 1.00 12.97 340 THR A O 1
ATOM 2639 N N . ASN A 1 341 ? -28.633 4.290 -4.712 1.00 12.77 341 ASN A N 1
ATOM 2640 C CA . ASN A 1 341 ? -29.763 4.999 -4.121 1.00 13.36 341 ASN A CA 1
ATOM 2641 C C . ASN A 1 341 ? -30.868 5.216 -5.144 1.00 13.84 341 ASN A C 1
ATOM 2642 O O . ASN A 1 341 ? -32.051 5.041 -4.835 1.00 15.03 341 ASN A O 1
ATOM 2647 N N . ALA A 1 342 ? -30.504 5.616 -6.364 1.00 14.82 342 ALA A N 1
ATOM 2648 C CA . ALA A 1 342 ? -31.520 5.848 -7.386 1.00 15.45 342 ALA A CA 1
ATOM 2649 C C . ALA A 1 342 ? -32.321 4.585 -7.666 1.00 15.12 342 ALA A C 1
ATOM 2650 O O . ALA A 1 342 ? -33.548 4.641 -7.792 1.00 16.36 342 ALA A O 1
ATOM 2652 N N . MET A 1 343 ? -31.651 3.430 -7.747 1.00 13.55 343 MET A N 1
ATOM 2653 C CA . MET A 1 343 ? -32.380 2.185 -7.981 1.00 13.29 343 MET A CA 1
ATOM 2654 C C . MET A 1 343 ? -33.285 1.846 -6.806 1.00 13.88 343 MET A C 1
ATOM 2655 O O . MET A 1 343 ? -34.422 1.392 -6.999 1.00 13.52 343 MET A O 1
ATOM 2660 N N . ALA A 1 344 ? -32.794 2.044 -5.580 1.00 12.94 344 ALA A N 1
ATOM 2661 C CA . ALA A 1 344 ? -33.603 1.740 -4.406 1.00 14.01 344 ALA A CA 1
ATOM 2662 C C . ALA A 1 344 ? -34.838 2.627 -4.344 1.00 13.71 344 ALA A C 1
ATOM 2663 O O . ALA A 1 344 ? -35.934 2.158 -4.012 1.00 14.73 344 ALA A O 1
ATOM 2665 N N . ARG A 1 345 ? -34.682 3.918 -4.669 1.00 13.86 345 ARG A N 1
ATOM 2666 C CA . ARG A 1 345 ? -35.825 4.826 -4.665 1.00 13.49 345 ARG A CA 1
ATOM 2667 C C . ARG A 1 345 ? -36.859 4.425 -5.711 1.00 13.59 345 ARG A C 1
ATOM 2668 O O . ARG A 1 345 ? -38.069 4.466 -5.443 1.00 15.23 345 ARG A O 1
ATOM 2676 N N . LYS A 1 346 ? -36.408 4.047 -6.912 1.00 14.08 346 LYS A N 1
ATOM 2677 C CA . LYS A 1 346 ? -37.333 3.539 -7.920 1.00 13.02 346 LYS A CA 1
ATOM 2678 C C . LYS A 1 346 ? -38.078 2.319 -7.407 1.00 13.31 346 LYS A C 1
ATOM 2679 O O . LYS A 1 346 ? -39.292 2.190 -7.612 1.00 16.06 346 LYS A O 1
ATOM 2685 N N . ALA A 1 347 ? -37.361 1.419 -6.727 1.00 13.56 347 ALA A N 1
ATOM 2686 C CA . ALA A 1 347 ? -37.972 0.187 -6.242 1.00 13.15 347 ALA A CA 1
ATOM 2687 C C . ALA A 1 347 ? -39.010 0.464 -5.163 1.00 12.76 347 ALA A C 1
ATOM 2688 O O . ALA A 1 347 ? -40.057 -0.190 -5.131 1.00 13.01 347 ALA A O 1
ATOM 2690 N N . ARG A 1 348 ? -38.746 1.420 -4.267 1.00 12.37 348 ARG A N 1
ATOM 2691 C CA . ARG A 1 348 ? -39.747 1.759 -3.260 1.00 12.60 348 ARG A CA 1
ATOM 2692 C C . ARG A 1 348 ? -41.034 2.232 -3.915 1.00 13.51 348 ARG A C 1
ATOM 2693 O O . ARG A 1 348 ? -42.131 1.834 -3.508 1.00 13.92 348 ARG A O 1
ATOM 2701 N N . LYS A 1 349 ? -40.916 3.098 -4.928 1.00 13.73 349 LYS A N 1
ATOM 2702 C CA . LYS A 1 349 ? -42.097 3.588 -5.630 1.00 15.73 349 LYS A CA 1
ATOM 2703 C C . LYS A 1 349 ? -42.810 2.452 -6.350 1.00 14.16 349 LYS A C 1
ATOM 2704 O O . LYS A 1 349 ? -44.045 2.360 -6.322 1.00 15.18 349 LYS A O 1
ATOM 2710 N N . LEU A 1 350 ? -42.042 1.575 -6.999 1.00 13.78 350 LEU A N 1
ATOM 2711 C CA . LEU A 1 350 ? -42.629 0.453 -7.724 1.00 14.63 350 LEU A CA 1
ATOM 2712 C C . LEU A 1 350 ? -43.438 -0.438 -6.787 1.00 14.15 350 LEU A C 1
ATOM 2713 O O . LEU A 1 350 ? -44.563 -0.847 -7.106 1.00 14.33 350 LEU A O 1
ATOM 2718 N N . PHE A 1 351 ? -42.878 -0.753 -5.615 1.00 12.16 351 PHE A N 1
ATOM 2719 C CA . PHE A 1 351 ? -43.581 -1.649 -4.709 1.00 13.19 351 PHE A CA 1
ATOM 2720 C C . PHE A 1 351 ? -44.859 -1.012 -4.178 1.00 12.87 351 PHE A C 1
ATOM 2721 O O . PHE A 1 351 ? -45.900 -1.676 -4.085 1.00 13.03 351 PHE A O 1
ATOM 2729 N N . LYS A 1 352 ? -44.802 0.269 -3.811 1.00 14.08 352 LYS A N 1
ATOM 2730 C CA . LYS A 1 352 ? -46.009 0.934 -3.334 1.00 14.08 352 LYS A CA 1
ATOM 2731 C C . LYS A 1 352 ? -47.089 0.947 -4.408 1.00 15.32 352 LYS A C 1
ATOM 2732 O O . LYS A 1 352 ? -48.255 0.635 -4.134 1.00 15.99 352 LYS A O 1
ATOM 2738 N N . GLU A 1 353 ? -46.705 1.254 -5.648 1.00 14.46 353 GLU A N 1
ATOM 2739 C CA . GLU A 1 353 ? -47.669 1.337 -6.742 1.00 17.78 353 GLU A CA 1
ATOM 2740 C C . GLU A 1 353 ? -48.309 -0.016 -7.044 1.00 17.45 353 GLU A C 1
ATOM 2741 O O . GLU A 1 353 ? -49.524 -0.096 -7.261 1.00 18.14 353 GLU A O 1
ATOM 2747 N N . LEU A 1 354 ? -47.516 -1.096 -7.065 1.00 13.80 354 LEU A N 1
ATOM 2748 C CA . LEU A 1 354 ? -48.013 -2.374 -7.557 1.00 14.61 354 LEU A CA 1
ATOM 2749 C C . LEU A 1 354 ? -48.471 -3.313 -6.460 1.00 15.20 354 LEU A C 1
ATOM 2750 O O . LEU A 1 354 ? -49.257 -4.225 -6.741 1.00 15.43 354 LEU A O 1
ATOM 2755 N N . GLU A 1 355 ? -48.003 -3.120 -5.228 1.00 13.77 355 GLU A N 1
ATOM 2756 C CA . GLU A 1 355 ? -48.336 -4.023 -4.139 1.00 13.39 355 GLU A CA 1
ATOM 2757 C C . GLU A 1 355 ? -49.071 -3.340 -2.994 1.00 15.37 355 GLU A C 1
ATOM 2758 O O . GLU A 1 355 ? -49.580 -4.039 -2.110 1.00 16.06 355 GLU A O 1
ATOM 2764 N N . GLY A 1 356 ? -49.142 -2.008 -2.983 1.00 14.45 356 GLY A N 1
ATOM 2765 C CA . GLY A 1 356 ? -50.083 -1.306 -2.130 1.00 15.47 356 GLY A CA 1
ATOM 2766 C C . GLY A 1 356 ? -49.598 -0.921 -0.749 1.00 15.77 356 GLY A C 1
ATOM 2767 O O . GLY A 1 356 ? -50.428 -0.617 0.113 1.00 18.33 356 GLY A O 1
ATOM 2768 N N . VAL A 1 357 ? -48.290 -0.914 -0.503 1.00 14.74 357 VAL A N 1
ATOM 2769 C CA . VAL A 1 357 ? -47.756 -0.500 0.788 1.00 14.79 357 VAL A CA 1
ATOM 2770 C C . VAL A 1 357 ? -46.354 0.050 0.576 1.00 13.21 357 VAL A C 1
ATOM 2771 O O . VAL A 1 357 ? -45.644 -0.348 -0.354 1.00 13.91 357 VAL A O 1
ATOM 2775 N N . ASP A 1 358 ? -45.962 0.983 1.445 1.00 13.57 358 ASP A N 1
ATOM 2776 C CA . ASP A 1 358 ? -44.619 1.540 1.437 1.00 13.58 358 ASP A CA 1
ATOM 2777 C C . ASP A 1 358 ? -43.633 0.557 2.060 1.00 12.71 358 ASP A C 1
ATOM 2778 O O . ASP A 1 358 ? -43.977 -0.227 2.951 1.00 14.40 358 ASP A O 1
ATOM 2783 N N . ILE A 1 359 ? -42.398 0.593 1.568 1.00 12.59 359 ILE A N 1
ATOM 2784 C CA . ILE A 1 359 ? -41.340 -0.273 2.073 1.00 10.86 359 ILE A CA 1
ATOM 2785 C C . ILE A 1 359 ? -40.108 0.562 2.389 1.00 13.43 359 ILE A C 1
ATOM 2786 O O . ILE A 1 359 ? -39.947 1.683 1.901 1.00 13.86 359 ILE A O 1
ATOM 2791 N N . TYR A 1 360 ? -39.230 -0.001 3.216 1.00 11.90 360 TYR A N 1
ATOM 2792 C CA . TYR A 1 360 ? -37.998 0.675 3.592 1.00 12.20 360 TYR A CA 1
ATOM 2793 C C . TYR A 1 360 ? -37.021 0.703 2.425 1.00 12.54 360 TYR A C 1
ATOM 2794 O O . TYR A 1 360 ? -37.098 -0.102 1.487 1.00 11.64 360 TYR A O 1
ATOM 2803 N N . SER A 1 361 ? -36.053 1.620 2.521 1.00 13.07 361 SER A N 1
ATOM 2804 C CA . SER A 1 361 ? -34.961 1.653 1.555 1.00 12.07 361 SER A CA 1
ATOM 2805 C C . SER A 1 361 ? -34.233 0.320 1.487 1.00 11.03 361 SER A C 1
ATOM 2806 O O . SER A 1 361 ? -33.853 -0.122 0.400 1.00 11.95 361 SER A O 1
ATOM 2809 N N . ALA A 1 362 ? -34.032 -0.344 2.632 1.00 11.55 362 ALA A N 1
ATOM 2810 C CA . ALA A 1 362 ? -33.336 -1.627 2.596 1.00 11.16 362 ALA A CA 1
ATOM 2811 C C . ALA A 1 362 ? -34.099 -2.637 1.749 1.00 11.61 362 ALA A C 1
ATOM 2812 O O . ALA A 1 362 ? -33.507 -3.341 0.919 1.00 11.27 362 ALA A O 1
ATOM 2814 N N . SER A 1 363 ? -35.419 -2.706 1.930 1.00 11.12 363 SER A N 1
ATOM 2815 C CA . SER A 1 363 ? -36.227 -3.597 1.107 1.00 11.81 363 SER A CA 1
ATOM 2816 C C . SER A 1 363 ? -36.194 -3.166 -0.350 1.00 12.48 363 SER A C 1
ATOM 2817 O O . SER A 1 363 ? -36.234 -4.011 -1.252 1.00 12.44 363 SER A O 1
ATOM 2820 N N . GLY A 1 364 ? -36.116 -1.856 -0.601 1.00 11.07 364 GLY A N 1
ATOM 2821 C CA . GLY A 1 364 ? -35.961 -1.384 -1.967 1.00 11.70 364 GLY A CA 1
ATOM 2822 C C . GLY A 1 364 ? -34.658 -1.825 -2.607 1.00 12.29 364 GLY A C 1
ATOM 2823 O O . GLY A 1 364 ? -34.603 -2.058 -3.819 1.00 11.74 364 GLY A O 1
ATOM 2824 N N . VAL A 1 365 ? -33.592 -1.945 -1.809 1.00 10.90 365 VAL A N 1
ATOM 2825 C CA . VAL A 1 365 ? -32.333 -2.471 -2.325 1.00 10.71 365 VAL A CA 1
ATOM 2826 C C . VAL A 1 365 ? -32.520 -3.902 -2.806 1.00 10.64 365 VAL A C 1
ATOM 2827 O O . VAL A 1 365 ? -32.080 -4.268 -3.904 1.00 10.97 365 VAL A O 1
ATOM 2831 N N . ALA A 1 366 ? -33.222 -4.718 -2.018 1.00 10.67 366 ALA A N 1
ATOM 2832 C CA . ALA A 1 366 ? -33.481 -6.097 -2.424 1.00 9.93 366 ALA A CA 1
ATOM 2833 C C . ALA A 1 366 ? -34.320 -6.148 -3.697 1.00 9.68 366 ALA A C 1
ATOM 2834 O O . ALA A 1 366 ? -34.013 -6.903 -4.628 1.00 10.34 366 ALA A O 1
ATOM 2836 N N . LEU A 1 367 ? -35.400 -5.367 -3.744 1.00 9.90 367 LEU A N 1
ATOM 2837 C CA . LEU A 1 367 ? -36.245 -5.363 -4.932 1.00 10.47 367 LEU A CA 1
ATOM 2838 C C . LEU A 1 367 ? -35.476 -4.854 -6.145 1.00 11.03 367 LEU A C 1
ATOM 2839 O O . LEU A 1 367 ? -35.599 -5.408 -7.241 1.00 11.17 367 LEU A O 1
ATOM 2844 N N . ALA A 1 368 ? -34.658 -3.813 -5.963 1.00 10.73 368 ALA A N 1
ATOM 2845 C CA . ALA A 1 368 ? -33.844 -3.331 -7.075 1.00 10.90 368 ALA A CA 1
ATOM 2846 C C . ALA A 1 368 ? -32.944 -4.434 -7.614 1.00 11.24 368 ALA A C 1
ATOM 2847 O O . ALA A 1 368 ? -32.765 -4.563 -8.831 1.00 12.91 368 ALA A O 1
ATOM 2849 N N . SER A 1 369 ? -32.357 -5.242 -6.724 1.00 10.85 369 SER A N 1
ATOM 2850 C CA . SER A 1 369 ? -31.512 -6.334 -7.192 1.00 10.64 369 SER A CA 1
ATOM 2851 C C . SER A 1 369 ? -32.319 -7.370 -7.969 1.00 10.78 369 SER A C 1
ATOM 2852 O O . SER A 1 369 ? -31.808 -7.971 -8.926 1.00 12.08 369 SER A O 1
ATOM 2855 N N . LEU A 1 370 ? -33.577 -7.592 -7.582 1.00 9.84 370 LEU A N 1
ATOM 2856 C CA . LEU A 1 370 ? -34.419 -8.507 -8.345 1.00 10.81 370 LEU A CA 1
ATOM 2857 C C . LEU A 1 370 ? -34.750 -7.931 -9.715 1.00 10.41 370 LEU A C 1
ATOM 2858 O O . LEU A 1 370 ? -34.692 -8.649 -10.723 1.00 11.45 370 LEU A O 1
ATOM 2863 N N . VAL A 1 371 ? -35.103 -6.645 -9.764 1.00 11.24 371 VAL A N 1
ATOM 2864 C CA . VAL A 1 371 ? -35.332 -5.980 -11.047 1.00 12.49 371 VAL A CA 1
ATOM 2865 C C . VAL A 1 371 ? -34.123 -6.168 -11.951 1.00 13.82 371 VAL A C 1
ATOM 2866 O O . VAL A 1 371 ? -34.247 -6.533 -13.130 1.00 14.30 371 VAL A O 1
ATOM 2870 N N . ASN A 1 372 ? -32.930 -5.943 -11.397 1.00 12.16 372 ASN A N 1
ATOM 2871 C CA . ASN A 1 372 ? -31.714 -6.017 -12.197 1.00 13.17 372 ASN A CA 1
ATOM 2872 C C . ASN A 1 372 ? -31.387 -7.449 -12.594 1.00 14.90 372 ASN A C 1
ATOM 2873 O O . ASN A 1 372 ? -30.936 -7.700 -13.718 1.00 15.90 372 ASN A O 1
ATOM 2878 N N . ALA A 1 373 ? -31.619 -8.411 -11.696 1.00 13.02 373 ALA A N 1
ATOM 2879 C CA . ALA A 1 373 ? -31.330 -9.801 -12.034 1.00 13.56 373 ALA A CA 1
ATOM 2880 C C . ALA A 1 373 ? -32.252 -10.290 -13.141 1.00 13.83 373 ALA A C 1
ATOM 2881 O O . ALA A 1 373 ? -31.824 -11.028 -14.039 1.00 14.37 373 ALA A O 1
ATOM 2883 N N . VAL A 1 374 ? -33.523 -9.889 -13.090 1.00 13.49 374 VAL A N 1
ATOM 2884 C CA . VAL A 1 374 ? -34.458 -10.273 -14.139 1.00 14.44 374 VAL A CA 1
ATOM 2885 C C . VAL A 1 374 ? -34.037 -9.661 -15.468 1.00 16.10 374 VAL A C 1
ATOM 2886 O O . VAL A 1 374 ? -34.018 -10.343 -16.500 1.00 17.29 374 VAL A O 1
ATOM 2890 N N . ALA A 1 375 ? -33.672 -8.375 -15.458 1.00 15.47 375 ALA A N 1
ATOM 2891 C CA . ALA A 1 375 ? -33.255 -7.695 -16.685 1.00 16.74 375 ALA A CA 1
ATOM 2892 C C . ALA A 1 375 ? -32.005 -8.326 -17.282 1.00 18.45 375 ALA A C 1
ATOM 2893 O O . ALA A 1 375 ? -31.827 -8.315 -18.509 1.00 21.56 375 ALA A O 1
ATOM 2895 N N . ALA A 1 376 ? -31.122 -8.865 -16.441 1.00 16.87 376 ALA A N 1
ATOM 2896 C CA . ALA A 1 376 ? -29.903 -9.532 -16.880 1.00 18.29 376 ALA A CA 1
ATOM 2897 C C . ALA A 1 376 ? -30.134 -10.959 -17.355 1.00 20.80 376 ALA A C 1
ATOM 2898 O O . ALA A 1 376 ? -29.164 -11.637 -17.717 1.00 22.53 376 ALA A O 1
ATOM 2900 N N . GLY A 1 377 ? -31.377 -11.439 -17.346 1.00 17.13 377 GLY A N 1
ATOM 2901 C CA . GLY A 1 377 ? -31.663 -12.794 -17.778 1.00 17.17 377 GLY A CA 1
ATOM 2902 C C . GLY A 1 377 ? -31.300 -13.881 -16.793 1.00 19.03 377 GLY A C 1
ATOM 2903 O O . GLY A 1 377 ? -31.213 -15.049 -17.181 1.00 21.19 377 GLY A O 1
ATOM 2904 N N . LYS A 1 378 ? -31.102 -13.539 -15.515 1.00 16.06 378 LYS A N 1
ATOM 2905 C CA . LYS A 1 378 ? -30.657 -14.525 -14.540 1.00 15.34 378 LYS A CA 1
ATOM 2906 C C . LYS A 1 378 ? -31.791 -15.363 -13.967 1.00 16.26 378 LYS A C 1
ATOM 2907 O O . LYS A 1 378 ? -31.517 -16.407 -13.367 1.00 17.87 378 LYS A O 1
ATOM 2913 N N . ILE A 1 379 ? -33.044 -14.935 -14.124 1.00 15.88 379 ILE A N 1
ATOM 2914 C CA . ILE A 1 379 ? -34.180 -15.552 -13.442 1.00 15.57 379 ILE A CA 1
ATOM 2915 C C . ILE A 1 379 ? -35.133 -16.094 -14.496 1.00 15.20 379 ILE A C 1
ATOM 2916 O O . ILE A 1 379 ? -35.819 -15.324 -15.181 1.00 16.23 379 ILE A O 1
ATOM 2921 N N . GLU A 1 380 ? -35.201 -17.411 -14.605 1.00 14.73 380 GLU A N 1
ATOM 2922 C CA . GLU A 1 380 ? -36.156 -18.029 -15.509 1.00 15.83 380 GLU A CA 1
ATOM 2923 C C . GLU A 1 380 ? -37.575 -17.680 -15.065 1.00 13.82 380 GLU A C 1
ATOM 2924 O O . GLU A 1 380 ? -37.861 -17.581 -13.870 1.00 14.51 380 GLU A O 1
ATOM 2930 N N . LYS A 1 381 ? -38.479 -17.492 -16.029 1.00 14.66 381 LYS A N 1
ATOM 2931 C CA . LYS A 1 381 ? -39.771 -16.907 -15.675 1.00 15.66 381 LYS A CA 1
ATOM 2932 C C . LYS A 1 381 ? -40.617 -17.809 -14.785 1.00 12.82 381 LYS A C 1
ATOM 2933 O O . LYS A 1 381 ? -41.503 -17.297 -14.090 1.00 13.86 381 LYS A O 1
ATOM 2939 N N . ASP A 1 382 ? -40.370 -19.121 -14.790 1.00 12.49 382 ASP A N 1
ATOM 2940 C CA . ASP A 1 382 ? -41.103 -20.061 -13.952 1.00 12.85 382 ASP A CA 1
ATOM 2941 C C . ASP A 1 382 ? -40.429 -20.327 -12.610 1.00 13.35 382 ASP A C 1
ATOM 2942 O O . ASP A 1 382 ? -40.981 -21.076 -11.799 1.00 14.69 382 ASP A O 1
ATOM 2947 N N . ALA A 1 383 ? -39.266 -19.734 -12.349 1.00 12.42 383 ALA A N 1
ATOM 2948 C CA . ALA A 1 383 ? -38.568 -20.024 -11.102 1.00 13.40 383 ALA A CA 1
ATOM 2949 C C . ALA A 1 383 ? -39.380 -19.547 -9.904 1.00 10.94 383 ALA A C 1
ATOM 2950 O O . ALA A 1 383 ? -40.033 -18.503 -9.947 1.00 12.89 383 ALA A O 1
ATOM 2952 N N . VAL A 1 384 ? -39.329 -20.316 -8.820 1.00 11.07 384 VAL A N 1
ATOM 2953 C CA . VAL A 1 384 ? -39.987 -19.909 -7.583 1.00 10.46 384 VAL A CA 1
ATOM 2954 C C . VAL A 1 384 ? -39.052 -18.939 -6.864 1.00 10.97 384 VAL A C 1
ATOM 2955 O O . VAL A 1 384 ? -37.950 -19.305 -6.448 1.00 10.86 384 VAL A O 1
ATOM 2959 N N . VAL A 1 385 ? -39.471 -17.685 -6.757 1.00 10.15 385 VAL A N 1
ATOM 2960 C CA . VAL A 1 385 ? -38.654 -16.614 -6.197 1.00 9.28 385 VAL A CA 1
ATOM 2961 C C . VAL A 1 385 ? -39.309 -16.144 -4.911 1.00 10.13 385 VAL A C 1
ATOM 2962 O O . VAL A 1 385 ? -40.507 -15.833 -4.898 1.00 10.76 385 VAL A O 1
ATOM 2966 N N . MET A 1 386 ? -38.522 -16.074 -3.839 1.00 9.33 386 MET A N 1
ATOM 2967 C CA . MET A 1 386 ? -38.950 -15.476 -2.582 1.00 8.90 386 MET A CA 1
ATOM 2968 C C . MET A 1 386 ? -38.249 -14.134 -2.436 1.00 9.50 386 MET A C 1
ATOM 2969 O O . MET A 1 386 ? -37.012 -14.077 -2.371 1.00 10.08 386 MET A O 1
ATOM 2974 N N . LEU A 1 387 ? -39.032 -13.066 -2.413 1.00 8.87 387 LEU A N 1
ATOM 2975 C CA . LEU A 1 387 ? -38.520 -11.728 -2.150 1.00 8.28 387 LEU A CA 1
ATOM 2976 C C . LEU A 1 387 ? -38.828 -11.395 -0.698 1.00 9.30 387 LEU A C 1
ATOM 2977 O O . LEU A 1 387 ? -40.002 -11.298 -0.321 1.00 9.35 387 LEU A O 1
ATOM 2982 N N . ASN A 1 388 ? -37.783 -11.239 0.111 1.00 8.55 388 ASN A N 1
ATOM 2983 C CA . ASN A 1 388 ? -37.952 -10.966 1.540 1.00 8.96 388 ASN A CA 1
ATOM 2984 C C . ASN A 1 388 ? -38.007 -9.456 1.733 1.00 9.72 388 ASN A C 1
ATOM 2985 O O . ASN A 1 388 ? -36.978 -8.772 1.711 1.00 9.85 388 ASN A O 1
ATOM 2990 N N . ILE A 1 389 ? -39.222 -8.938 1.900 1.00 9.28 389 ILE A N 1
ATOM 2991 C CA . ILE A 1 389 ? -39.431 -7.527 2.215 1.00 10.13 389 ILE A CA 1
ATOM 2992 C C . ILE A 1 389 ? -39.217 -7.391 3.719 1.00 9.78 389 ILE A C 1
ATOM 2993 O O . ILE A 1 389 ? -40.090 -7.714 4.534 1.00 9.79 389 ILE A O 1
ATOM 2998 N N . THR A 1 390 ? -38.013 -6.963 4.088 1.00 9.32 390 THR A N 1
ATOM 2999 C CA . THR A 1 390 ? -37.569 -6.969 5.473 1.00 9.83 390 THR A CA 1
ATOM 3000 C C .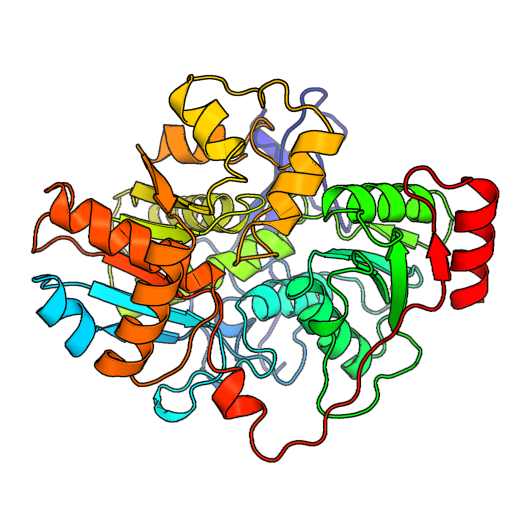 THR A 1 390 ? -38.159 -5.836 6.297 1.00 10.53 390 THR A C 1
ATOM 3001 O O . THR A 1 390 ? -38.076 -5.889 7.526 1.00 11.18 390 THR A O 1
ATOM 3005 N N . GLY A 1 391 ? -38.774 -4.839 5.673 1.00 10.21 391 GLY A N 1
ATOM 3006 C CA . GLY A 1 391 ? -39.434 -3.807 6.442 1.00 11.25 391 GLY A CA 1
ATOM 3007 C C . GLY A 1 391 ? -40.389 -3.000 5.597 1.00 11.11 391 GLY A C 1
ATOM 3008 O O . GLY A 1 391 ? -40.105 -2.699 4.429 1.00 11.98 391 GLY A O 1
ATOM 3009 N N . GLY A 1 392 ? -41.526 -2.645 6.173 1.00 12.13 392 GLY A N 1
ATOM 3010 C CA . GLY A 1 392 ? -42.484 -1.853 5.433 1.00 13.81 392 GLY A CA 1
ATOM 3011 C C . GLY A 1 392 ? -43.690 -1.503 6.270 1.00 11.37 392 GLY A C 1
ATOM 3012 O O . GLY A 1 392 ? -43.915 -2.049 7.358 1.00 11.91 392 GLY A O 1
ATOM 3013 N N . GLY A 1 393 ? -44.476 -0.574 5.723 1.00 12.42 393 GLY A N 1
ATOM 3014 C CA . GLY A 1 393 ? -45.691 -0.095 6.335 1.00 12.84 393 GLY A CA 1
ATOM 3015 C C . GLY A 1 393 ? -45.512 1.021 7.331 1.00 14.76 393 GLY A C 1
ATOM 3016 O O . GLY A 1 393 ? -46.500 1.421 7.960 1.00 15.86 393 GLY A O 1
ATOM 3017 N N . GLU A 1 394 ? -44.290 1.531 7.502 1.00 14.73 394 GLU A N 1
ATOM 3018 C CA . GLU A 1 394 ? -44.060 2.559 8.511 1.00 16.60 394 GLU A CA 1
ATOM 3019 C C . GLU A 1 394 ? -44.884 3.811 8.231 1.00 19.10 394 GLU A C 1
ATOM 3020 O O . GLU A 1 394 ? -45.437 4.413 9.158 1.00 19.93 394 GLU A O 1
ATOM 3026 N N . GLU A 1 395 ? -44.982 4.225 6.966 1.00 18.43 395 GLU A N 1
ATOM 3027 C CA . GLU A 1 395 ? -45.754 5.427 6.661 1.00 21.57 395 GLU A CA 1
ATOM 3028 C C . GLU A 1 395 ? -47.215 5.240 7.048 1.00 22.92 395 GLU A C 1
ATOM 3029 O O . GLU A 1 395 ? -47.825 6.116 7.675 1.00 24.61 395 GLU A O 1
ATOM 3035 N N . HIS A 1 396 ? -47.790 4.089 6.695 1.00 22.77 396 HIS A N 1
ATOM 3036 C CA . HIS A 1 396 ? -49.172 3.801 7.061 1.00 20.41 396 HIS A CA 1
ATOM 3037 C C . HIS A 1 396 ? -49.334 3.689 8.573 1.00 23.88 396 HIS A C 1
ATOM 3038 O O . HIS A 1 396 ? -50.303 4.203 9.143 1.00 27.03 396 HIS A O 1
ATOM 3045 N N . PHE A 1 397 ? -48.392 3.027 9.245 1.00 20.66 397 PHE A N 1
ATOM 3046 C CA . PHE A 1 397 ? -48.525 2.835 10.683 1.00 17.32 397 PHE A CA 1
ATOM 3047 C C . PHE A 1 397 ? -48.454 4.161 11.434 1.00 19.95 397 PHE A C 1
ATOM 3048 O O . PHE A 1 397 ? -49.188 4.368 12.408 1.00 21.30 397 PHE A O 1
ATOM 3056 N N . LYS A 1 398 ? -47.562 5.056 11.011 1.00 17.24 398 LYS A N 1
ATOM 3057 C CA . LYS A 1 398 ? -47.358 6.309 11.729 1.00 21.40 398 LYS A CA 1
ATOM 3058 C C . LYS A 1 398 ? -48.475 7.316 11.501 1.00 27.76 398 LYS A C 1
ATOM 3059 O O . LYS A 1 398 ? -48.564 8.294 12.251 1.00 28.86 398 LYS A O 1
ATOM 3065 N N . GLU A 1 399 ? -49.319 7.119 10.491 1.00 25.59 399 GLU A N 1
ATOM 3066 C CA . GLU A 1 399 ? -50.302 8.144 10.162 1.00 29.84 399 GLU A CA 1
ATOM 3067 C C . GLU A 1 399 ? -51.254 8.356 11.331 1.00 30.92 399 GLU A C 1
ATOM 3068 O O . GLU A 1 399 ? -51.804 7.399 11.886 1.00 32.78 399 GLU A O 1
ATOM 3074 N N . ASP A 1 400 ? -51.439 9.619 11.711 1.00 33.70 400 ASP A N 1
ATOM 3075 C CA . ASP A 1 400 ? -52.341 9.985 12.804 1.00 38.24 400 ASP A CA 1
ATOM 3076 C C . ASP A 1 400 ? -51.973 9.287 14.113 1.00 39.27 400 ASP A C 1
ATOM 3077 O O . ASP A 1 400 ? -52.840 8.896 14.898 1.00 43.03 400 ASP A O 1
ATOM 3082 N N . LYS A 1 401 ? -50.672 9.124 14.347 1.00 34.81 401 LYS A N 1
ATOM 3083 C CA . LYS A 1 401 ? -50.150 8.639 15.616 1.00 30.80 401 LYS A CA 1
ATOM 3084 C C . LYS A 1 401 ? -49.171 9.667 16.170 1.00 25.46 401 LYS A C 1
ATOM 3085 O O . LYS A 1 401 ? -48.381 10.251 15.420 1.00 29.47 401 LYS A O 1
ATOM 3091 N N . GLU A 1 402 ? -49.228 9.892 17.483 1.00 29.03 402 GLU A N 1
ATOM 3092 C CA . GLU A 1 402 ? -48.283 10.772 18.165 1.00 25.44 402 GLU A CA 1
ATOM 3093 C C . GLU A 1 402 ? -47.182 9.915 18.780 1.00 23.34 402 GLU A C 1
ATOM 3094 O O . GLU A 1 402 ? -47.426 9.165 19.732 1.00 30.28 402 GLU A O 1
ATOM 3100 N N . LEU A 1 403 ? -45.973 10.047 18.255 1.00 16.57 403 LEU A N 1
ATOM 3101 C CA . LEU A 1 403 ? -44.892 9.130 18.581 1.00 14.37 403 LEU A CA 1
ATOM 3102 C C . LEU A 1 403 ? -44.018 9.665 19.710 1.00 14.10 403 LEU A C 1
ATOM 3103 O O . LEU A 1 403 ? -43.849 10.878 19.878 1.00 13.51 403 LEU A O 1
ATOM 3108 N N . TRP A 1 404 ? -43.439 8.733 20.460 1.00 11.30 404 TRP A N 1
ATOM 3109 C CA . TRP A 1 404 ? -42.490 9.009 21.532 1.00 12.47 404 TRP A CA 1
ATOM 3110 C C . TRP A 1 404 ? -41.148 8.421 21.123 1.00 12.69 404 TRP A C 1
ATOM 3111 O O . TRP A 1 404 ? -41.091 7.318 20.573 1.00 12.18 404 TRP A O 1
ATOM 3122 N N . TYR A 1 405 ? -40.068 9.146 21.382 1.00 10.88 405 TYR A N 1
ATOM 3123 C CA . TYR A 1 405 ? -38.734 8.745 20.941 1.00 9.90 405 TYR A CA 1
ATOM 3124 C C . TYR A 1 405 ? -37.838 8.401 22.120 1.00 10.85 405 TYR A C 1
ATOM 3125 O O . TYR A 1 405 ? -37.748 9.165 23.088 1.00 11.40 405 TYR A O 1
ATOM 3134 N N . LEU A 1 406 ? -37.146 7.266 22.019 1.00 9.43 406 LEU A N 1
ATOM 3135 C CA . LEU A 1 406 ? -36.122 6.897 22.986 1.00 9.81 406 LEU A CA 1
ATOM 3136 C C . LEU A 1 406 ? -34.840 7.638 22.643 1.00 10.37 406 LEU A C 1
ATOM 3137 O O . LEU A 1 406 ? -34.317 7.519 21.530 1.00 10.80 406 LEU A O 1
ATOM 3142 N N . LYS A 1 407 ? -34.342 8.425 23.587 1.00 10.05 407 LYS A N 1
ATOM 3143 C CA . LYS A 1 407 ? -33.181 9.264 23.362 1.00 9.97 407 LYS A CA 1
ATOM 3144 C C . LYS A 1 407 ? -32.027 8.833 24.263 1.00 9.40 407 LYS A C 1
ATOM 3145 O O . LYS A 1 407 ? -32.241 8.239 25.327 1.00 10.82 407 LYS A O 1
ATOM 3151 N N . PRO A 1 408 ? -30.787 9.113 23.861 1.00 9.98 408 PRO A N 1
ATOM 3152 C CA . PRO A 1 408 ? -29.642 8.549 24.587 1.00 10.70 408 PRO A CA 1
ATOM 3153 C C . PRO A 1 408 ? -29.415 9.222 25.927 1.00 10.67 408 PRO A C 1
ATOM 3154 O O . PRO A 1 408 ? -29.495 10.450 26.052 1.00 12.20 408 PRO A O 1
ATOM 3158 N N . SER A 1 409 ? -29.101 8.394 26.928 1.00 10.99 409 SER A N 1
ATOM 3159 C CA . SER A 1 409 ? -28.683 8.904 28.228 1.00 10.69 409 SER A CA 1
ATOM 3160 C C . SER A 1 409 ? -27.267 9.449 28.170 1.00 14.18 409 SER A C 1
ATOM 3161 O O . SER A 1 409 ? -26.915 10.338 28.953 1.00 13.67 409 SER A O 1
ATOM 3164 N N . HIS A 1 410 ? -26.445 8.922 27.267 1.00 12.13 410 HIS A N 1
ATOM 3165 C CA . HIS A 1 410 ? -25.068 9.357 27.086 1.00 11.77 410 HIS A CA 1
ATOM 3166 C C . HIS A 1 410 ? -24.697 9.204 25.624 1.00 12.49 410 HIS A C 1
ATOM 3167 O O . HIS A 1 410 ? -25.122 8.245 24.968 1.00 12.80 410 HIS A O 1
ATOM 3174 N N . VAL A 1 411 ? -23.891 10.135 25.133 1.00 12.35 411 VAL A N 1
ATOM 3175 C CA . VAL A 1 411 ? -23.285 10.075 23.812 1.00 12.86 411 VAL A CA 1
ATOM 3176 C C . VAL A 1 411 ? -21.775 10.088 24.002 1.00 13.33 411 VAL A C 1
ATOM 3177 O O . VAL A 1 411 ? -21.240 10.972 24.682 1.00 17.47 411 VAL A O 1
ATOM 3181 N N . PHE A 1 412 ? -21.088 9.103 23.421 1.00 13.04 412 PHE A N 1
ATOM 3182 C CA . PHE A 1 412 ? -19.667 8.902 23.675 1.00 14.60 412 PHE A CA 1
ATOM 3183 C C . PHE A 1 412 ? -18.835 9.150 22.423 1.00 15.09 412 PHE A C 1
ATOM 3184 O O . PHE A 1 412 ? -19.304 8.939 21.299 1.00 14.60 412 PHE A O 1
ATOM 3192 N N . PRO A 1 413 ? -17.584 9.580 22.584 1.00 16.09 413 PRO A N 1
ATOM 3193 C CA . PRO A 1 413 ? -16.689 9.687 21.427 1.00 15.37 413 PRO A CA 1
ATOM 3194 C C . PRO A 1 413 ? -16.432 8.318 20.808 1.00 16.57 413 PRO A C 1
ATOM 3195 O O . PRO A 1 413 ? -16.657 7.274 21.425 1.00 17.87 413 PRO A O 1
ATOM 3199 N N . LEU A 1 414 ? -15.954 8.334 19.561 1.00 17.01 414 LEU A N 1
ATOM 3200 C CA . LEU A 1 414 ? -15.829 7.088 18.804 1.00 18.05 414 LEU A CA 1
ATOM 3201 C C . LEU A 1 414 ? -14.866 6.114 19.473 1.00 22.38 414 LEU A C 1
ATOM 3202 O O . LEU A 1 414 ? -15.073 4.893 19.427 1.00 21.99 414 LEU A O 1
ATOM 3207 N N . GLU A 1 415 ? -13.806 6.629 20.099 1.00 22.80 415 GLU A N 1
ATOM 3208 C CA . GLU A 1 415 ? -12.924 5.806 20.923 1.00 23.95 415 GLU A CA 1
ATOM 3209 C C . GLU A 1 415 ? -13.081 6.272 22.360 1.00 25.26 415 GLU A C 1
ATOM 3210 O O . GLU A 1 415 ? -12.312 7.121 22.836 1.00 26.97 415 GLU A O 1
ATOM 3216 N N . PRO A 1 416 ? -14.057 5.755 23.091 1.00 22.25 416 PRO A N 1
ATOM 3217 C CA . PRO A 1 416 ? -14.359 6.293 24.416 1.00 23.19 416 PRO A CA 1
ATOM 3218 C C . PRO A 1 416 ? -13.455 5.705 25.486 1.00 24.48 416 PRO A C 1
ATOM 3219 O O . PRO A 1 416 ? -12.790 4.684 25.301 1.00 25.73 416 PRO A O 1
ATOM 3223 N N . ASP A 1 417 ? -13.448 6.387 26.625 1.00 24.72 417 ASP A N 1
ATOM 3224 C CA . ASP A 1 417 ? -12.698 5.928 27.780 1.00 23.57 417 ASP A CA 1
ATOM 3225 C C . ASP A 1 417 ? -13.447 4.780 28.448 1.00 23.77 417 ASP A C 1
ATOM 3226 O O . ASP A 1 417 ? -14.625 4.911 28.798 1.00 22.17 417 ASP A O 1
ATOM 3231 N N . THR A 1 418 ? -12.754 3.656 28.639 1.00 22.65 418 THR A N 1
ATOM 3232 C CA . THR A 1 418 ? -13.406 2.460 29.160 1.00 20.37 418 THR A CA 1
ATOM 3233 C C . THR A 1 418 ? -13.996 2.697 30.548 1.00 21.66 418 THR A C 1
ATOM 3234 O O . THR A 1 418 ? -15.146 2.332 30.817 1.00 20.71 418 THR A O 1
ATOM 3238 N N . ASP A 1 419 ? -13.214 3.291 31.454 1.00 22.52 419 ASP A N 1
ATOM 3239 C CA . ASP A 1 419 ? -13.699 3.473 32.819 1.00 22.90 419 ASP A CA 1
ATOM 3240 C C . ASP A 1 419 ? -14.927 4.371 32.844 1.00 19.75 419 ASP A C 1
ATOM 3241 O O . ASP A 1 419 ? -15.854 4.150 33.634 1.00 20.38 419 ASP A O 1
ATOM 3246 N N . ASP A 1 420 ? -14.944 5.385 31.978 1.00 19.66 420 ASP A N 1
ATOM 3247 C CA . ASP A 1 420 ? -16.080 6.296 31.882 1.00 20.92 420 ASP A CA 1
ATOM 3248 C C . ASP A 1 420 ? -17.332 5.563 31.408 1.00 18.37 420 ASP A C 1
ATOM 3249 O O . ASP A 1 420 ? -18.407 5.681 32.012 1.00 17.49 420 ASP A O 1
ATOM 3254 N N . VAL A 1 421 ? -17.211 4.788 30.329 1.00 17.83 421 VAL A N 1
ATOM 3255 C CA . VAL A 1 421 ? -18.370 4.068 29.809 1.00 16.03 421 VAL A CA 1
ATOM 3256 C C . VAL A 1 421 ? -18.914 3.107 30.857 1.00 17.59 421 VAL A C 1
ATOM 3257 O O . VAL A 1 421 ? -20.122 3.052 31.113 1.00 15.23 421 VAL A O 1
ATOM 3261 N N . VAL A 1 422 ? -18.028 2.329 31.482 1.00 15.56 422 VAL A N 1
ATOM 3262 C CA . VAL A 1 422 ? -18.476 1.310 32.426 1.00 17.29 422 VAL A CA 1
ATOM 3263 C C . VAL A 1 422 ? -19.166 1.947 33.627 1.00 16.83 422 VAL A C 1
ATOM 3264 O O . VAL A 1 422 ? -20.235 1.499 34.060 1.00 18.13 422 VAL A O 1
ATOM 3268 N N . ALA A 1 423 ? -18.563 2.999 34.188 1.00 18.39 423 ALA A N 1
ATOM 3269 C CA . ALA A 1 423 ? -19.188 3.666 35.328 1.00 18.74 423 ALA A CA 1
ATOM 3270 C C . ALA A 1 423 ? -20.560 4.216 34.958 1.00 17.17 423 ALA A C 1
ATOM 3271 O O . ALA A 1 423 ? -21.525 4.066 35.717 1.00 19.26 423 ALA A O 1
ATOM 3273 N N . LYS A 1 424 ? -20.672 4.818 33.771 1.00 15.77 424 LYS A N 1
ATOM 3274 C CA . LYS A 1 424 ? -21.939 5.408 33.353 1.00 15.70 424 LYS A CA 1
ATOM 3275 C C . LYS A 1 424 ? -23.011 4.346 33.108 1.00 15.98 424 LYS A C 1
ATOM 3276 O O . LYS A 1 424 ? -24.157 4.506 33.542 1.00 15.73 424 LYS A O 1
ATOM 3282 N N . VAL A 1 425 ? -22.674 3.243 32.432 1.00 14.70 425 VAL A N 1
ATOM 3283 C CA . VAL A 1 425 ? -23.719 2.250 32.188 1.00 15.49 425 VAL A CA 1
ATOM 3284 C C . VAL A 1 425 ? -24.123 1.550 33.481 1.00 14.67 425 VAL A C 1
ATOM 3285 O O . VAL A 1 425 ? -25.293 1.204 33.675 1.00 16.52 425 VAL A O 1
ATOM 3289 N N . GLU A 1 426 ? -23.165 1.324 34.386 1.00 17.78 426 GLU A N 1
ATOM 3290 C CA . GLU A 1 426 ? -23.514 0.768 35.689 1.00 18.78 426 GLU A CA 1
ATOM 3291 C C . GLU A 1 426 ? -24.506 1.669 36.417 1.00 20.97 426 GLU A C 1
ATOM 3292 O O . GLU A 1 426 ? -25.479 1.185 37.012 1.00 21.10 426 GLU A O 1
ATOM 3298 N N . ALA A 1 427 ? -24.293 2.985 36.357 1.00 19.43 427 ALA A N 1
ATOM 3299 C CA . ALA A 1 427 ? -25.193 3.907 37.039 1.00 21.94 427 ALA A CA 1
ATOM 3300 C C . ALA A 1 427 ? -26.574 3.958 36.398 1.00 22.85 427 ALA A C 1
ATOM 3301 O O . ALA A 1 427 ? -27.542 4.307 37.078 1.00 22.60 427 ALA A O 1
ATOM 3303 N N . LEU A 1 428 ? -26.693 3.612 35.112 1.00 19.26 428 LEU A N 1
ATOM 3304 C CA . LEU A 1 428 ? -28.002 3.637 34.465 1.00 20.44 428 LEU A CA 1
ATOM 3305 C C . LEU A 1 428 ? -28.959 2.623 35.075 1.00 23.60 428 LEU A C 1
ATOM 3306 O O . LEU A 1 428 ? -30.176 2.832 35.059 1.00 29.47 428 LEU A O 1
ATOM 3311 N N . PHE A 1 429 ? -28.438 1.512 35.595 1.00 20.21 429 PHE A N 1
ATOM 3312 C CA . PHE A 1 429 ? -29.270 0.446 36.130 1.00 22.10 429 PHE A CA 1
ATOM 3313 C C . PHE A 1 429 ? -29.088 0.259 37.632 1.00 28.07 429 PHE A C 1
ATOM 3314 O O . PHE A 1 429 ? -29.674 -0.661 38.207 1.00 33.18 429 PHE A O 1
ATOM 3322 N N . ALA A 1 430 ? -28.301 1.118 38.277 1.00 27.32 430 ALA A N 1
ATOM 3323 C CA . ALA A 1 430 ? -28.068 1.022 39.718 1.00 30.55 430 ALA A CA 1
ATOM 3324 C C . ALA A 1 430 ? -29.288 1.481 40.508 1.00 36.68 430 ALA A C 1
ATOM 3325 O O . ALA A 1 430 ? -30.187 2.121 39.963 1.00 40.41 430 ALA A O 1
#

Sequence (430 aa):
MKDFTPTPYTLECVATGREFEDTGWMLADPQCKTPSLVRAKYARRQLEVKPDEYGFYKFCDWLPVRRMLKGSSAPVTYKSKGLARHLGLENLYITFNGYYPAIGATMSTCSFKETEAFSVCARAAEDEERVLVVASAGNTARAFAKVCSDNHIKLLLSVPYDNIEALWFEHPLNPCVKLISCEKGGDYFDAIHLSDIALKGPGFYAEGGAKNIARRDGMATTVLSAVTTIGRIPDYYFQAVGSGTGAIAAWEANMRLIEDGRFGSNTMKLMVSQNAPFVPMYDAWQAGSRKMLAYEDDKARRDAEIIDAKVLSNRRPPYGITGGLYDALKATGGEFFVATNAMARKARKLFKELEGVDIYSASGVALASLVNAVAAGKIEKDAVVMLNITGGGEEHFKEDKELWYLKPSHVFPLEPDTDDVVAKVEALFA

Solvent-accessible surface area: 16590 Å² total; per-residue (Å²): 106,151,134,29,86,83,10,52,43,25,0,51,0,32,41,91,37,77,90,24,119,27,120,36,35,29,37,50,7,108,135,23,208,70,95,12,1,0,38,5,117,18,75,62,136,74,8,115,61,36,77,108,133,25,11,0,1,36,4,2,2,7,0,2,2,118,38,28,13,195,76,18,19,12,7,28,14,46,91,4,165,8,0,5,174,106,19,45,11,84,41,0,28,0,0,1,0,0,44,32,60,93,45,46,1,65,1,46,12,0,2,14,38,11,1,0,0,14,0,0,0,0,6,6,31,122,117,53,148,104,7,1,4,0,16,2,10,1,21,8,0,2,0,0,0,73,4,0,9,82,46,132,29,99,0,0,0,0,0,0,78,41,21,27,105,24,0,7,6,64,129,97,22,46,97,18,5,48,0,0,0,2,68,138,22,5,8,30,36,8,0,36,53,3,7,73,6,0,43,135,3,108,39,17,15,30,3,24,25,14,86,0,1,0,13,2,4,0,2,3,0,2,1,2,6,0,0,49,75,34,48,91,0,0,44,16,1,0,7,5,1,6,25,2,7,5,0,0,0,0,24,1,1,1,54,22,0,55,118,4,42,133,34,36,95,53,60,1,57,0,0,0,0,0,0,24,48,0,22,12,0,59,63,0,40,98,67,52,31,105,162,42,82,113,55,107,55,74,98,0,42,135,10,11,100,100,1,37,3,86,45,8,4,5,15,135,15,22,0,26,25,34,0,0,0,28,26,0,0,127,59,8,46,9,43,9,23,42,0,54,24,53,79,0,127,120,4,76,149,28,0,97,124,48,20,50,8,10,2,36,19,7,0,0,0,0,0,4,0,0,46,52,1,33,91,68,67,90,12,90,133,86,3,10,0,0,0,0,0,10,0,0,0,34,88,80,7,53,105,154,75,159,47,80,75,14,133,30,54,50,70,5,74,43,132,12,92,51,113,52,0,26,62,74,0,56,71,34,41,122

InterPro domains:
  IPR001926 Tryptophan synthase beta chain-like, PALP domain [PF00291] (108-391)
  IPR022401 Cysteate synthase [TIGR03844] (9-408)
  IPR036052 Tryptophan synthase beta chain-like, PALP domain superfamily [G3DSA:3.40.50.1100] (74-393)
  IPR036052 Tryptophan synthase beta chain-like, PALP domain superfamily [G3DSA:3.40.50.1100] (112-211)
  IPR036052 Tryptophan synthase beta chain-like, PALP domain superfamily [SSF53686] (78-395)

Organism: Alistipes fineg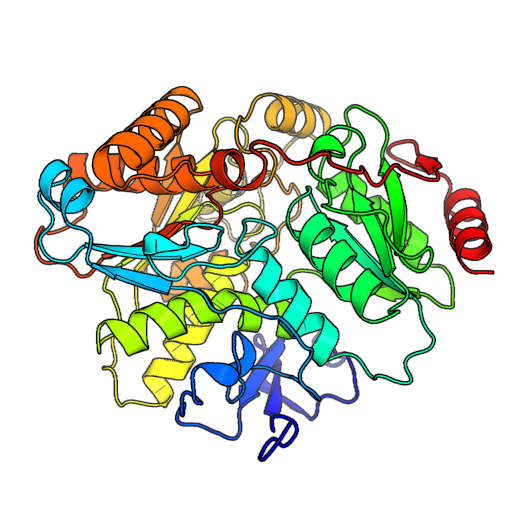oldii (strain DSM 17242 / JCM 16770 / CCUG 46020 / CIP 107999 / KCTC 15236 / AHN 2437) (NCBI:txid679935)

Foldseek 3Di:
DVPDAFWDWWKAWLVPRDTGHDPAQDLHDPVDDAFTAIAIDTPCLAFDQQDCLQALCSRVNQFRFGDFDPDHHFWAKDFADQVLVVLLFDAEIETAAADDVVRPHHNLLFFLLLLLQRRLVRNHDLPQQFAEEEAAQASVLQNNQVRCQVSVGQYEYEYAPVRQVSNKDQDDGDLSYAYEHAYPLDARVLSVVLSVLLVVAPRYDYSNPLSNNSNLLSLLSSQVNHQVVVLAHFQAEFFEAQQCSSLLSVQVNLVSVCSSPRRDNAFHAYEYEYEPPQQQLQVCVVVVHQDGDDDDPSNLSVRCVQGQQNRRRDPDHQRNRNSGDVVSNVVRVYHYYYDYQVQLVVQQVSCCVRVPWGAGSRLSRRSSSVSVCSVVVNDDNHGNYYRYRRGTRPVVSCPPGDIDGRDHPYYAYSDGDSVVSNVVVVVSVD

Nearest PDB structures (foldseek):
  2zsj-assembly2_C  TM=7.974E-01  e=3.680E-19  Aquifex aeolicus
  2d1f-assembly1_B  TM=7.470E-01  e=1.435E-18  Mycobacterium tuberculosis
  2zsj-assembly2_D  TM=7.469E-01  e=1.435E-18  Aquifex aeolicus
  6cgq-assembly1_B-2  TM=8.084E-01  e=3.301E-17  Bacillus spizizenii
  1uin-assembly1_B  TM=7.314E-01  e=3.285E-18  Thermus thermophilus

B-factor: mean 17.37, std 8.74, range [7.82, 56.6]

Radius of gyration: 20.11 Å; Cα contacts (8 Å, |Δi|>4): 976; chains: 1; bounding box: 46×46×58 Å

Secondary structure (DSSP, 8-state):
-TT--PPPEEEEETTT--EE---SS--S-TT--S-B-EEEEES--S--PPPGGGGGGGGGGGS--SS--TT----EEEE-SHHHHHHT-SSEEEEEEEEEGGGTEE-TT-BTHHHHHHHHHHHS-TT--SEEEEE-SSHHHHHHHHHHHHHT--EEEE--GGGGGG-EESSPPPTTEEEEEEPTT--HHHHHHHHHHHTTSTTEEE--GGG-HHHHHHHTHHHHHHHHHHSS--SEEEEE-SS-HHHHHHHHHHHHHHHH-TT-S--PEEEEEEETT--HHHHHHHHT-SSPPP--HHHHHHHHHH-S-TTS--SS-SSSSBTSHHHHHHHHT-EEEEE-HHHHHHHHHHHHHHHSS-B-HHHHHHHHHHHHHHHTT-S-TT--EEEEEEEE-HHHHHTT---EE---SEEE-SS--HHHHHHHHHHHH-